Protein AF-0000000070990943 (afdb_homodimer)

Nearest PDB structures (foldseek):
  4bz6-assembly1_A  TM=2.877E-01  e=8.142E+00  Schistosoma mansoni
  4bz8-assembly2_B  TM=2.882E-01  e=8.363E+00  Schistosoma mansoni

InterPro domains:
  IPR007750 Protein of unknown function DUF674 [PF05056] (3-96)
  IPR007750 Protein of unknown function DUF674 [PF05056] (104-196)
  IPR007750 Protein of unknown function DUF674 [PTHR33103] (4-189)

Secondary structure (DSSP, 8-state):
-PEEEEEEEETTTTEEEEEEE-HHHHHHHHHGGGSBHHHHHHHHHHHGGG--S----HHHHHHHHHHH--GGGBSSTTHHHHHHS----THHHHS-SS----------TT---SSB-TT--EEEETT--EEE--HHHHHHHHHHTT---GGGEEEEEEEE-HHHHHHHHHHHTT-S-HHHHHHTTT--GGGGGGSGGGG--/-PEEEEEEEETTTTEEEEEEE-HHHHHHHHHGGGSBHHHHHHHHHHHGGG--SS---HHHHHHHHHHH--GGGBSSTTHHHHHHS----TTTTSS-SS-S--------SS---SSB-TT--EEEETT--EEE--HHHHHHHHHHTT---GGGEEEEEEEE-HHHHHHHHHHHTT-S-HHHHHHTTT--GGGGGGSGGGGG-

Solvent-accessible surface area (backbone atoms only — not comparable to full-atom values): 22086 Å² total; per-residue (Å²): 96,51,48,67,34,40,31,35,28,32,66,84,78,56,36,43,63,32,26,44,30,42,34,70,58,51,30,38,59,50,37,49,19,44,38,24,43,15,40,53,47,44,55,44,60,73,60,42,86,70,65,76,90,71,81,70,39,10,54,52,43,26,52,50,26,57,70,66,48,63,56,88,49,33,66,46,72,68,47,56,53,47,31,50,50,36,84,58,72,57,77,47,55,67,55,43,62,43,30,91,96,82,75,76,65,77,65,72,87,91,65,80,75,69,50,41,46,68,92,42,55,28,28,30,36,24,30,56,25,50,41,77,54,42,75,64,53,49,53,53,49,31,56,76,69,63,55,79,60,70,85,44,52,42,79,44,77,44,70,32,27,35,67,51,38,50,48,47,56,57,39,24,45,63,29,56,45,28,53,23,57,71,64,38,67,79,52,76,64,79,71,65,69,74,63,68,75,68,65,86,113,107,51,48,66,34,41,31,36,28,32,67,84,77,57,36,44,63,34,27,46,28,42,35,69,56,51,29,42,59,52,36,50,19,44,39,24,43,15,39,55,48,44,53,45,59,73,61,40,84,68,66,82,76,78,82,69,39,11,54,51,44,27,52,49,25,56,70,66,48,63,55,88,49,32,67,46,73,67,49,54,53,46,32,51,51,37,86,55,70,54,78,46,61,64,48,43,69,46,26,85,82,64,74,70,70,74,67,80,80,94,64,80,74,68,50,42,46,68,93,40,55,28,29,30,36,23,32,56,26,50,39,79,55,41,75,63,52,50,52,52,49,31,56,75,70,62,55,78,60,69,85,44,52,41,80,45,77,46,71,33,28,46,67,50,39,51,48,48,55,57,38,24,46,66,29,56,44,27,52,22,58,70,65,39,66,80,53,74,64,77,71,64,70,73,64,68,73,67,62,82,112

Organism: Chenopodium quinoa (NCBI:txid63459)

Radius of gyration: 24.09 Å; Cα contacts (8 Å, |Δi|>4): 646; chains: 2; bounding box: 56×71×65 Å

Structure (mmCIF, N/CA/C/O backbone):
data_AF-0000000070990943-model_v1
#
loop_
_entity.id
_entity.type
_entity.pdbx_description
1 polymer 'DUF674 family protein'
#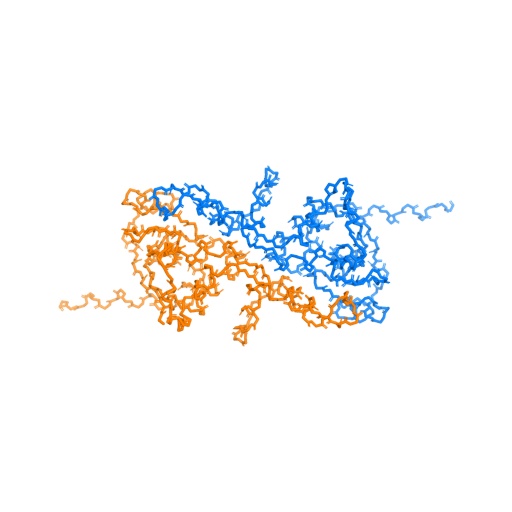
loop_
_atom_site.group_PDB
_atom_site.id
_atom_site.type_symbol
_atom_site.label_atom_id
_atom_site.label_alt_id
_atom_site.label_comp_id
_atom_site.label_asym_id
_atom_site.label_entity_id
_atom_site.label_seq_id
_atom_site.pdbx_PDB_ins_code
_atom_site.Cartn_x
_atom_site.Cartn_y
_atom_site.Cartn_z
_atom_site.occupancy
_atom_site.B_iso_or_equiv
_atom_site.auth_seq_id
_atom_site.auth_comp_id
_atom_site.auth_asym_id
_atom_site.auth_atom_id
_atom_site.pdbx_PDB_model_num
ATOM 1 N N . MET A 1 1 ? 8.898 10.781 21.578 1 57.19 1 MET A N 1
ATOM 2 C CA . MET A 1 1 ? 8 11.93 21.562 1 57.19 1 MET A CA 1
ATOM 3 C C . MET A 1 1 ? 7.262 12.039 20.234 1 57.19 1 MET A C 1
ATOM 5 O O . MET A 1 1 ? 7.758 11.578 19.203 1 57.19 1 MET A O 1
ATOM 9 N N . GLY A 1 2 ? 5.855 12.227 20.109 1 76.5 2 GLY A N 1
ATOM 10 C CA . GLY A 1 2 ? 5.02 12.234 18.922 1 76.5 2 GLY A CA 1
ATOM 11 C C . GLY A 1 2 ? 4.902 13.609 18.281 1 76.5 2 GLY A C 1
ATOM 12 O O . GLY A 1 2 ? 5.422 14.594 18.812 1 76.5 2 GLY A O 1
ATOM 13 N N . VAL A 1 3 ? 4.609 13.68 17.078 1 86 3 VAL A N 1
ATOM 14 C CA . VAL A 1 3 ? 4.355 14.906 16.328 1 86 3 VAL A CA 1
ATOM 15 C C . VAL A 1 3 ? 2.922 15.367 16.562 1 86 3 VAL A C 1
ATOM 17 O O . VAL A 1 3 ? 1.993 14.562 16.578 1 86 3 VAL A O 1
ATOM 20 N N . LYS A 1 4 ? 2.836 16.641 16.828 1 86.31 4 LYS A N 1
ATOM 21 C CA . LYS A 1 4 ? 1.509 17.188 17.078 1 86.31 4 LYS A CA 1
ATOM 22 C C . LYS A 1 4 ? 0.818 17.609 15.789 1 86.31 4 LYS A C 1
ATOM 24 O O . LYS A 1 4 ? 1.454 18.172 14.891 1 86.31 4 LYS A O 1
ATOM 29 N N . LEU A 1 5 ? -0.435 17.312 15.789 1 91.56 5 LEU A N 1
ATOM 30 C CA . LEU A 1 5 ? -1.31 17.688 14.688 1 91.56 5 LEU A CA 1
ATOM 31 C C . LEU A 1 5 ? -2.551 18.406 15.203 1 91.56 5 LEU A C 1
ATOM 33 O O . LEU A 1 5 ? -3.156 17.984 16.188 1 91.56 5 LEU A O 1
ATOM 37 N N . LYS A 1 6 ? -2.895 19.531 14.578 1 89.88 6 LYS A N 1
ATOM 38 C CA . LYS A 1 6 ? -4.121 20.25 14.914 1 89.88 6 LYS A CA 1
ATOM 39 C C . LYS A 1 6 ? -5.227 19.938 13.906 1 89.88 6 LYS A C 1
ATOM 41 O O . LYS A 1 6 ? -5.152 20.359 12.75 1 89.88 6 LYS A O 1
ATOM 46 N N . LEU A 1 7 ? -6.223 19.312 14.391 1 93.38 7 LEU A N 1
ATOM 47 C CA . LEU A 1 7 ? -7.348 18.938 13.539 1 93.38 7 LEU A CA 1
ATOM 48 C C . LEU A 1 7 ? -8.461 19.984 13.625 1 93.38 7 LEU A C 1
ATOM 50 O O . LEU A 1 7 ? -8.742 20.5 14.703 1 93.38 7 LEU A O 1
ATOM 54 N N . LEU A 1 8 ? -9.008 20.297 12.523 1 90.31 8 LEU A N 1
ATOM 55 C CA . LEU A 1 8 ? -10.305 20.969 12.469 1 90.31 8 LEU A CA 1
ATOM 56 C C . LEU A 1 8 ? -11.43 19.953 12.242 1 90.31 8 LEU A C 1
ATOM 58 O O . LEU A 1 8 ? -11.484 19.312 11.195 1 90.31 8 LEU A O 1
ATOM 62 N N . VAL A 1 9 ? -12.328 19.844 13.219 1 91.81 9 VAL A N 1
ATOM 63 C CA . VAL A 1 9 ? -13.336 18.797 13.211 1 91.81 9 VAL A CA 1
ATOM 64 C C . VAL A 1 9 ? -14.734 19.406 13.141 1 91.81 9 VAL A C 1
ATOM 66 O O . VAL A 1 9 ? -15.016 20.391 13.828 1 91.81 9 VAL A O 1
ATOM 69 N N . ASN A 1 10 ? -15.555 18.844 12.273 1 87.88 10 ASN A N 1
ATOM 70 C CA . ASN A 1 10 ? -16.984 19.156 12.305 1 87.88 10 ASN A CA 1
ATOM 71 C C . ASN A 1 10 ? -17.703 18.391 13.414 1 87.88 10 ASN A C 1
ATOM 73 O O . ASN A 1 10 ? -17.828 17.172 13.336 1 87.88 10 ASN A O 1
ATOM 77 N N . SER A 1 11 ? -18.125 19.078 14.367 1 87.19 11 SER A N 1
ATOM 78 C CA . SER A 1 11 ? -18.703 18.453 15.555 1 87.19 11 SER A CA 1
ATOM 79 C C . SER A 1 11 ? -20.047 17.797 15.242 1 87.19 11 SER A C 1
ATOM 81 O O . SER A 1 11 ? -20.5 16.922 15.977 1 87.19 11 SER A O 1
ATOM 83 N N . GLU A 1 12 ? -20.672 18.188 14.219 1 84.06 12 GLU A N 1
ATOM 84 C CA . GLU A 1 12 ? -21.953 17.594 13.828 1 84.06 12 GLU A CA 1
ATOM 85 C C . GLU A 1 12 ? -21.766 16.234 13.172 1 84.06 12 GLU A C 1
ATOM 87 O O . GLU A 1 12 ? -22.453 15.273 13.508 1 84.06 12 GLU A O 1
ATOM 92 N N . THR A 1 13 ? -20.828 16.203 12.344 1 84.88 13 THR A N 1
ATOM 93 C CA . THR A 1 13 ? -20.641 14.984 11.562 1 84.88 13 THR A CA 1
ATOM 94 C C . THR A 1 13 ? -19.531 14.125 12.188 1 84.88 13 THR A C 1
ATOM 96 O O . THR A 1 13 ? -19.391 12.953 11.844 1 84.88 13 THR A O 1
ATOM 99 N N . LYS A 1 14 ? -18.719 14.727 13.023 1 89.81 14 LYS A N 1
ATOM 100 C CA . LYS A 1 14 ? -17.594 14.062 13.656 1 89.81 14 LYS A CA 1
ATOM 101 C C . LYS A 1 14 ? -16.531 13.688 12.633 1 89.81 14 LYS A C 1
ATOM 103 O O . LYS A 1 14 ? -15.875 12.648 12.75 1 89.81 14 LYS A O 1
ATOM 108 N N . LYS A 1 15 ? -16.422 14.547 11.68 1 90.38 15 LYS A N 1
ATOM 109 C CA . LYS A 1 15 ? -15.438 14.328 10.625 1 90.38 15 LYS A CA 1
ATOM 110 C C . LYS A 1 15 ? -14.359 15.406 10.648 1 90.38 15 LYS A C 1
ATOM 112 O O . LYS A 1 15 ? -14.641 16.562 10.945 1 90.38 15 LYS A O 1
ATOM 117 N N . VAL A 1 16 ? -13.195 14.992 10.344 1 92.38 16 VAL A N 1
ATOM 118 C CA . VAL A 1 16 ? -12.094 15.945 10.188 1 92.38 16 VAL A CA 1
ATOM 119 C C . VAL A 1 16 ? -12.234 16.688 8.859 1 92.38 16 VAL A C 1
ATOM 121 O O . VAL A 1 16 ? -12.406 16.062 7.812 1 92.38 16 VAL A O 1
ATOM 124 N N . VAL A 1 17 ? -12.273 17.969 8.945 1 89.25 17 VAL A N 1
ATOM 125 C CA . VAL A 1 17 ? -12.273 18.766 7.727 1 89.25 17 VAL A CA 1
ATOM 126 C C . VAL A 1 17 ? -10.867 18.844 7.148 1 89.25 17 VAL A C 1
ATOM 128 O O . VAL A 1 17 ? -10.656 18.516 5.973 1 89.25 17 VAL A O 1
ATOM 131 N N . PHE A 1 18 ? -9.938 19.219 7.957 1 89.81 18 PHE A N 1
ATOM 132 C CA . PHE A 1 18 ? -8.516 19.141 7.637 1 89.81 18 PHE A CA 1
ATOM 133 C C . PHE A 1 18 ? -7.672 19.281 8.898 1 89.81 18 PHE A C 1
ATOM 135 O O . PHE A 1 18 ? -8.203 19.516 9.984 1 89.81 18 PHE A O 1
ATOM 142 N N . ALA A 1 19 ? -6.344 19.125 8.711 1 91.56 19 ALA A N 1
ATOM 143 C CA . ALA A 1 19 ? -5.379 19.281 9.797 1 91.56 19 ALA A CA 1
ATOM 144 C C . ALA A 1 19 ? -4.281 20.281 9.398 1 91.56 19 ALA A C 1
ATOM 146 O O . ALA A 1 19 ? -3.916 20.375 8.227 1 91.56 19 ALA A O 1
ATOM 147 N N . GLU A 1 20 ? -3.871 20.984 10.344 1 88.06 20 GLU A N 1
ATOM 148 C CA . GLU A 1 20 ? -2.635 21.75 10.219 1 88.06 20 GLU A CA 1
ATOM 149 C C . GLU A 1 20 ? -1.439 20.969 10.75 1 88.06 20 GLU A C 1
ATOM 151 O O . GLU A 1 20 ? -1.451 20.5 11.891 1 88.06 20 GLU A O 1
ATOM 156 N N . ALA A 1 21 ? -0.482 20.859 9.898 1 88.19 21 ALA A N 1
ATOM 157 C CA . ALA A 1 21 ? 0.67 20.031 10.227 1 88.19 21 ALA A CA 1
ATOM 158 C C . ALA A 1 21 ? 1.978 20.781 9.977 1 88.19 21 ALA A C 1
ATOM 160 O O . ALA A 1 21 ? 2.076 21.578 9.047 1 88.19 21 ALA A O 1
ATOM 161 N N . GLY A 1 22 ? 2.859 20.453 10.828 1 84.75 22 GLY A N 1
ATOM 162 C CA . GLY A 1 22 ? 4.199 20.969 10.617 1 84.75 22 GLY A CA 1
ATOM 163 C C . GLY A 1 22 ? 5.031 20.109 9.68 1 84.75 22 GLY A C 1
ATOM 164 O O . GLY A 1 22 ? 4.531 19.125 9.117 1 84.75 22 GLY A O 1
ATOM 165 N N . LYS A 1 23 ? 6.219 20.5 9.547 1 83.5 23 LYS A N 1
ATOM 166 C CA . LYS A 1 23 ? 7.184 19.891 8.648 1 83.5 23 LYS A CA 1
ATOM 167 C C . LYS A 1 23 ? 7.359 18.406 8.969 1 83.5 23 LYS A C 1
ATOM 169 O O . LYS A 1 23 ? 7.434 17.562 8.062 1 83.5 23 LYS A O 1
ATOM 174 N N . GLU A 1 24 ? 7.477 18.078 10.164 1 83.5 24 GLU A N 1
ATOM 175 C CA . GLU A 1 24 ? 7.773 16.719 10.578 1 83.5 24 GLU A CA 1
ATOM 176 C C . GLU A 1 24 ? 6.723 15.742 10.055 1 83.5 24 GLU A C 1
ATOM 178 O O . GLU A 1 24 ? 7.059 14.664 9.555 1 83.5 24 GLU A O 1
ATOM 183 N N . PHE A 1 25 ? 5.531 16.141 10.18 1 88.56 25 PHE A N 1
ATOM 184 C CA . PHE A 1 25 ? 4.449 15.273 9.742 1 88.56 25 PHE A CA 1
ATOM 185 C C . PHE A 1 25 ? 4.406 15.188 8.219 1 88.56 25 PHE A C 1
ATOM 187 O O . PHE A 1 25 ? 4.176 14.117 7.656 1 88.56 25 PHE A O 1
ATOM 194 N N . VAL A 1 26 ? 4.562 16.266 7.582 1 88.44 26 VAL A N 1
ATOM 195 C CA . VAL A 1 26 ? 4.539 16.297 6.121 1 88.44 26 VAL A CA 1
ATOM 196 C C . VAL A 1 26 ? 5.73 15.516 5.57 1 88.44 26 VAL A C 1
ATOM 198 O O . VAL A 1 26 ? 5.602 14.789 4.578 1 88.44 26 VAL A O 1
ATOM 201 N N . ASP A 1 27 ? 6.855 15.656 6.199 1 86.5 27 ASP A N 1
ATOM 202 C CA . ASP A 1 27 ? 8.016 14.844 5.832 1 86.5 27 ASP A CA 1
ATOM 203 C C . ASP A 1 27 ? 7.711 13.359 5.969 1 86.5 27 ASP A C 1
ATOM 205 O O . ASP A 1 27 ? 8.141 12.547 5.145 1 86.5 27 ASP A O 1
ATOM 209 N N . PHE A 1 28 ? 7.082 13.016 7.004 1 86.88 28 PHE A N 1
ATOM 210 C CA . PHE A 1 28 ? 6.664 11.625 7.203 1 86.88 28 PHE A CA 1
ATOM 211 C C . PHE A 1 28 ? 5.785 11.156 6.051 1 86.88 28 PHE A C 1
ATOM 213 O O . PHE A 1 28 ? 6.016 10.086 5.484 1 86.88 28 PHE A O 1
ATOM 220 N N . LEU A 1 29 ? 4.746 11.953 5.707 1 90.44 29 LEU A N 1
ATOM 221 C CA . LEU A 1 29 ? 3.83 11.578 4.637 1 90.44 29 LEU A CA 1
ATOM 222 C C . LEU A 1 29 ? 4.574 11.422 3.312 1 90.44 29 LEU A C 1
ATOM 224 O O . LEU A 1 29 ? 4.359 10.453 2.588 1 90.44 29 LEU A O 1
ATOM 228 N N . MET A 1 30 ? 5.383 12.336 3.025 1 88 30 MET A N 1
ATOM 229 C CA . MET A 1 30 ? 6.137 12.266 1.779 1 88 30 MET A CA 1
ATOM 230 C C . MET A 1 30 ? 7.102 11.086 1.791 1 88 30 MET A C 1
ATOM 232 O O . MET A 1 30 ? 7.297 10.422 0.768 1 88 30 MET A O 1
ATOM 236 N N . GLY A 1 31 ? 7.707 10.852 2.922 1 86.75 31 GLY A N 1
ATOM 237 C CA . GLY A 1 31 ? 8.633 9.742 3.064 1 86.75 31 GLY A CA 1
ATOM 238 C C . GLY A 1 31 ? 7.988 8.391 2.828 1 86.75 31 GLY A C 1
ATOM 239 O O . GLY A 1 31 ? 8.664 7.434 2.445 1 86.75 31 GLY A O 1
ATOM 240 N N . LEU A 1 32 ? 6.75 8.266 3.072 1 88.12 32 LEU A N 1
ATOM 241 C CA . LEU A 1 32 ? 6.02 7.02 2.859 1 88.12 32 LEU A CA 1
ATOM 242 C C . LEU A 1 32 ? 6.188 6.535 1.423 1 88.12 32 LEU A C 1
ATOM 244 O O . LEU A 1 32 ? 6.219 5.328 1.172 1 88.12 32 LEU A O 1
ATOM 248 N N . MET A 1 33 ? 6.344 7.453 0.542 1 87.44 33 MET A N 1
ATOM 249 C CA . MET A 1 33 ? 6.43 7.113 -0.875 1 87.44 33 MET A CA 1
ATOM 250 C C . MET A 1 33 ? 7.703 6.324 -1.167 1 87.44 33 MET A C 1
ATOM 252 O O . MET A 1 33 ? 7.754 5.551 -2.125 1 87.44 33 MET A O 1
ATOM 256 N N . GLU A 1 34 ? 8.625 6.484 -0.374 1 85.19 34 GLU A N 1
ATOM 257 C CA . GLU A 1 34 ? 9.922 5.859 -0.646 1 85.19 34 GLU A CA 1
ATOM 258 C C . GLU A 1 34 ? 10.031 4.504 0.047 1 85.19 34 GLU A C 1
ATOM 260 O O . GLU A 1 34 ? 10.969 3.742 -0.214 1 85.19 34 GLU A O 1
ATOM 265 N N . ILE A 1 35 ? 9.172 4.242 0.894 1 85.5 35 ILE A N 1
ATOM 266 C CA . ILE A 1 35 ? 9.25 3.008 1.666 1 85.5 35 ILE A CA 1
ATOM 267 C C . ILE A 1 35 ? 8.727 1.842 0.828 1 85.5 35 ILE A C 1
ATOM 269 O O . ILE A 1 35 ? 7.625 1.904 0.284 1 85.5 35 ILE A O 1
ATOM 273 N N . PRO A 1 36 ? 9.477 0.799 0.763 1 87.31 36 PRO A N 1
ATOM 274 C CA . PRO A 1 36 ? 8.977 -0.39 0.072 1 87.31 36 PRO A CA 1
ATOM 275 C C . PRO A 1 36 ? 7.789 -1.033 0.79 1 87.31 36 PRO A C 1
ATOM 277 O O . PRO A 1 36 ? 7.684 -0.947 2.016 1 87.31 36 PRO A O 1
ATOM 280 N N . LEU A 1 37 ? 6.965 -1.697 0.045 1 88.38 37 LEU A N 1
ATOM 281 C CA . LEU A 1 37 ? 5.77 -2.338 0.583 1 88.38 37 LEU A CA 1
ATOM 282 C C . LEU A 1 37 ? 6.137 -3.359 1.655 1 88.38 37 LEU A C 1
ATOM 284 O O . LEU A 1 37 ? 5.5 -3.416 2.709 1 88.38 37 LEU A O 1
ATOM 288 N N . GLY A 1 38 ? 7.188 -4.129 1.397 1 87.75 38 GLY A N 1
ATOM 289 C CA . GLY A 1 38 ? 7.613 -5.133 2.357 1 87.75 38 GLY A CA 1
ATOM 290 C C . GLY A 1 38 ? 7.973 -4.551 3.713 1 87.75 38 GLY A C 1
ATOM 291 O O . GLY A 1 38 ? 7.68 -5.152 4.75 1 87.75 38 GLY A O 1
ATOM 292 N N . SER A 1 39 ? 8.555 -3.422 3.713 1 86 39 SER A N 1
ATOM 293 C CA . SER A 1 39 ? 8.93 -2.766 4.961 1 86 39 SER A CA 1
ATOM 294 C C . SER A 1 39 ? 7.695 -2.295 5.727 1 86 39 SER A C 1
ATOM 296 O O . SER A 1 39 ? 7.641 -2.408 6.953 1 86 39 SER A O 1
ATOM 298 N N . ILE A 1 40 ? 6.812 -1.775 5.039 1 86.75 40 ILE A N 1
ATOM 299 C CA . ILE A 1 40 ? 5.57 -1.328 5.664 1 86.75 40 ILE A CA 1
ATOM 300 C C . ILE A 1 40 ? 4.855 -2.518 6.301 1 86.75 40 ILE A C 1
ATOM 302 O O . ILE A 1 40 ? 4.43 -2.447 7.457 1 86.75 40 ILE A O 1
ATOM 306 N N . LEU A 1 41 ? 4.754 -3.578 5.605 1 88.19 41 LEU A N 1
ATOM 307 C CA . LEU A 1 41 ? 4.051 -4.762 6.086 1 88.19 41 LEU A CA 1
ATOM 308 C C . LEU A 1 41 ? 4.781 -5.391 7.266 1 88.19 41 LEU A C 1
ATOM 310 O O . LEU A 1 41 ? 4.145 -5.898 8.195 1 88.19 41 LEU A O 1
ATOM 314 N N . ARG A 1 42 ? 6.027 -5.367 7.219 1 87.19 42 ARG A N 1
ATOM 315 C CA . ARG A 1 42 ? 6.82 -5.852 8.344 1 87.19 42 ARG A CA 1
ATOM 316 C C . ARG A 1 42 ? 6.484 -5.086 9.617 1 87.19 42 ARG A C 1
ATOM 318 O O . ARG A 1 42 ? 6.281 -5.691 10.68 1 87.19 42 ARG A O 1
ATOM 325 N N . LEU A 1 43 ? 6.488 -3.787 9.484 1 82.19 43 LEU A N 1
ATOM 326 C CA . LEU A 1 43 ? 6.188 -2.938 10.633 1 82.19 43 LEU A CA 1
ATOM 327 C C . LEU A 1 43 ? 4.793 -3.225 11.172 1 82.19 43 LEU A C 1
ATOM 329 O O . LEU A 1 43 ? 4.582 -3.236 12.383 1 82.19 43 LEU A O 1
ATOM 333 N N . TRP A 1 44 ? 3.91 -3.426 10.289 1 82.75 44 TRP A N 1
ATOM 334 C CA . TRP A 1 44 ? 2.551 -3.76 10.695 1 82.75 44 TRP A CA 1
ATOM 335 C C . TRP A 1 44 ? 2.525 -5.07 11.477 1 82.75 44 TRP A C 1
ATOM 337 O O . TRP A 1 44 ? 1.838 -5.18 12.5 1 82.75 44 TRP A O 1
ATOM 347 N N . LYS A 1 45 ? 3.166 -6.004 10.945 1 81.88 45 LYS A N 1
ATOM 348 C CA . LYS A 1 45 ? 3.209 -7.316 11.586 1 81.88 45 LYS A CA 1
ATOM 349 C C . LYS A 1 45 ? 3.809 -7.227 12.984 1 81.88 45 LYS A C 1
ATOM 351 O O . LYS A 1 45 ? 3.32 -7.867 13.914 1 81.88 45 LYS A O 1
ATOM 356 N N . GLN A 1 46 ? 4.789 -6.504 13.102 1 78.38 46 GLN A N 1
ATOM 357 C CA . GLN A 1 46 ? 5.477 -6.359 14.375 1 78.38 46 GLN A CA 1
ATOM 358 C C . GLN A 1 46 ? 4.602 -5.633 15.398 1 78.38 46 GLN A C 1
ATOM 360 O O . GLN A 1 46 ? 4.73 -5.859 16.609 1 78.38 46 GLN A O 1
ATOM 365 N N . ASN A 1 47 ? 3.746 -4.816 14.867 1 70.81 47 ASN A N 1
ATOM 366 C CA . ASN A 1 47 ? 2.93 -4.012 15.766 1 70.81 47 ASN A CA 1
ATOM 367 C C . ASN A 1 47 ? 1.514 -4.566 15.891 1 70.81 47 ASN A C 1
ATOM 369 O O . ASN A 1 47 ? 0.667 -3.98 16.562 1 70.81 47 ASN A O 1
ATOM 373 N N . SER A 1 48 ? 1.067 -5.512 15.055 1 62.84 48 SER A N 1
ATOM 374 C CA . SER A 1 48 ? -0.278 -6.074 14.992 1 62.84 48 SER A CA 1
ATOM 375 C C . SER A 1 48 ? -0.626 -6.82 16.281 1 62.84 48 SER A C 1
ATOM 377 O O . SER A 1 48 ? -1.772 -7.23 16.469 1 62.84 48 SER A O 1
ATOM 379 N N . GLU A 1 49 ? 0.313 -7.207 17.219 1 52.5 49 GLU A N 1
ATOM 380 C CA . GLU A 1 49 ? -0.17 -7.906 18.406 1 52.5 49 GLU A CA 1
ATOM 381 C C . GLU A 1 49 ? -1.477 -7.301 18.906 1 52.5 49 GLU A C 1
ATOM 383 O O . GLU A 1 49 ? -2.238 -7.961 19.625 1 52.5 49 GLU A O 1
ATOM 388 N N . ASN A 1 50 ? -1.754 -6.141 18.734 1 43.72 50 ASN A N 1
ATOM 389 C CA . ASN A 1 50 ? -2.896 -5.543 19.406 1 43.72 50 ASN A CA 1
ATOM 390 C C . ASN A 1 50 ? -4.082 -5.363 18.469 1 43.72 50 ASN A C 1
ATOM 392 O O . ASN A 1 50 ? -5.02 -4.629 18.766 1 43.72 50 ASN A O 1
ATOM 396 N N . ARG A 1 51 ? -4 -5.773 17.359 1 47.75 51 ARG A N 1
ATOM 397 C CA . ARG A 1 51 ? -5.094 -5.355 16.484 1 47.75 51 ARG A CA 1
ATOM 398 C C . ARG A 1 51 ? -6.289 -6.293 16.625 1 47.75 51 ARG A C 1
ATOM 400 O O . ARG A 1 51 ? -6.148 -7.512 16.484 1 47.75 51 ARG A O 1
ATOM 407 N N . ASP A 1 52 ? -7.012 -6.098 17.484 1 39.28 52 ASP A N 1
ATOM 408 C CA . ASP A 1 52 ? -8.422 -6.465 17.609 1 39.28 52 ASP A CA 1
ATOM 409 C C . ASP A 1 52 ? -9.164 -6.203 16.297 1 39.28 52 ASP A C 1
ATOM 411 O O . ASP A 1 52 ? -9.109 -5.098 15.75 1 39.28 52 ASP A O 1
ATOM 415 N N . GLY A 1 53 ? -9.844 -7.238 15.406 1 44.94 53 GLY A N 1
ATOM 416 C CA . GLY A 1 53 ? -11.031 -7.324 14.562 1 44.94 53 GLY A CA 1
ATOM 417 C C . GLY A 1 53 ? -10.727 -7.121 13.094 1 44.94 53 GLY A C 1
ATOM 418 O O . GLY A 1 53 ? -11.625 -7.191 12.25 1 44.94 53 GLY A O 1
ATOM 419 N N . ASN A 1 54 ? -9.898 -6.066 12.727 1 50.09 54 ASN A N 1
ATOM 420 C CA . ASN A 1 54 ? -10.047 -5.648 11.336 1 50.09 54 ASN A CA 1
ATOM 421 C C . ASN A 1 54 ? -9.359 -6.621 10.383 1 50.09 54 ASN A C 1
ATOM 423 O O . ASN A 1 54 ? -8.344 -7.223 10.727 1 50.09 54 ASN A O 1
ATOM 427 N N . SER A 1 55 ? -10.078 -6.973 9.32 1 58.22 55 SER A N 1
ATOM 428 C CA . SER A 1 55 ? -9.805 -7.871 8.195 1 58.22 55 SER A CA 1
ATOM 429 C C . SER A 1 55 ? -8.391 -7.684 7.668 1 58.22 55 SER A C 1
ATOM 431 O O . SER A 1 55 ? -7.949 -6.555 7.445 1 58.22 55 SER A O 1
ATOM 433 N N . THR A 1 56 ? -7.504 -8.617 7.914 1 72.31 56 THR A N 1
ATOM 434 C CA . THR A 1 56 ? -6.145 -8.672 7.387 1 72.31 56 THR A CA 1
ATOM 435 C C . THR A 1 56 ? -6.133 -8.43 5.883 1 72.31 56 THR A C 1
ATOM 437 O O . THR A 1 56 ? -6.895 -9.055 5.141 1 72.31 56 THR A O 1
ATOM 440 N N . LEU A 1 57 ? -5.473 -7.441 5.516 1 80.25 57 LEU A N 1
ATOM 441 C CA . LEU A 1 57 ? -5.328 -7.117 4.098 1 80.25 57 LEU A CA 1
ATOM 442 C C . LEU A 1 57 ? -4.613 -8.234 3.352 1 80.25 57 LEU A C 1
ATOM 444 O O . LEU A 1 57 ? -3.809 -8.961 3.938 1 80.25 57 LEU A O 1
ATOM 448 N N . SER A 1 58 ? -4.996 -8.422 2.162 1 89.94 58 SER A N 1
ATOM 449 C CA . SER A 1 58 ? -4.375 -9.445 1.321 1 89.94 58 SER A CA 1
ATOM 450 C C . SER A 1 58 ? -2.859 -9.281 1.28 1 89.94 58 SER A C 1
ATOM 452 O O . SER A 1 58 ? -2.123 -10.266 1.274 1 89.94 58 SER A O 1
ATOM 454 N N . LEU A 1 59 ? -2.438 -8.078 1.341 1 90.94 59 LEU A N 1
ATOM 455 C CA . LEU A 1 59 ? -1.001 -7.828 1.296 1 90.94 59 LEU A CA 1
ATOM 456 C C . LEU A 1 59 ? -0.313 -8.375 2.543 1 90.94 59 LEU A C 1
ATOM 458 O O . LEU A 1 59 ? 0.817 -8.859 2.471 1 90.94 59 LEU A O 1
ATOM 462 N N . GLU A 1 60 ? -0.979 -8.297 3.594 1 89.25 60 GLU A N 1
ATOM 463 C CA . GLU A 1 60 ? -0.433 -8.859 4.824 1 89.25 60 GLU A CA 1
ATOM 464 C C . GLU A 1 60 ? -0.343 -10.375 4.746 1 89.25 60 GLU A C 1
ATOM 466 O O . GLU A 1 60 ? 0.627 -10.977 5.219 1 89.25 60 GLU A O 1
ATOM 471 N N . LYS A 1 61 ? -1.352 -10.961 4.195 1 89.62 61 LYS A N 1
ATOM 472 C CA . LYS A 1 61 ? -1.361 -12.414 4.027 1 89.62 61 LYS A CA 1
ATOM 473 C C . LYS A 1 61 ? -0.262 -12.867 3.068 1 89.62 61 LYS A C 1
ATOM 475 O O . LYS A 1 61 ? 0.387 -13.891 3.295 1 89.62 61 LYS A O 1
ATOM 480 N N . LEU A 1 62 ? -0.15 -12.125 2.039 1 92.44 62 LEU A N 1
ATOM 481 C CA . LEU A 1 62 ? 0.938 -12.406 1.107 1 92.44 62 LEU A CA 1
ATOM 482 C C . LEU A 1 62 ? 2.289 -12.32 1.81 1 92.44 62 LEU A C 1
ATOM 484 O O . LEU A 1 62 ? 3.115 -13.227 1.688 1 92.44 62 LEU A O 1
ATOM 488 N N . TYR A 1 63 ? 2.498 -11.281 2.535 1 90.81 63 TYR A N 1
ATOM 489 C CA . TYR A 1 63 ? 3.732 -11.109 3.291 1 90.81 63 TYR A CA 1
ATOM 490 C C . TYR A 1 63 ? 3.969 -12.289 4.227 1 90.81 63 TYR A C 1
ATOM 492 O O . TYR A 1 63 ? 5.07 -12.844 4.273 1 90.81 63 TYR A O 1
ATOM 500 N N . GLU A 1 64 ? 2.951 -12.664 4.945 1 89.62 64 GLU A N 1
ATOM 501 C CA . GLU A 1 64 ? 3.051 -13.781 5.883 1 89.62 64 GLU A CA 1
ATOM 502 C C . GLU A 1 64 ? 3.383 -15.078 5.16 1 89.62 64 GLU A C 1
ATOM 504 O O . GLU A 1 64 ? 4.148 -15.906 5.672 1 89.62 64 GLU A O 1
ATOM 509 N N . SER A 1 65 ? 2.773 -15.281 4.086 1 90.25 65 SER A N 1
ATOM 510 C CA . SER A 1 65 ? 3.031 -16.5 3.33 1 90.25 65 SER A CA 1
ATOM 511 C C . SER A 1 65 ? 4.484 -16.562 2.869 1 90.25 65 SER A C 1
ATOM 513 O O . SER A 1 65 ? 5.09 -17.641 2.869 1 90.25 65 SER A O 1
ATOM 515 N N . ILE A 1 66 ? 5.043 -15.469 2.422 1 89.19 66 ILE A N 1
ATOM 516 C CA . ILE A 1 66 ? 6.449 -15.414 2.025 1 89.19 66 ILE A CA 1
ATOM 517 C C . ILE A 1 66 ? 7.336 -15.688 3.238 1 89.19 66 ILE A C 1
ATOM 519 O O . ILE A 1 66 ? 8.336 -16.406 3.135 1 89.19 66 ILE A O 1
ATOM 523 N N . TYR A 1 67 ? 6.93 -15.117 4.309 1 86.44 67 TYR A N 1
ATOM 524 C CA . TYR A 1 67 ? 7.664 -15.32 5.555 1 86.44 67 TYR A CA 1
ATOM 525 C C . TYR A 1 67 ? 7.73 -16.797 5.914 1 86.44 67 TYR A C 1
ATOM 527 O O . TYR A 1 67 ? 8.758 -17.281 6.398 1 86.44 67 TYR A O 1
ATOM 535 N N . LEU A 1 68 ? 6.684 -17.5 5.613 1 85.81 68 LEU A N 1
ATOM 536 C CA . LEU A 1 68 ? 6.555 -18.906 6.016 1 85.81 68 LEU A CA 1
ATOM 537 C C . LEU A 1 68 ? 7.086 -19.828 4.93 1 85.81 68 LEU A C 1
ATOM 539 O O . LEU A 1 68 ? 7.176 -21.047 5.133 1 85.81 68 LEU A O 1
ATOM 543 N N . PHE A 1 69 ? 7.434 -19.219 3.875 1 83.88 69 PHE A N 1
ATOM 544 C CA . PHE A 1 69 ? 7.891 -20 2.73 1 83.88 69 PHE A CA 1
ATOM 545 C C . PHE A 1 69 ? 9.156 -20.766 3.074 1 83.88 69 PHE A C 1
ATOM 547 O O . PHE A 1 69 ? 10.102 -20.219 3.631 1 83.88 69 PHE A O 1
ATOM 554 N N . ASP A 1 70 ? 9.125 -22.078 2.807 1 82.5 70 ASP A N 1
ATOM 555 C CA . ASP A 1 70 ? 10.328 -22.875 3.006 1 82.5 70 ASP A CA 1
ATOM 556 C C . ASP A 1 70 ? 11.461 -22.406 2.096 1 82.5 70 ASP A C 1
ATOM 558 O O . ASP A 1 70 ? 11.25 -22.156 0.908 1 82.5 70 ASP A O 1
ATOM 562 N N . GLU A 1 71 ? 12.633 -22.375 2.594 1 83.31 71 GLU A N 1
ATOM 563 C CA . GLU A 1 71 ? 13.797 -21.875 1.874 1 83.31 71 GLU A CA 1
ATOM 564 C C . GLU A 1 71 ? 14.125 -22.766 0.667 1 83.31 71 GLU A C 1
ATOM 566 O O . GLU A 1 71 ? 14.758 -22.297 -0.286 1 83.31 71 GLU A O 1
ATOM 571 N N . SER A 1 72 ? 13.734 -24 0.767 1 83.19 72 SER A N 1
ATOM 572 C CA . SER A 1 72 ? 14.031 -24.938 -0.315 1 83.19 72 SER A CA 1
ATOM 573 C C . SER A 1 72 ? 13.352 -24.516 -1.614 1 83.19 72 SER A C 1
ATOM 575 O O . SER A 1 72 ? 13.742 -24.953 -2.697 1 83.19 72 SER A O 1
ATOM 577 N N . TYR A 1 73 ? 12.398 -23.641 -1.54 1 83.19 73 TYR A N 1
ATOM 578 C CA . TYR A 1 73 ? 11.68 -23.203 -2.729 1 83.19 73 TYR A CA 1
ATOM 579 C C . TYR A 1 73 ? 12.305 -21.938 -3.303 1 83.19 73 TYR A C 1
ATOM 581 O O . TYR A 1 73 ? 11.969 -21.516 -4.41 1 83.19 73 TYR A O 1
ATOM 589 N N . LEU A 1 74 ? 13.219 -21.344 -2.631 1 85.31 74 LEU A N 1
ATOM 590 C CA . LEU A 1 74 ? 13.82 -20.078 -3.043 1 85.31 74 LEU A CA 1
ATOM 591 C C . LEU A 1 74 ? 15.117 -20.328 -3.812 1 85.31 74 LEU A C 1
ATOM 593 O O . LEU A 1 74 ? 15.812 -21.312 -3.568 1 85.31 74 LEU A O 1
ATOM 597 N N . GLN A 1 75 ? 15.414 -19.391 -4.711 1 82.62 75 GLN A N 1
ATOM 598 C CA . GLN A 1 75 ? 16.656 -19.484 -5.473 1 82.62 75 GLN A CA 1
ATOM 599 C C . GLN A 1 75 ? 17.875 -19.375 -4.559 1 82.62 75 GLN A C 1
ATOM 601 O O . GLN A 1 75 ? 18.875 -20.047 -4.773 1 82.62 75 GLN A O 1
ATOM 606 N N . LYS A 1 76 ? 17.75 -18.453 -3.619 1 82.94 76 LYS A N 1
ATOM 607 C CA . LYS A 1 76 ? 18.766 -18.234 -2.596 1 82.94 76 LYS A CA 1
ATOM 608 C C . LYS A 1 76 ? 18.125 -18.016 -1.226 1 82.94 76 LYS A C 1
ATOM 610 O O . LYS A 1 76 ? 17.047 -17.422 -1.123 1 82.94 76 LYS A O 1
ATOM 615 N N . SER A 1 77 ? 18.812 -18.453 -0.292 1 77 77 SER A N 1
ATOM 616 C CA . SER A 1 77 ? 18.25 -18.406 1.055 1 77 77 SER A CA 1
ATOM 617 C C . SER A 1 77 ? 18.125 -16.984 1.555 1 77 77 SER A C 1
ATOM 619 O O . SER A 1 77 ? 17.25 -16.688 2.381 1 77 77 SER A O 1
ATOM 621 N N . ASP A 1 78 ? 18.938 -16.125 1.064 1 78.81 78 ASP A N 1
ATOM 622 C CA . ASP A 1 78 ? 18.938 -14.766 1.601 1 78.81 78 ASP A CA 1
ATOM 623 C C . ASP A 1 78 ? 17.891 -13.906 0.904 1 78.81 78 ASP A C 1
ATOM 625 O O . ASP A 1 78 ? 17.703 -12.742 1.26 1 78.81 78 ASP A O 1
ATOM 629 N N . LEU A 1 79 ? 17.172 -14.531 0.028 1 80.19 79 LEU A N 1
ATOM 630 C CA . LEU A 1 79 ? 16.203 -13.766 -0.739 1 80.19 79 LEU A CA 1
ATOM 631 C C . LEU A 1 79 ? 14.969 -13.461 0.101 1 80.19 79 LEU A C 1
ATOM 633 O O . LEU A 1 79 ? 14.32 -12.43 -0.088 1 80.19 79 LEU A O 1
ATOM 637 N N . ARG A 1 80 ? 14.688 -14.32 0.96 1 84.75 80 ARG A N 1
ATOM 638 C CA . ARG A 1 80 ? 13.508 -14.094 1.79 1 84.75 80 ARG A CA 1
ATOM 639 C C . ARG A 1 80 ? 13.633 -12.797 2.578 1 84.75 80 ARG A C 1
ATOM 641 O O . ARG A 1 80 ? 12.711 -11.977 2.582 1 84.75 80 ARG A O 1
ATOM 648 N N . ASN A 1 81 ? 14.805 -12.586 3.156 1 82.31 81 ASN A N 1
ATOM 649 C CA . ASN A 1 81 ? 15.016 -11.383 3.957 1 82.31 81 ASN A CA 1
ATOM 650 C C . ASN A 1 81 ? 15.047 -10.133 3.09 1 82.31 81 ASN A C 1
ATOM 652 O O . ASN A 1 81 ? 14.547 -9.078 3.498 1 82.31 81 ASN A O 1
ATOM 656 N N . SER A 1 82 ? 15.594 -10.312 2.031 1 80.69 82 SER A N 1
ATOM 657 C CA . SER A 1 82 ? 15.656 -9.164 1.128 1 80.69 82 SER A CA 1
ATOM 658 C C . SER A 1 82 ? 14.258 -8.734 0.685 1 80.69 82 SER A C 1
ATOM 660 O O . SER A 1 82 ? 13.992 -7.543 0.524 1 80.69 82 SER A O 1
ATOM 662 N N . VAL A 1 83 ? 13.406 -9.719 0.521 1 83.94 83 VAL A N 1
ATOM 663 C CA . VAL A 1 83 ? 12.039 -9.453 0.075 1 83.94 83 VAL A CA 1
ATOM 664 C C . VAL A 1 83 ? 11.211 -8.93 1.243 1 83.94 83 VAL A C 1
ATOM 666 O O . VAL A 1 83 ? 10.445 -7.973 1.091 1 83.94 83 VAL A O 1
ATOM 669 N N . LEU A 1 84 ? 11.406 -9.508 2.396 1 87.75 84 LEU A N 1
ATOM 670 C CA . LEU A 1 84 ? 10.562 -9.219 3.549 1 87.75 84 LEU A CA 1
ATOM 671 C C . LEU A 1 84 ? 11.047 -7.957 4.266 1 87.75 84 LEU A C 1
ATOM 673 O O . LEU A 1 84 ? 10.289 -7.34 5.02 1 87.75 84 LEU A O 1
ATOM 677 N N . ASP A 1 85 ? 12.273 -7.57 4.07 1 84.62 85 ASP A N 1
ATOM 678 C CA . ASP A 1 85 ? 12.852 -6.379 4.68 1 84.62 85 ASP A CA 1
ATOM 679 C C . ASP A 1 85 ? 13.758 -5.641 3.693 1 84.62 85 ASP A C 1
ATOM 681 O O . ASP A 1 85 ? 14.953 -5.492 3.932 1 84.62 85 ASP A O 1
ATOM 685 N N . PRO A 1 86 ? 13.047 -5.219 2.652 1 81.75 86 PRO A N 1
ATOM 686 C CA . PRO A 1 86 ? 13.867 -4.516 1.664 1 81.75 86 PRO A CA 1
ATOM 687 C C . PRO A 1 86 ? 14.523 -3.258 2.229 1 81.75 86 PRO A C 1
ATOM 689 O O . PRO A 1 86 ? 13.922 -2.555 3.043 1 81.75 86 PRO A O 1
ATOM 692 N N . LYS A 1 87 ? 15.758 -3.059 1.825 1 70.62 87 LYS A N 1
ATOM 693 C CA . LYS A 1 87 ? 16.484 -1.87 2.268 1 70.62 87 LYS A CA 1
ATOM 694 C C . LYS A 1 87 ? 16.062 -0.64 1.468 1 70.62 87 LYS A C 1
ATOM 696 O O . LYS A 1 87 ? 15.742 -0.745 0.283 1 70.62 87 LYS A O 1
ATOM 701 N N . PHE A 1 88 ? 15.758 0.364 2.059 1 66.19 88 PHE A N 1
ATOM 702 C CA . PHE A 1 88 ? 15.484 1.602 1.339 1 66.19 88 PHE A CA 1
ATOM 703 C C . PHE A 1 88 ? 16.234 2.77 1.963 1 66.19 88 PHE A C 1
ATOM 705 O O . PHE A 1 88 ? 16.797 2.645 3.059 1 66.19 88 PHE A O 1
ATOM 712 N N . SER A 1 89 ? 16.547 3.795 1.067 1 55.94 89 SER A N 1
ATOM 713 C CA . SER A 1 89 ? 17.438 4.914 1.373 1 55.94 89 SER A CA 1
ATOM 714 C C . SER A 1 89 ? 17.094 5.535 2.723 1 55.94 89 SER A C 1
ATOM 716 O O . SER A 1 89 ? 15.938 5.496 3.154 1 55.94 89 SER A O 1
ATOM 718 N N . SER A 1 90 ? 18.109 5.793 3.451 1 48.56 90 SER A N 1
ATOM 719 C CA . SER A 1 90 ? 18.312 6.312 4.797 1 48.56 90 SER A CA 1
ATOM 720 C C . SER A 1 90 ? 17.438 7.535 5.062 1 48.56 90 SER A C 1
ATOM 722 O O . SER A 1 90 ? 17 7.754 6.191 1 48.56 90 SER A O 1
ATOM 724 N N . VAL A 1 91 ? 17.469 8.367 4.047 1 46.81 91 VAL A N 1
ATOM 725 C CA . VAL A 1 91 ? 16.797 9.586 4.492 1 46.81 91 VAL A CA 1
ATOM 726 C C . VAL A 1 91 ? 15.477 9.242 5.168 1 46.81 91 VAL A C 1
ATOM 728 O O . VAL A 1 91 ? 15.102 9.867 6.164 1 46.81 91 VAL A O 1
ATOM 731 N N . THR A 1 92 ? 14.805 8.352 4.617 1 48.75 92 THR A N 1
ATOM 732 C CA . THR A 1 92 ? 13.484 8.047 5.141 1 48.75 92 THR A CA 1
ATOM 733 C C . THR A 1 92 ? 13.578 7.215 6.418 1 48.75 92 THR A C 1
ATOM 735 O O . THR A 1 92 ? 12.57 6.957 7.078 1 48.75 92 THR A O 1
ATOM 738 N N . LYS A 1 93 ? 14.828 6.535 6.566 1 44.97 93 LYS A N 1
ATOM 739 C CA . LYS A 1 93 ? 14.969 5.934 7.891 1 44.97 93 LYS A CA 1
ATOM 740 C C . LYS A 1 93 ? 14.602 6.93 8.984 1 44.97 93 LYS A C 1
ATOM 742 O O . LYS A 1 93 ? 14.227 6.535 10.094 1 44.97 93 LYS A O 1
ATOM 747 N N . THR A 1 94 ? 15.094 8.141 8.82 1 39.81 94 THR A N 1
ATOM 748 C CA . THR A 1 94 ? 14.914 9.188 9.82 1 39.81 94 THR A CA 1
ATOM 749 C C . THR A 1 94 ? 13.445 9.336 10.195 1 39.81 94 THR A C 1
ATOM 751 O O . THR A 1 94 ? 13.117 9.539 11.367 1 39.81 94 THR A O 1
ATOM 754 N N . SER A 1 95 ? 12.555 9.719 9.164 1 42.53 95 SER A N 1
ATOM 755 C CA . SER A 1 95 ? 11.172 9.852 9.633 1 42.53 95 SER A CA 1
ATOM 756 C C . SER A 1 95 ? 10.703 8.586 10.336 1 42.53 95 SER A C 1
ATOM 758 O O . SER A 1 95 ? 10.062 7.727 9.727 1 42.53 95 SER A O 1
ATOM 760 N N . ARG A 1 96 ? 11.25 7.801 10.875 1 45.97 96 ARG A N 1
ATOM 761 C CA . ARG A 1 96 ? 11.156 6.457 11.438 1 45.97 96 ARG A CA 1
ATOM 762 C C . ARG A 1 96 ? 9.844 6.273 12.195 1 45.97 96 ARG A C 1
ATOM 764 O O . ARG A 1 96 ? 9.508 7.07 13.07 1 45.97 96 ARG A O 1
ATOM 771 N N . LEU A 1 97 ? 8.656 5.801 11.586 1 44.88 97 LEU A N 1
ATOM 772 C CA . LEU A 1 97 ? 7.23 6.102 11.688 1 44.88 97 LEU A CA 1
ATOM 773 C C . LEU A 1 97 ? 6.91 6.785 13.008 1 44.88 97 LEU A C 1
ATOM 775 O O . LEU A 1 97 ? 7.113 6.207 14.078 1 44.88 97 LEU A O 1
ATOM 779 N N . LEU A 1 98 ? 6.566 7.711 13.836 1 47.69 98 LEU A N 1
ATOM 780 C CA . LEU A 1 98 ? 6.629 8.945 14.617 1 47.69 98 LEU A CA 1
ATOM 781 C C . LEU A 1 98 ? 7.668 8.836 15.727 1 47.69 98 LEU A C 1
ATOM 783 O O . LEU A 1 98 ? 8.094 9.844 16.281 1 47.69 98 LEU A O 1
ATOM 787 N N . LYS A 1 99 ? 8.234 7.801 16.922 1 38.84 99 LYS A N 1
ATOM 788 C CA . LYS A 1 99 ? 9 7.941 18.156 1 38.84 99 LYS A CA 1
ATOM 789 C C . LYS A 1 99 ? 10.492 8.016 17.875 1 38.84 99 LYS A C 1
ATOM 791 O O . LYS A 1 99 ? 11.242 8.672 18.609 1 38.84 99 LYS A O 1
ATOM 796 N N . SER A 1 100 ? 11.516 6.816 18.203 1 37.03 100 SER A N 1
ATOM 797 C CA . SER A 1 100 ? 12.219 6.93 19.469 1 37.03 100 SER A CA 1
ATOM 798 C C . SER A 1 100 ? 12.805 8.328 19.656 1 37.03 100 SER A C 1
ATOM 800 O O . SER A 1 100 ? 12.938 9.078 18.703 1 37.03 100 SER A O 1
ATOM 802 N N . SER A 1 101 ? 14.031 8.609 21.047 1 31.5 101 SER A N 1
ATOM 803 C CA . SER A 1 101 ? 14.812 9.664 21.688 1 31.5 101 SER A CA 1
ATOM 804 C C . SER A 1 101 ? 15.625 10.445 20.656 1 31.5 101 SER A C 1
ATOM 806 O O . SER A 1 101 ? 15.852 11.648 20.812 1 31.5 101 SER A O 1
ATOM 808 N N . TYR A 1 102 ? 16.922 9.828 20.125 1 30.8 102 TYR A N 1
ATOM 809 C CA . TYR A 1 102 ? 18.328 10.164 20 1 30.8 102 TYR A CA 1
ATOM 810 C C . TYR A 1 102 ? 18.594 10.938 18.703 1 30.8 102 TYR A C 1
ATOM 812 O O . TYR A 1 102 ? 17.812 10.859 17.766 1 30.8 102 TYR A O 1
ATOM 820 N N . SER A 1 103 ? 20.062 11.094 18.469 1 28.81 103 SER A N 1
ATOM 821 C CA . SER A 1 103 ? 21.141 11.961 17.969 1 28.81 103 SER A CA 1
ATOM 822 C C . SER A 1 103 ? 21.125 12.039 16.453 1 28.81 103 SER A C 1
ATOM 824 O O . SER A 1 103 ? 21.562 11.109 15.766 1 28.81 103 SER A O 1
ATOM 826 N N . TYR A 1 104 ? 19.984 12.211 15.859 1 31.11 104 TYR A N 1
ATOM 827 C CA . TYR A 1 104 ? 20.391 12.703 14.539 1 31.11 104 TYR A CA 1
ATOM 828 C C . TYR A 1 104 ? 21.766 13.336 14.594 1 31.11 104 TYR A C 1
ATOM 830 O O . TYR A 1 104 ? 21.953 14.391 15.203 1 31.11 104 TYR A O 1
ATOM 838 N N . SER A 1 105 ? 22.672 12.594 14.844 1 30.73 105 SER A N 1
ATOM 839 C CA . SER A 1 105 ? 24.016 13.109 14.633 1 30.73 105 SER A CA 1
ATOM 840 C C . SER A 1 105 ? 24.047 14.141 13.508 1 30.73 105 SER A C 1
ATOM 842 O O . SER A 1 105 ? 23.297 14.031 12.539 1 30.73 105 SER A O 1
ATOM 844 N N . GLN A 1 106 ? 24.484 15.383 13.82 1 31.41 106 GLN A N 1
ATOM 845 C CA . GLN A 1 106 ? 25.234 16.484 13.211 1 31.41 106 GLN A CA 1
ATOM 846 C C . GLN A 1 106 ? 25.906 16.047 11.922 1 31.41 106 GLN A C 1
ATOM 848 O O . GLN A 1 106 ? 27.141 15.938 11.867 1 31.41 106 GLN A O 1
ATOM 853 N N . SER A 1 107 ? 25.531 14.914 11.266 1 31.44 107 SER A N 1
ATOM 854 C CA . SER A 1 107 ? 26.625 15 10.289 1 31.44 107 SER A CA 1
ATOM 855 C C . SER A 1 107 ? 26.719 16.406 9.703 1 31.44 107 SER A C 1
ATOM 857 O O . SER A 1 107 ? 25.781 17.203 9.812 1 31.44 107 SER A O 1
ATOM 859 N N . SER A 1 108 ? 27.641 16.672 8.836 1 32.53 108 SER A N 1
ATOM 860 C CA . SER A 1 108 ? 28.219 17.891 8.281 1 32.53 108 SER A CA 1
ATOM 861 C C . SER A 1 108 ? 27.141 18.828 7.75 1 32.53 108 SER A C 1
ATOM 863 O O . SER A 1 108 ? 26.016 18.391 7.492 1 32.53 108 SER A O 1
ATOM 865 N N . ARG A 1 109 ? 27.328 20.156 7.438 1 33.47 109 ARG A N 1
ATOM 866 C CA . ARG A 1 109 ? 26.859 21.406 6.836 1 33.47 109 ARG A CA 1
ATOM 867 C C . ARG A 1 109 ? 25.828 21.141 5.754 1 33.47 109 ARG A C 1
ATOM 869 O O . ARG A 1 109 ? 24.844 21.891 5.617 1 33.47 109 ARG A O 1
ATOM 876 N N . ASP A 1 110 ? 26.047 20.453 4.637 1 41.19 110 ASP A N 1
ATOM 877 C CA . ASP A 1 110 ? 25.25 20.797 3.459 1 41.19 110 ASP A CA 1
ATOM 878 C C . ASP A 1 110 ? 23.844 20.234 3.582 1 41.19 110 ASP A C 1
ATOM 880 O O . ASP A 1 110 ? 23.172 19.969 2.574 1 41.19 110 ASP A O 1
ATOM 884 N N . GLU A 1 111 ? 23.188 19.375 4.586 1 47.09 111 GLU A N 1
ATOM 885 C CA . GLU A 1 111 ? 22.531 18.125 4.941 1 47.09 111 GLU A CA 1
ATOM 886 C C . GLU A 1 111 ? 21.016 18.266 4.879 1 47.09 111 GLU A C 1
ATOM 888 O O . GLU A 1 111 ? 20.422 19.078 5.598 1 47.09 111 GLU A O 1
ATOM 893 N N . ILE A 1 112 ? 20.297 18.141 3.713 1 53.22 112 ILE A N 1
ATOM 894 C CA . ILE A 1 112 ? 18.875 18.281 3.449 1 53.22 112 ILE A CA 1
ATOM 895 C C . ILE A 1 112 ? 18.078 17.609 4.566 1 53.22 112 ILE A C 1
ATOM 897 O O . ILE A 1 112 ? 18.281 16.438 4.871 1 53.22 112 ILE A O 1
ATOM 901 N N . ASP A 1 113 ? 17.453 18.438 5.461 1 67.06 113 ASP A N 1
ATOM 902 C CA . ASP A 1 113 ? 16.594 18.031 6.57 1 67.06 113 ASP A CA 1
ATOM 903 C C . ASP A 1 113 ? 15.164 17.766 6.098 1 67.06 113 ASP A C 1
ATOM 905 O O . ASP A 1 113 ? 14.336 18.672 6.062 1 67.06 113 ASP A O 1
ATOM 909 N N . GLY A 1 114 ? 14.836 16.625 5.594 1 76.81 114 GLY A N 1
ATOM 910 C CA . GLY A 1 114 ? 13.492 16.25 5.191 1 76.81 114 GLY A CA 1
ATOM 911 C C . GLY A 1 114 ? 13.148 16.688 3.775 1 76.81 114 GLY A C 1
ATOM 912 O O . GLY A 1 114 ? 14.047 16.859 2.945 1 76.81 114 GLY A O 1
ATOM 913 N N . TYR A 1 115 ? 11.953 16.828 3.479 1 82.88 115 TYR A N 1
ATOM 914 C CA . TYR A 1 115 ? 11.516 17.078 2.111 1 82.88 115 TYR A CA 1
ATOM 915 C C . TYR A 1 115 ? 11.023 18.516 1.954 1 82.88 115 TYR A C 1
ATOM 917 O O . TYR A 1 115 ? 11.258 19.156 0.924 1 82.88 115 TYR A O 1
ATOM 925 N N . VAL A 1 116 ? 10.375 18.969 2.988 1 84.38 116 VAL A N 1
ATOM 926 C CA . VAL A 1 116 ? 9.742 20.266 2.854 1 84.38 116 VAL A CA 1
ATOM 927 C C . VAL A 1 116 ? 10.445 21.281 3.758 1 84.38 116 VAL A C 1
ATOM 929 O O . VAL A 1 116 ? 11.164 20.906 4.684 1 84.38 116 VAL A O 1
ATOM 932 N N . LYS A 1 117 ? 10.164 22.531 3.461 1 79.62 117 LYS A N 1
ATOM 933 C CA . LYS A 1 117 ? 10.758 23.609 4.238 1 79.62 117 LYS A CA 1
ATOM 934 C C . LYS A 1 117 ? 10.016 23.797 5.559 1 79.62 117 LYS A C 1
ATOM 936 O O . LYS A 1 117 ? 8.805 23.578 5.637 1 79.62 117 LYS A O 1
ATOM 941 N N . GLY A 1 118 ? 10.633 23.984 6.672 1 70.44 118 GLY A N 1
ATOM 942 C CA . GLY A 1 118 ? 10.141 24.078 8.031 1 70.44 118 GLY A CA 1
ATOM 943 C C . GLY A 1 118 ? 9.25 25.297 8.266 1 70.44 118 GLY A C 1
ATOM 944 O O . GLY A 1 118 ? 8.367 25.266 9.125 1 70.44 118 GLY A O 1
ATOM 945 N N . ALA A 1 119 ? 9.25 26.375 7.602 1 60.69 119 ALA A N 1
ATOM 946 C CA . ALA A 1 119 ? 8.586 27.625 7.992 1 60.69 119 ALA A CA 1
ATOM 947 C C . ALA A 1 119 ? 7.121 27.609 7.57 1 60.69 119 ALA A C 1
ATOM 949 O O . ALA A 1 119 ? 6.363 28.516 7.922 1 60.69 119 ALA A O 1
ATOM 950 N N . ALA A 1 120 ? 6.695 26.484 7.18 1 64.31 120 ALA A N 1
ATOM 951 C CA . ALA A 1 120 ? 5.34 26.5 6.637 1 64.31 120 ALA A CA 1
ATOM 952 C C . ALA A 1 120 ? 4.473 25.422 7.293 1 64.31 120 ALA A C 1
ATOM 954 O O . ALA A 1 120 ? 4.984 24.406 7.758 1 64.31 120 ALA A O 1
ATOM 955 N N . TYR A 1 121 ? 3.348 25.953 7.844 1 78.56 121 TYR A N 1
ATOM 956 C CA . TYR A 1 121 ? 2.332 24.953 8.148 1 78.56 121 TYR A CA 1
ATOM 957 C C . TYR A 1 121 ? 1.653 24.453 6.875 1 78.56 121 TYR A C 1
ATOM 959 O O . TYR A 1 121 ? 1.517 25.203 5.906 1 78.56 121 TYR A O 1
ATOM 967 N N . TYR A 1 122 ? 1.428 23.266 6.879 1 87.5 122 TYR A N 1
ATOM 968 C CA . TYR A 1 122 ? 0.737 22.625 5.758 1 87.5 122 TYR A CA 1
ATOM 969 C C . TYR A 1 122 ? -0.659 22.172 6.164 1 87.5 122 TYR A C 1
ATOM 971 O O . TYR A 1 122 ? -0.936 21.984 7.352 1 87.5 122 TYR A O 1
ATOM 979 N N . MET A 1 123 ? -1.42 22.203 5.234 1 88.06 123 MET A N 1
ATOM 980 C CA . MET A 1 123 ? -2.754 21.641 5.43 1 88.06 123 MET A CA 1
ATOM 981 C C . MET A 1 123 ? -2.816 20.203 4.93 1 88.06 123 MET A C 1
ATOM 983 O O . MET A 1 123 ? -2.393 19.906 3.811 1 88.06 123 MET A O 1
ATOM 987 N N . VAL A 1 124 ? -3.24 19.344 5.777 1 92 124 VAL A N 1
ATOM 988 C CA . VAL A 1 124 ? -3.453 17.938 5.422 1 92 124 VAL A CA 1
ATOM 989 C C . VAL A 1 124 ? -4.945 17.609 5.484 1 92 124 VAL A C 1
ATOM 991 O O . VAL A 1 124 ? -5.578 17.766 6.531 1 92 124 VAL A O 1
ATOM 994 N N . LYS A 1 125 ? -5.504 17.203 4.449 1 91.5 125 LYS A N 1
ATOM 995 C CA . LYS A 1 125 ? -6.93 16.891 4.395 1 91.5 125 LYS A CA 1
ATOM 996 C C . LYS A 1 125 ? -7.227 15.523 5.016 1 91.5 125 LYS A C 1
ATOM 998 O O . LYS A 1 125 ? -6.305 14.805 5.398 1 91.5 125 LYS A O 1
ATOM 1003 N N . ASP A 1 126 ? -8.531 15.211 5.066 1 92.06 126 ASP A N 1
ATOM 1004 C CA . ASP A 1 126 ? -8.969 13.969 5.699 1 92.06 126 ASP A CA 1
ATOM 1005 C C . ASP A 1 126 ? -8.398 12.75 4.973 1 92.06 126 ASP A C 1
ATOM 1007 O O . ASP A 1 126 ? -8.211 11.695 5.574 1 92.06 126 ASP A O 1
ATOM 1011 N N . ASP A 1 127 ? -8.133 12.82 3.721 1 91.56 127 ASP A N 1
ATOM 1012 C CA . ASP A 1 127 ? -7.602 11.734 2.9 1 91.56 127 ASP A CA 1
ATOM 1013 C C . ASP A 1 127 ? -6.078 11.773 2.855 1 91.56 127 ASP A C 1
ATOM 1015 O O . ASP A 1 127 ? -5.457 11.086 2.047 1 91.56 127 ASP A O 1
ATOM 1019 N N . LEU A 1 128 ? -5.402 12.648 3.576 1 93.75 128 LEU A N 1
ATOM 1020 C CA . LEU A 1 128 ? -3.967 12.797 3.783 1 93.75 128 LEU A CA 1
ATOM 1021 C C . LEU A 1 128 ? -3.334 13.609 2.664 1 93.75 128 LEU A C 1
ATOM 1023 O O . LEU A 1 128 ? -2.127 13.859 2.676 1 93.75 128 LEU A O 1
ATOM 1027 N N . SER A 1 129 ? -4.156 14.109 1.71 1 91.75 129 SER A N 1
ATOM 1028 C CA . SER A 1 129 ? -3.566 15.016 0.729 1 91.75 129 SER A CA 1
ATOM 1029 C C . SER A 1 129 ? -3.043 16.281 1.392 1 91.75 129 SER A C 1
ATOM 1031 O O . SER A 1 129 ? -3.643 16.781 2.344 1 91.75 129 SER A O 1
ATOM 1033 N N . ILE A 1 130 ? -1.958 16.797 0.837 1 90.38 130 ILE A N 1
ATOM 1034 C CA . ILE A 1 130 ? -1.251 17.922 1.445 1 90.38 130 ILE A CA 1
ATOM 1035 C C . ILE A 1 130 ? -1.38 19.156 0.555 1 90.38 130 ILE A C 1
ATOM 1037 O O . ILE A 1 130 ? -1.261 19.062 -0.668 1 90.38 130 ILE A O 1
ATOM 1041 N N . THR A 1 131 ? -1.628 20.219 1.127 1 84.31 131 THR A N 1
ATOM 1042 C CA . THR A 1 131 ? -1.6 21.5 0.447 1 84.31 131 THR A CA 1
ATOM 1043 C C . THR A 1 131 ? -0.995 22.578 1.348 1 84.31 131 THR A C 1
ATOM 1045 O O . THR A 1 131 ? -1.118 22.516 2.572 1 84.31 131 THR A O 1
ATOM 1048 N N . PRO A 1 132 ? -0.225 23.406 0.685 1 78.56 132 PRO A N 1
ATOM 1049 C CA . PRO A 1 132 ? 0.226 24.531 1.513 1 78.56 132 PRO A CA 1
ATOM 1050 C C . PRO A 1 132 ? -0.922 25.219 2.244 1 78.56 132 PRO A C 1
ATOM 1052 O O . PRO A 1 132 ? -2.031 25.312 1.711 1 78.56 132 PRO A O 1
ATOM 1055 N N . SER A 1 133 ? -0.571 25.594 3.469 1 75.81 133 SER A N 1
ATOM 1056 C CA . SER A 1 133 ? -1.614 26.203 4.289 1 75.81 133 SER A CA 1
ATOM 1057 C C . SER A 1 133 ? -1.736 27.703 4.008 1 75.81 133 SER A C 1
ATOM 1059 O O . SER A 1 133 ? -0.729 28.406 3.914 1 75.81 133 SER A O 1
ATOM 1061 N N . SER A 1 134 ? -2.941 28.078 3.58 1 71.69 134 SER A N 1
ATOM 1062 C CA . SER A 1 134 ? -3.301 29.484 3.566 1 71.69 134 SER A CA 1
ATOM 1063 C C . SER A 1 134 ? -4.723 29.703 4.078 1 71.69 134 SER A C 1
ATOM 1065 O O . SER A 1 134 ? -5.52 28.766 4.125 1 71.69 134 SER A O 1
ATOM 1067 N N . THR A 1 135 ? -4.863 30.922 4.656 1 70.81 135 THR A N 1
ATOM 1068 C CA . THR A 1 135 ? -6.215 31.25 5.102 1 70.81 135 THR A CA 1
ATOM 1069 C C . THR A 1 135 ? -7.215 31.062 3.963 1 70.81 135 THR A C 1
ATOM 1071 O O . THR A 1 135 ? -8.312 30.547 4.176 1 70.81 135 THR A O 1
ATOM 1074 N N . ILE A 1 136 ? -6.809 31.391 2.828 1 66 136 ILE A N 1
ATOM 1075 C CA . ILE A 1 136 ? -7.688 31.281 1.669 1 66 136 ILE A CA 1
ATOM 1076 C C . ILE A 1 136 ? -7.965 29.812 1.37 1 66 136 ILE A C 1
ATOM 1078 O O . ILE A 1 136 ? -9.117 29.422 1.157 1 66 136 ILE A O 1
ATOM 1082 N N . SER A 1 137 ? -6.898 29.062 1.407 1 69.19 137 SER A N 1
ATOM 1083 C CA . SER A 1 137 ? -7.055 27.625 1.168 1 69.19 137 SER A CA 1
ATOM 1084 C C . SER A 1 137 ? -8.008 27 2.18 1 69.19 137 SER A C 1
ATOM 1086 O O . SER A 1 137 ? -8.797 26.109 1.831 1 69.19 137 SER A O 1
ATOM 1088 N N . SER A 1 138 ? -7.926 27.453 3.305 1 75.19 138 SER A N 1
ATOM 1089 C CA . SER A 1 138 ? -8.812 26.938 4.344 1 75.19 138 SER A CA 1
ATOM 1090 C C . SER A 1 138 ? -10.273 27.25 4.02 1 75.19 138 SER A C 1
ATOM 1092 O O . SER A 1 138 ? -11.141 26.375 4.137 1 75.19 138 SER A O 1
ATOM 1094 N N . ILE A 1 139 ? -10.555 28.438 3.672 1 76.56 139 ILE A N 1
ATOM 1095 C CA . ILE A 1 139 ? -11.906 28.875 3.346 1 76.56 139 ILE A CA 1
ATOM 1096 C C . ILE A 1 139 ? -12.438 28.078 2.156 1 76.56 139 ILE A C 1
ATOM 1098 O O . ILE A 1 139 ? -13.594 27.656 2.148 1 76.56 139 ILE A O 1
ATOM 1102 N N . ASN A 1 140 ? -11.555 27.953 1.173 1 72.69 140 ASN A N 1
ATOM 1103 C CA . ASN A 1 140 ? -11.945 27.141 0.019 1 72.69 140 ASN A CA 1
ATOM 1104 C C . ASN A 1 140 ? -12.336 25.734 0.428 1 72.69 140 ASN A C 1
ATOM 1106 O O . ASN A 1 140 ? -13.297 25.172 -0.095 1 72.69 140 ASN A O 1
ATOM 1110 N N . LEU A 1 141 ? -11.57 25.203 1.297 1 72.19 141 LEU A N 1
ATOM 1111 C CA . LEU A 1 141 ? -11.859 23.844 1.765 1 72.19 141 LEU A CA 1
ATOM 1112 C C . LEU A 1 141 ? -13.195 23.797 2.502 1 72.19 141 LEU A C 1
ATOM 1114 O O . LEU A 1 141 ? -13.953 22.844 2.359 1 72.19 141 LEU A O 1
ATOM 1118 N N . PHE A 1 142 ? -13.484 24.875 3.207 1 76.12 142 PHE A N 1
ATOM 1119 C CA . PHE A 1 142 ? -14.781 24.969 3.871 1 76.12 142 PHE A CA 1
ATOM 1120 C C . PHE A 1 142 ? -15.914 24.906 2.854 1 76.12 142 PHE A C 1
ATOM 1122 O O . PHE A 1 142 ? -16.906 24.188 3.055 1 76.12 142 PHE A O 1
ATOM 1129 N N . ASN A 1 143 ? -15.773 25.562 1.861 1 75.88 143 ASN A N 1
ATOM 1130 C CA . ASN A 1 143 ? -16.797 25.609 0.829 1 75.88 143 ASN A CA 1
ATOM 1131 C C . ASN A 1 143 ? -17 24.266 0.16 1 75.88 143 ASN A C 1
ATOM 1133 O O . ASN A 1 143 ? -18.141 23.828 -0.049 1 75.88 143 ASN A O 1
ATOM 1137 N N . ILE A 1 144 ? -15.891 23.656 -0.155 1 68.81 144 ILE A N 1
ATOM 1138 C CA . ILE A 1 144 ? -15.93 22.359 -0.825 1 68.81 144 ILE A CA 1
ATOM 1139 C C . ILE A 1 144 ? -16.625 21.344 0.071 1 68.81 144 ILE A C 1
ATOM 1141 O O . ILE A 1 144 ? -17.375 20.484 -0.414 1 68.81 144 ILE A O 1
ATOM 1145 N N . HIS A 1 145 ? -16.391 21.469 1.296 1 73.94 145 HIS A N 1
ATOM 1146 C CA . HIS A 1 145 ? -16.953 20.484 2.217 1 73.94 145 HIS A CA 1
ATOM 1147 C C . HIS A 1 145 ? -18.297 20.922 2.768 1 73.94 145 HIS A C 1
ATOM 1149 O O . HIS A 1 145 ? -18.844 20.297 3.668 1 73.94 145 HIS A O 1
ATOM 1155 N N . GLY A 1 146 ? -18.766 22 2.244 1 71.19 146 GLY A N 1
ATOM 1156 C CA . GLY A 1 146 ? -20.109 22.438 2.576 1 71.19 146 GLY A CA 1
ATOM 1157 C C . GLY A 1 146 ? -20.234 22.984 3.99 1 71.19 146 GLY A C 1
ATOM 1158 O O . GLY A 1 146 ? -21.281 22.875 4.617 1 71.19 146 GLY A O 1
ATOM 1159 N N . VAL A 1 147 ? -19.078 23.438 4.461 1 74.56 147 VAL A N 1
ATOM 1160 C CA . VAL A 1 147 ? -19.125 24.047 5.789 1 74.56 147 VAL A CA 1
ATOM 1161 C C . VAL A 1 147 ? -19.75 25.438 5.703 1 74.56 147 VAL A C 1
ATOM 1163 O O . VAL A 1 147 ? -19.188 26.328 5.078 1 74.56 147 VAL A O 1
ATOM 1166 N N . LYS A 1 148 ? -20.922 25.484 6.113 1 76.62 148 LYS A N 1
ATOM 1167 C CA . LYS A 1 148 ? -21.641 26.75 6.051 1 76.62 148 LYS A CA 1
ATOM 1168 C C . LYS A 1 148 ? -21.547 27.5 7.379 1 76.62 148 LYS A C 1
ATOM 1170 O O . LYS A 1 148 ? -21.516 28.734 7.406 1 76.62 148 LYS A O 1
ATOM 1175 N N . ASP A 1 149 ? -21.609 26.719 8.375 1 80.75 149 ASP A N 1
ATOM 1176 C CA . ASP A 1 149 ? -21.578 27.297 9.719 1 80.75 149 ASP A CA 1
ATOM 1177 C C . ASP A 1 149 ? -20.312 26.875 10.453 1 80.75 149 ASP A C 1
ATOM 1179 O O . ASP A 1 149 ? -20.156 25.719 10.844 1 80.75 149 ASP A O 1
ATOM 1183 N N . ILE A 1 150 ? -19.438 27.797 10.617 1 81.12 150 ILE A N 1
ATOM 1184 C CA . ILE A 1 150 ? -18.125 27.562 11.188 1 81.12 150 ILE A CA 1
ATOM 1185 C C . ILE A 1 150 ? -18.25 27.312 12.688 1 81.12 150 ILE A C 1
ATOM 1187 O O . ILE A 1 150 ? -17.297 26.844 13.328 1 81.12 150 ILE A O 1
ATOM 1191 N N . SER A 1 151 ? -19.438 27.594 13.234 1 83.69 151 SER A N 1
ATOM 1192 C CA . SER A 1 151 ? -19.609 27.438 14.68 1 83.69 151 SER A CA 1
ATOM 1193 C C . SER A 1 151 ? -19.531 25.984 15.094 1 83.69 151 SER A C 1
ATOM 1195 O O . SER A 1 151 ? -19.312 25.672 16.281 1 83.69 151 SER A O 1
ATOM 1197 N N . PHE A 1 152 ? -19.688 25.125 14.156 1 86.06 152 PHE A N 1
ATOM 1198 C CA . PHE A 1 152 ? -19.625 23.703 14.461 1 86.06 152 PHE A CA 1
ATOM 1199 C C . PHE A 1 152 ? -18.219 23.172 14.312 1 86.06 152 PHE A C 1
ATOM 1201 O O . PHE A 1 152 ? -17.953 22 14.57 1 86.06 152 PHE A O 1
ATOM 1208 N N . LEU A 1 153 ? -17.328 23.984 13.953 1 87.06 153 LEU A N 1
ATOM 1209 C CA . LEU A 1 153 ? -15.945 23.562 13.758 1 87.06 153 LEU A CA 1
ATOM 1210 C C . LEU A 1 153 ? -15.148 23.703 15.055 1 87.06 153 LEU A C 1
ATOM 1212 O O . LEU A 1 153 ? -15.195 24.75 15.695 1 87.06 153 LEU A O 1
ATOM 1216 N N . LEU A 1 154 ? -14.484 22.641 15.414 1 88.94 154 LEU A N 1
ATOM 1217 C CA . LEU A 1 154 ? -13.664 22.641 16.625 1 88.94 154 LEU A CA 1
ATOM 1218 C C . LEU A 1 154 ? -12.242 22.188 16.328 1 88.94 154 LEU A C 1
ATOM 1220 O O . LEU A 1 154 ? -12.016 21.359 15.445 1 88.94 154 LEU A O 1
ATOM 1224 N N . GLU A 1 155 ? -11.32 22.734 17.047 1 89.19 155 GLU A N 1
ATOM 1225 C CA . GLU A 1 155 ? -9.922 22.344 16.953 1 89.19 155 GLU A CA 1
ATOM 1226 C C . GLU A 1 155 ? -9.602 21.219 17.938 1 89.19 155 GLU A C 1
ATOM 1228 O O . GLU A 1 155 ? -10.008 21.281 19.109 1 89.19 155 GLU A O 1
ATOM 1233 N N . LYS A 1 156 ? -9.023 20.219 17.531 1 91.06 156 LYS A N 1
ATOM 1234 C CA . LYS A 1 156 ? -8.539 19.125 18.359 1 91.06 156 LYS A CA 1
ATOM 1235 C C . LYS A 1 156 ? -7.066 18.844 18.078 1 91.06 156 LYS A C 1
ATOM 1237 O O . LYS A 1 156 ? -6.672 18.609 16.938 1 91.06 156 LYS A O 1
ATOM 1242 N N . THR A 1 157 ? -6.312 18.938 19.109 1 92.31 157 THR A N 1
ATOM 1243 C CA . THR A 1 157 ? -4.898 18.609 18.953 1 92.31 157 THR A CA 1
ATOM 1244 C C . THR A 1 157 ? -4.641 17.141 19.281 1 92.31 157 THR A C 1
ATOM 1246 O O . THR A 1 157 ? -5.086 16.641 20.312 1 92.31 157 THR A O 1
ATOM 1249 N N . VAL A 1 158 ? -3.982 16.516 18.406 1 92.31 158 VAL A N 1
ATOM 1250 C CA . VAL A 1 158 ? -3.668 15.102 18.609 1 92.31 158 VAL A CA 1
ATOM 1251 C C . VAL A 1 158 ? -2.162 14.883 18.484 1 92.31 158 VAL A C 1
ATOM 1253 O O . VAL A 1 158 ? -1.453 15.727 17.922 1 92.31 158 VAL A O 1
ATOM 1256 N N . GLU A 1 159 ? -1.742 13.867 19.062 1 91 159 GLU A N 1
ATOM 1257 C CA . GLU A 1 159 ? -0.339 13.477 18.969 1 91 159 GLU A CA 1
ATOM 1258 C C . GLU A 1 159 ? -0.17 12.227 18.109 1 91 159 GLU A C 1
ATOM 1260 O O . GLU A 1 159 ? -0.908 11.25 18.281 1 91 159 GLU A O 1
ATOM 1265 N N . VAL A 1 160 ? 0.77 12.305 17.25 1 90.81 160 VAL A N 1
ATOM 1266 C CA . VAL A 1 160 ? 1.078 11.172 16.375 1 90.81 160 VAL A CA 1
ATOM 1267 C C . VAL A 1 160 ? 2.408 10.547 16.797 1 90.81 160 VAL A C 1
ATOM 1269 O O . VAL A 1 160 ? 3.475 11.086 16.5 1 90.81 160 VAL A O 1
ATOM 1272 N N . ASP A 1 161 ? 2.314 9.484 17.422 1 87.19 161 ASP A N 1
ATOM 1273 C CA . ASP A 1 161 ? 3.506 8.695 17.719 1 87.19 161 ASP A CA 1
ATOM 1274 C C . ASP A 1 161 ? 3.662 7.535 16.734 1 87.19 161 ASP A C 1
ATOM 1276 O O . ASP A 1 161 ? 2.951 7.469 15.734 1 87.19 161 ASP A O 1
ATOM 1280 N N . GLY A 1 162 ? 4.637 6.68 17.062 1 82.5 162 GLY A N 1
ATOM 1281 C CA . GLY A 1 162 ? 4.91 5.57 16.156 1 82.5 162 GLY A CA 1
ATOM 1282 C C . GLY A 1 162 ? 3.695 4.703 15.898 1 82.5 162 GLY A C 1
ATOM 1283 O O . GLY A 1 162 ? 3.455 4.281 14.766 1 82.5 162 GLY A O 1
ATOM 1284 N N . THR A 1 163 ? 2.951 4.453 16.906 1 83.88 163 THR A N 1
ATOM 1285 C CA . THR A 1 163 ? 1.767 3.609 16.797 1 83.88 163 THR A CA 1
ATOM 1286 C C . THR A 1 163 ? 0.702 4.27 15.93 1 83.88 163 THR A C 1
ATOM 1288 O O . THR A 1 163 ? 0.146 3.635 15.031 1 83.88 163 THR A O 1
ATOM 1291 N N . LYS A 1 164 ? 0.418 5.52 16.156 1 88 164 LYS A N 1
ATOM 1292 C CA . LYS A 1 164 ? -0.582 6.246 15.383 1 88 164 LYS A CA 1
ATOM 1293 C C . LYS A 1 164 ? -0.126 6.434 13.945 1 88 164 LYS A C 1
ATOM 1295 O O . LYS A 1 164 ? -0.945 6.43 13.023 1 88 164 LYS A O 1
ATOM 1300 N N . ALA A 1 165 ? 1.184 6.648 13.828 1 88.88 165 ALA A N 1
ATOM 1301 C CA . ALA A 1 165 ? 1.723 6.766 12.477 1 88.88 165 ALA A CA 1
ATOM 1302 C C . ALA A 1 165 ? 1.46 5.496 11.672 1 88.88 165 ALA A C 1
ATOM 1304 O O . ALA A 1 165 ? 1.024 5.562 10.516 1 88.88 165 ALA A O 1
ATOM 1305 N N . LEU A 1 166 ? 1.689 4.367 12.266 1 85.88 166 LEU A N 1
ATOM 1306 C CA . LEU A 1 166 ? 1.458 3.094 11.594 1 85.88 166 LEU A CA 1
ATOM 1307 C C . LEU A 1 166 ? -0.025 2.896 11.297 1 85.88 166 LEU A C 1
ATOM 1309 O O . LEU A 1 166 ? -0.389 2.389 10.234 1 85.88 166 LEU A O 1
ATOM 1313 N N . GLU A 1 167 ? -0.816 3.275 12.203 1 89.31 167 GLU A N 1
ATOM 1314 C CA . GLU A 1 167 ? -2.26 3.193 12 1 89.31 167 GLU A CA 1
ATOM 1315 C C . GLU A 1 167 ? -2.701 4.059 10.82 1 89.31 167 GLU A C 1
ATOM 1317 O O . GLU A 1 167 ? -3.561 3.654 10.039 1 89.31 167 GLU A O 1
ATOM 1322 N N . LEU A 1 168 ? -2.186 5.246 10.766 1 91.56 168 LEU A N 1
ATOM 1323 C CA . LEU A 1 168 ? -2.48 6.133 9.648 1 91.56 168 LEU A CA 1
ATOM 1324 C C . LEU A 1 168 ? -2.125 5.473 8.32 1 91.56 168 LEU A C 1
ATOM 1326 O O . LEU A 1 168 ? -2.916 5.5 7.371 1 91.56 168 LEU A O 1
ATOM 1330 N N . VAL A 1 169 ? -0.949 4.883 8.289 1 89.56 169 VAL A N 1
ATOM 1331 C CA . VAL A 1 169 ? -0.481 4.227 7.074 1 89.56 169 VAL A CA 1
ATOM 1332 C C . VAL A 1 169 ? -1.425 3.082 6.707 1 89.56 169 VAL A C 1
ATOM 1334 O O . VAL A 1 169 ? -1.854 2.969 5.559 1 89.56 169 VAL A O 1
ATOM 1337 N N . ARG A 1 170 ? -1.759 2.307 7.641 1 87.69 170 ARG A N 1
ATOM 1338 C CA . ARG A 1 170 ? -2.652 1.18 7.391 1 87.69 170 ARG A CA 1
ATOM 1339 C C . ARG A 1 170 ? -4.008 1.658 6.879 1 87.69 170 ARG A C 1
ATOM 1341 O O . ARG A 1 170 ? -4.527 1.127 5.895 1 87.69 170 ARG A O 1
ATOM 1348 N N . THR A 1 171 ? -4.555 2.574 7.539 1 89.31 171 THR A N 1
ATOM 1349 C CA . THR A 1 171 ? -5.871 3.092 7.188 1 89.31 171 THR A CA 1
ATOM 1350 C C . THR A 1 171 ? -5.855 3.709 5.793 1 89.31 171 THR A C 1
ATOM 1352 O O . THR A 1 171 ? -6.832 3.607 5.051 1 89.31 171 THR A O 1
ATOM 1355 N N . ALA A 1 172 ? -4.754 4.312 5.41 1 90.75 172 ALA A N 1
ATOM 1356 C CA . ALA A 1 172 ? -4.625 4.977 4.117 1 90.75 172 ALA A CA 1
ATOM 1357 C C . ALA A 1 172 ? -4.738 3.979 2.973 1 90.75 172 ALA A C 1
ATOM 1359 O O . ALA A 1 172 ? -5 4.359 1.829 1 90.75 172 ALA A O 1
ATOM 1360 N N . PHE A 1 173 ? -4.555 2.727 3.262 1 85.44 173 PHE A N 1
ATOM 1361 C CA . PHE A 1 173 ? -4.609 1.691 2.238 1 85.44 173 PHE A CA 1
ATOM 1362 C C . PHE A 1 173 ? -6.051 1.429 1.812 1 85.44 173 PHE A C 1
ATOM 1364 O O . PHE A 1 173 ? -6.297 0.938 0.709 1 85.44 173 PHE A O 1
ATOM 1371 N N . TYR A 1 174 ? -6.992 1.809 2.666 1 84.94 174 TYR A N 1
ATOM 1372 C CA . TYR A 1 174 ? -8.336 1.361 2.299 1 84.94 174 TYR 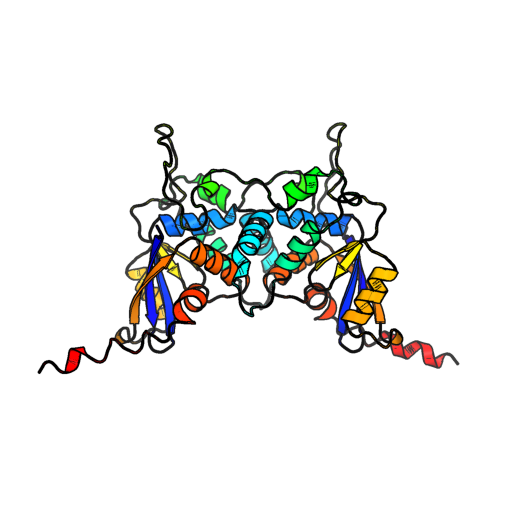A CA 1
ATOM 1373 C C . TYR A 1 174 ? -9.359 2.463 2.533 1 84.94 174 TYR A C 1
ATOM 1375 O O . TYR A 1 174 ? -10.5 2.371 2.064 1 84.94 174 TYR A O 1
ATOM 1383 N N . SER A 1 175 ? -9.023 3.471 3.236 1 87.75 175 SER A N 1
ATOM 1384 C CA . SER A 1 175 ? -9.992 4.504 3.596 1 87.75 175 SER A CA 1
ATOM 1385 C C . SER A 1 175 ? -9.664 5.828 2.91 1 87.75 175 SER A C 1
ATOM 1387 O O . SER A 1 175 ? -8.492 6.176 2.752 1 87.75 175 SER A O 1
ATOM 1389 N N . ASN A 1 176 ? -10.711 6.602 2.639 1 89.5 176 ASN A N 1
ATOM 1390 C CA . ASN A 1 176 ? -10.547 7.953 2.121 1 89.5 176 ASN A CA 1
ATOM 1391 C C . ASN A 1 176 ? -10.766 9 3.207 1 89.5 176 ASN A C 1
ATOM 1393 O O . ASN A 1 176 ? -10.773 10.203 2.926 1 89.5 176 ASN A O 1
ATOM 1397 N N . THR A 1 177 ? -11.062 8.562 4.34 1 92.44 177 THR A N 1
ATOM 1398 C CA . THR A 1 177 ? -11.219 9.438 5.496 1 92.44 177 THR A CA 1
ATOM 1399 C C . THR A 1 177 ? -10.297 9.008 6.633 1 92.44 177 THR A C 1
ATOM 1401 O O . THR A 1 177 ? -10.758 8.703 7.734 1 92.44 177 THR A O 1
ATOM 1404 N N . VAL A 1 178 ? -9.055 9.125 6.363 1 94.44 178 VAL A N 1
ATOM 1405 C CA . VAL A 1 178 ? -8.016 8.5 7.18 1 94.44 178 VAL A CA 1
ATOM 1406 C C . VAL A 1 178 ? -7.938 9.203 8.531 1 94.44 178 VAL A C 1
ATOM 1408 O O . VAL A 1 178 ? -7.965 8.555 9.578 1 94.44 178 VAL A O 1
ATOM 1411 N N . LEU A 1 179 ? -7.84 10.555 8.531 1 95.56 179 LEU A N 1
ATOM 1412 C CA . LEU A 1 179 ? -7.727 11.281 9.797 1 95.56 179 LEU A CA 1
ATOM 1413 C C . LEU A 1 179 ? -8.953 11.055 10.672 1 95.56 179 LEU A C 1
ATOM 1415 O O . LEU A 1 179 ? -8.828 10.828 11.875 1 95.56 179 LEU A O 1
ATOM 1419 N N . THR A 1 180 ? -10.125 11.055 10.102 1 94.38 180 THR A N 1
ATOM 1420 C CA . THR A 1 180 ? -11.367 10.797 10.828 1 94.38 180 THR A CA 1
ATOM 1421 C C . THR A 1 180 ? -11.352 9.398 11.438 1 94.38 180 THR A C 1
ATOM 1423 O O . THR A 1 180 ? -11.633 9.234 12.633 1 94.38 180 THR A O 1
ATOM 1426 N N . ASP A 1 181 ? -11.023 8.438 10.688 1 93.75 181 ASP A N 1
ATOM 1427 C CA . ASP A 1 181 ? -11.055 7.043 11.117 1 93.75 181 ASP A CA 1
ATOM 1428 C C . ASP A 1 181 ? -10.062 6.793 12.25 1 93.75 181 ASP A C 1
ATOM 1430 O O . ASP A 1 181 ? -10.344 6.016 13.164 1 93.75 181 ASP A O 1
ATOM 1434 N N . VAL A 1 182 ? -8.984 7.43 12.211 1 93.69 182 VAL A N 1
ATOM 1435 C CA . VAL A 1 182 ? -7.918 7.148 13.156 1 93.69 182 VAL A CA 1
ATOM 1436 C C . VAL A 1 182 ? -8.133 7.961 14.43 1 93.69 182 VAL A C 1
ATOM 1438 O O . VAL A 1 182 ? -7.918 7.461 15.539 1 93.69 182 VAL A O 1
ATOM 1441 N N . PHE A 1 183 ? -8.625 9.117 14.281 1 94 183 PHE A N 1
ATOM 1442 C CA . PHE A 1 183 ? -8.578 9.992 15.438 1 94 183 PHE A CA 1
ATOM 1443 C C . PHE A 1 183 ? -9.977 10.227 16 1 94 183 PHE A C 1
ATOM 1445 O O . PHE A 1 183 ? -10.133 10.664 17.141 1 94 183 PHE A O 1
ATOM 1452 N N . MET A 1 184 ? -11.07 10.039 15.195 1 91.44 184 MET A N 1
ATOM 1453 C CA . MET A 1 184 ? -12.422 10.359 15.648 1 91.44 184 MET A CA 1
ATOM 1454 C C . MET A 1 184 ? -13.195 9.094 15.984 1 91.44 184 MET A C 1
ATOM 1456 O O . MET A 1 184 ? -14.266 9.156 16.594 1 91.44 184 MET A O 1
ATOM 1460 N N . SER A 1 185 ? -12.898 7.945 15.359 1 75.25 185 SER A N 1
ATOM 1461 C CA . SER A 1 185 ? -13.695 6.738 15.531 1 75.25 185 SER A CA 1
ATOM 1462 C C . SER A 1 185 ? -13.883 6.398 17 1 75.25 185 SER A C 1
ATOM 1464 O O . SER A 1 185 ? -14.938 5.914 17.406 1 75.25 185 SER A O 1
ATOM 1466 N N . ASN A 1 186 ? -12.797 6.422 17.844 1 60.16 186 ASN A N 1
ATOM 1467 C CA . ASN A 1 186 ? -13.023 6.031 19.234 1 60.16 186 ASN A CA 1
ATOM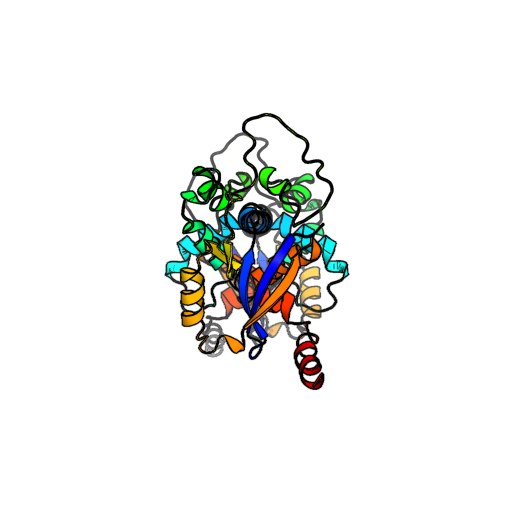 1468 C C . ASN A 1 186 ? -13.422 7.223 20.094 1 60.16 186 ASN A C 1
ATOM 1470 O O . ASN A 1 186 ? -13.531 7.102 21.328 1 60.16 186 ASN A O 1
ATOM 1474 N N . ASP A 1 187 ? -13.445 8.375 19.578 1 55.22 187 ASP A N 1
ATOM 1475 C CA . ASP A 1 187 ? -13.594 9.516 20.469 1 55.22 187 ASP A CA 1
ATOM 1476 C C . ASP A 1 187 ? -15.055 9.703 20.875 1 55.22 187 ASP A C 1
ATOM 1478 O O . ASP A 1 187 ? -15.883 10.148 20.078 1 55.22 187 ASP A O 1
ATOM 1482 N N . GLN A 1 188 ? -15.547 8.992 21.672 1 48.66 188 GLN A N 1
ATOM 1483 C CA . GLN A 1 188 ? -16.703 9.281 22.516 1 48.66 188 GLN A CA 1
ATOM 1484 C C . GLN A 1 188 ? -16.562 10.625 23.203 1 48.66 188 GLN A C 1
ATOM 1486 O O . GLN A 1 188 ? -17.531 11.164 23.75 1 48.66 188 GLN A O 1
ATOM 1491 N N . SER A 1 189 ? -15.414 11.188 23.406 1 43.22 189 SER A N 1
ATOM 1492 C CA . SER A 1 189 ? -15.227 12.234 24.406 1 43.22 189 SER A CA 1
ATOM 1493 C C . SER A 1 189 ? -15.578 13.602 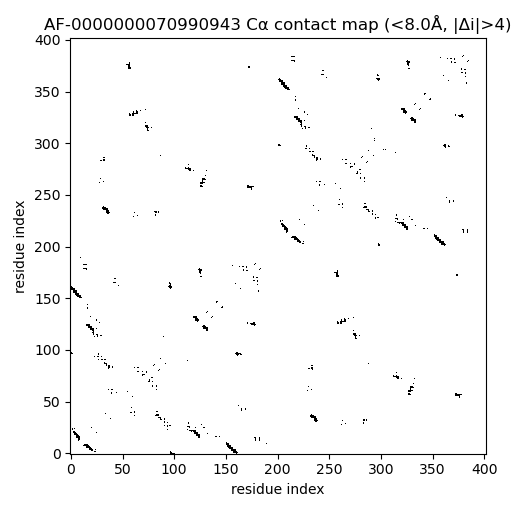23.844 1 43.22 189 SER A C 1
ATOM 1495 O O . SER A 1 189 ? -15.539 14.609 24.547 1 43.22 189 SER A O 1
ATOM 1497 N N . MET A 1 190 ? -15.656 13.922 22.578 1 41.19 190 MET A N 1
ATOM 1498 C CA . MET A 1 190 ? -15.859 15.312 22.172 1 41.19 190 MET A CA 1
ATOM 1499 C C . MET A 1 190 ? -17.156 15.859 22.766 1 41.19 190 MET A C 1
ATOM 1501 O O . MET A 1 190 ? -17.484 17.031 22.562 1 41.19 190 MET A O 1
ATOM 1505 N N . ALA A 1 191 ? -18.156 15.211 23.109 1 36.97 191 ALA A N 1
ATOM 1506 C CA . ALA A 1 191 ? -19.391 15.758 23.656 1 36.97 191 ALA A CA 1
ATOM 1507 C C . ALA A 1 191 ? -19.125 16.641 24.875 1 36.97 191 ALA A C 1
ATOM 1509 O O . ALA A 1 191 ? -19.891 17.562 25.156 1 36.97 191 ALA A O 1
ATOM 1510 N N . SER A 1 192 ? -18.203 16.281 25.719 1 37.47 192 SER A N 1
ATOM 1511 C CA . SER A 1 192 ? -18.391 16.781 27.062 1 37.47 192 SER A CA 1
ATOM 1512 C C . SER A 1 192 ? -18.016 18.25 27.172 1 37.47 192 SER A C 1
ATOM 1514 O O . SER A 1 192 ? -18.234 18.891 28.203 1 37.47 192 SER A O 1
ATOM 1516 N N . THR A 1 193 ? -17.094 18.844 26.375 1 37.19 193 THR A N 1
ATOM 1517 C CA . THR A 1 193 ? -16.594 20.094 26.922 1 37.19 193 THR A CA 1
ATOM 1518 C C . THR A 1 193 ? -17.594 21.234 26.688 1 37.19 193 THR A C 1
ATOM 1520 O O . THR A 1 193 ? -17.344 22.375 27.047 1 37.19 193 THR A O 1
ATOM 1523 N N . SER A 1 194 ? -18.516 21.172 25.766 1 36.5 194 SER A N 1
ATOM 1524 C CA . SER A 1 194 ? -19.25 22.422 25.578 1 36.5 194 SER A CA 1
ATOM 1525 C C . SER A 1 194 ? -20.016 22.797 26.828 1 36.5 194 SER A C 1
ATOM 1527 O O . SER A 1 194 ? -20.594 23.891 26.906 1 36.5 194 SER A O 1
ATOM 1529 N N . LYS A 1 195 ? -20.469 21.891 27.734 1 36.34 195 LYS A N 1
ATOM 1530 C CA . LYS A 1 195 ? -21.531 22.328 28.625 1 36.34 195 LYS A CA 1
ATOM 1531 C C . LYS A 1 195 ? -21.016 23.328 29.641 1 36.34 195 LYS A C 1
ATOM 1533 O O . LYS A 1 195 ? -21.797 24.125 30.203 1 36.34 195 LYS A O 1
ATOM 1538 N N . ASN A 1 196 ? -19.766 23.109 30.188 1 36.06 196 ASN A N 1
ATOM 1539 C CA . ASN A 1 196 ? -19.734 23.703 31.516 1 36.06 196 ASN A CA 1
ATOM 1540 C C . ASN A 1 196 ? -19.578 25.219 31.469 1 36.06 196 ASN A C 1
ATOM 1542 O O . ASN A 1 196 ? -19.5 25.875 32.5 1 36.06 196 ASN A O 1
ATOM 1546 N N . GLU A 1 197 ? -19.141 25.828 30.312 1 36.41 197 GLU A N 1
ATOM 1547 C CA . GLU A 1 197 ? -18.812 27.203 30.672 1 36.41 197 GLU A CA 1
ATOM 1548 C C . GLU A 1 197 ? -20.078 28.047 30.828 1 36.41 197 GLU A C 1
ATOM 1550 O O . GLU A 1 197 ? -19.984 29.25 31.094 1 36.41 197 GLU A O 1
ATOM 1555 N N . GLY A 1 198 ? -21.281 27.516 30.516 1 33.5 198 GLY A N 1
ATOM 1556 C CA . GLY A 1 198 ? -22.344 28.5 30.625 1 33.5 198 GLY A CA 1
ATOM 1557 C C . GLY A 1 198 ? -22.578 28.953 32.062 1 33.5 198 GLY A C 1
ATOM 1558 O O . GLY A 1 198 ? -23.219 29.984 32.281 1 33.5 198 GLY A O 1
ATOM 1559 N N . GLU A 1 199 ? -22.5 28.047 33.094 1 33.75 199 GLU A N 1
ATOM 1560 C CA . GLU A 1 199 ? -23.281 28.422 34.281 1 33.75 199 GLU A CA 1
ATOM 1561 C C . GLU A 1 199 ? -22.547 29.469 35.125 1 33.75 199 GLU A C 1
ATOM 1563 O O . GLU A 1 199 ? -23 29.828 36.188 1 33.75 199 GLU A O 1
ATOM 1568 N N . THR A 1 200 ? -21.266 29.828 34.875 1 30.52 200 THR A N 1
ATOM 1569 C CA . THR A 1 200 ? -20.812 30.688 35.969 1 30.52 200 THR A CA 1
ATOM 1570 C C . THR A 1 200 ? -21.469 32.062 35.875 1 30.52 200 THR A C 1
ATOM 1572 O O . THR A 1 200 ? -21.109 32.875 35 1 30.52 200 THR A O 1
ATOM 1575 N N . ASN A 1 201 ? -22.875 32.125 35.625 1 25.39 201 ASN A N 1
ATOM 1576 C CA . ASN A 1 201 ? -23.484 33.312 36.219 1 25.39 201 ASN A CA 1
ATOM 1577 C C . ASN A 1 201 ? -23.438 33.25 37.719 1 25.39 201 ASN A C 1
ATOM 1579 O O . ASN A 1 201 ? -23.719 32.219 38.312 1 25.39 201 ASN A O 1
ATOM 1583 N N . MET B 1 1 ? 3.711 -10.094 -23.672 1 57.66 1 MET B N 1
ATOM 1584 C CA . MET B 1 1 ? 3.033 -11.367 -23.438 1 57.66 1 MET B CA 1
ATOM 1585 C C . MET B 1 1 ? 2.738 -11.57 -21.953 1 57.66 1 MET B C 1
ATOM 1587 O O . MET B 1 1 ? 3.438 -11.031 -21.094 1 57.66 1 MET B O 1
ATOM 1591 N N . GLY B 1 2 ? 1.464 -11.969 -21.453 1 76.31 2 GLY B N 1
ATOM 1592 C CA . GLY B 1 2 ? 1.018 -12.094 -20.078 1 76.31 2 GLY B CA 1
ATOM 1593 C C . GLY B 1 2 ? 1.328 -13.445 -19.469 1 76.31 2 GLY B C 1
ATOM 1594 O O . GLY B 1 2 ? 1.826 -14.344 -20.156 1 76.31 2 GLY B O 1
ATOM 1595 N N . VAL B 1 3 ? 1.405 -13.547 -18.234 1 86.19 3 VAL B N 1
ATOM 1596 C CA . VAL B 1 3 ? 1.597 -14.781 -17.469 1 86.19 3 VAL B CA 1
ATOM 1597 C C . VAL B 1 3 ? 0.253 -15.477 -17.281 1 86.19 3 VAL B C 1
ATOM 1599 O O . VAL B 1 3 ? -0.755 -14.828 -16.984 1 86.19 3 VAL B O 1
ATOM 1602 N N . LYS B 1 4 ? 0.292 -16.75 -17.531 1 86.69 4 LYS B N 1
ATOM 1603 C CA . LYS B 1 4 ? -0.946 -17.516 -17.391 1 86.69 4 LYS B CA 1
ATOM 1604 C C . LYS B 1 4 ? -1.134 -18 -15.961 1 86.69 4 LYS B C 1
ATOM 1606 O O . LYS B 1 4 ? -0.174 -18.438 -15.312 1 86.69 4 LYS B O 1
ATOM 1611 N N . LEU B 1 5 ? -2.367 -17.922 -15.586 1 91.5 5 LEU B N 1
ATOM 1612 C CA . LEU B 1 5 ? -2.791 -18.406 -14.281 1 91.5 5 LEU B CA 1
ATOM 1613 C C . LEU B 1 5 ? -3.992 -19.344 -14.414 1 91.5 5 LEU B C 1
ATOM 1615 O O . LEU B 1 5 ? -4.934 -19.047 -15.156 1 91.5 5 LEU B O 1
ATOM 1619 N N . LYS B 1 6 ? -3.926 -20.484 -13.75 1 90 6 LYS B N 1
ATOM 1620 C CA . LYS B 1 6 ? -5.059 -21.406 -13.711 1 90 6 LYS B CA 1
ATOM 1621 C C . LYS B 1 6 ? -5.84 -21.266 -12.406 1 90 6 LYS B C 1
ATOM 1623 O O . LYS B 1 6 ? -5.352 -21.641 -11.336 1 90 6 LYS B O 1
ATOM 1628 N N . LEU B 1 7 ? -7.027 -20.828 -12.555 1 93.38 7 LEU B N 1
ATOM 1629 C CA . LEU B 1 7 ? -7.887 -20.625 -11.391 1 93.38 7 LEU B CA 1
ATOM 1630 C C . LEU B 1 7 ? -8.789 -21.828 -11.164 1 93.38 7 LEU B C 1
ATOM 1632 O O . LEU B 1 7 ? -9.297 -22.422 -12.125 1 93.38 7 LEU B O 1
ATOM 1636 N N . LEU B 1 8 ? -8.914 -22.219 -9.961 1 90.06 8 LEU B N 1
ATOM 1637 C CA . LEU B 1 8 ? -10 -23.078 -9.531 1 90.06 8 LEU B CA 1
ATOM 1638 C C . LEU B 1 8 ? -11.148 -22.266 -8.945 1 90.06 8 LEU B C 1
ATOM 1640 O O . LEU B 1 8 ? -10.992 -21.609 -7.918 1 90.06 8 LEU B O 1
ATOM 1644 N N . VAL B 1 9 ? -12.32 -22.344 -9.602 1 91.62 9 VAL B N 1
ATOM 1645 C CA . VAL B 1 9 ? -13.43 -21.469 -9.258 1 91.62 9 VAL B CA 1
ATOM 1646 C C . VAL B 1 9 ? -14.625 -22.297 -8.789 1 91.62 9 VAL B C 1
ATOM 1648 O O . VAL B 1 9 ? -14.938 -23.328 -9.383 1 91.62 9 VAL B O 1
ATOM 1651 N N . ASN B 1 10 ? -15.219 -21.859 -7.703 1 87.75 10 ASN B N 1
ATOM 1652 C CA . ASN B 1 10 ? -16.516 -22.406 -7.309 1 87.75 10 ASN B CA 1
ATOM 1653 C C . ASN B 1 10 ? -17.656 -21.797 -8.133 1 87.75 10 ASN B C 1
ATOM 1655 O O . ASN B 1 10 ? -17.953 -20.609 -8 1 87.75 10 ASN B O 1
ATOM 1659 N N . SER B 1 11 ? -18.234 -22.562 -8.922 1 87 11 SER B N 1
ATOM 1660 C CA . SER B 1 11 ? -19.234 -22.062 -9.859 1 87 11 SER B CA 1
ATOM 1661 C C . SER B 1 11 ? -20.516 -21.625 -9.141 1 87 11 SER B C 1
ATOM 1663 O O . SER B 1 11 ? -21.297 -20.844 -9.68 1 87 11 SER B O 1
ATOM 1665 N N . GLU B 1 12 ? -20.734 -22.094 -7.977 1 84.12 12 GLU B N 1
ATOM 1666 C CA . GLU B 1 12 ? -21.906 -21.703 -7.207 1 84.12 12 GLU B CA 1
ATOM 1667 C C . GLU B 1 12 ? -21.75 -20.312 -6.602 1 84.12 12 GLU B C 1
ATOM 1669 O O . GLU B 1 12 ? -22.656 -19.484 -6.688 1 84.12 12 GLU B O 1
ATOM 1674 N N . THR B 1 13 ? -20.625 -20.125 -6.082 1 84.75 13 THR B N 1
ATOM 1675 C CA . THR B 1 13 ? -20.406 -18.875 -5.371 1 84.75 13 THR B CA 1
ATOM 1676 C C . THR B 1 13 ? -19.688 -17.859 -6.266 1 84.75 13 THR B C 1
ATOM 1678 O O . THR B 1 13 ? -19.641 -16.672 -5.949 1 84.75 13 THR B O 1
ATOM 1681 N N . LYS B 1 14 ? -19.094 -18.328 -7.328 1 89.75 14 LYS B N 1
ATOM 1682 C CA . LYS B 1 14 ? -18.328 -17.516 -8.258 1 89.75 14 LYS B CA 1
ATOM 1683 C C . LYS B 1 14 ? -17.078 -16.938 -7.59 1 89.75 14 LYS B C 1
ATOM 1685 O O . LYS B 1 14 ? -16.672 -15.812 -7.871 1 89.75 14 LYS B O 1
ATOM 1690 N N . LYS B 1 15 ? -16.547 -17.75 -6.734 1 90.38 15 LYS B N 1
ATOM 1691 C CA . LYS B 1 15 ? -15.344 -17.344 -6.027 1 90.38 15 LYS B CA 1
ATOM 1692 C C . LYS B 1 15 ? -14.164 -18.234 -6.406 1 90.38 15 LYS B C 1
ATOM 1694 O O . LYS B 1 15 ? -14.328 -19.438 -6.629 1 90.38 15 LYS B O 1
ATOM 1699 N N . VAL B 1 16 ? -13.047 -17.625 -6.465 1 92.25 16 VAL B N 1
ATOM 1700 C CA . VAL B 1 16 ? -11.812 -18.375 -6.68 1 92.25 16 VAL B CA 1
ATOM 1701 C C . VAL B 1 16 ? -11.422 -19.094 -5.395 1 92.25 16 VAL B C 1
ATOM 1703 O O . VAL B 1 16 ? -11.359 -18.484 -4.324 1 92.25 16 VAL B O 1
ATOM 1706 N N . VAL B 1 17 ? -11.273 -20.375 -5.492 1 89 17 VAL B N 1
ATOM 1707 C CA . VAL B 1 17 ? -10.773 -21.141 -4.355 1 89 17 VAL B CA 1
ATOM 1708 C C . VAL B 1 17 ? -9.266 -20.969 -4.234 1 89 17 VAL B C 1
ATOM 1710 O O . VAL B 1 17 ? -8.766 -20.578 -3.174 1 89 17 VAL B O 1
ATOM 1713 N N . PHE B 1 18 ? -8.57 -21.203 -5.301 1 89.69 18 PHE B N 1
ATOM 1714 C CA . PHE B 1 18 ? -7.156 -20.891 -5.426 1 89.69 18 PHE B CA 1
ATOM 1715 C C . PHE B 1 18 ? -6.723 -20.906 -6.887 1 89.69 18 PHE B C 1
ATOM 1717 O O . PHE B 1 18 ? -7.508 -21.266 -7.766 1 89.69 18 PHE B O 1
ATOM 1724 N N . ALA B 1 19 ? -5.449 -20.531 -7.109 1 91.5 19 ALA B N 1
ATOM 1725 C CA . ALA B 1 19 ? -4.844 -20.562 -8.438 1 91.5 19 ALA B CA 1
ATOM 1726 C C . ALA B 1 19 ? -3.535 -21.344 -8.422 1 91.5 19 ALA B C 1
ATOM 1728 O O . ALA B 1 19 ? -2.816 -21.344 -7.422 1 91.5 19 ALA B O 1
ATOM 1729 N N . GLU B 1 20 ? -3.309 -21.984 -9.453 1 88.12 20 GLU B N 1
ATOM 1730 C CA . GLU B 1 20 ? -1.983 -22.531 -9.734 1 88.12 20 GLU B CA 1
ATOM 1731 C C . GLU B 1 20 ? -1.155 -21.578 -10.578 1 88.12 20 GLU B C 1
ATOM 1733 O O . GLU B 1 20 ? -1.591 -21.156 -11.648 1 88.12 20 GLU B O 1
ATOM 1738 N N . ALA B 1 21 ? -0.017 -21.312 -10.062 1 88.19 21 ALA B N 1
ATOM 1739 C CA . ALA B 1 21 ? 0.824 -20.297 -10.703 1 88.19 21 ALA B CA 1
ATOM 1740 C C . ALA B 1 21 ? 2.248 -20.812 -10.891 1 88.19 21 ALA B C 1
ATOM 1742 O O . ALA B 1 21 ? 2.762 -21.562 -10.055 1 88.19 21 ALA B O 1
ATOM 1743 N N . GLY B 1 22 ? 2.768 -20.375 -11.969 1 84.88 22 GLY B N 1
ATOM 1744 C CA . GLY B 1 22 ? 4.176 -20.656 -12.195 1 84.88 22 GLY B CA 1
ATOM 1745 C C . GLY B 1 22 ? 5.098 -19.641 -11.531 1 84.88 22 GLY B C 1
ATOM 1746 O O . GLY B 1 22 ? 4.637 -18.75 -10.82 1 84.88 22 GLY B O 1
ATOM 1747 N N . LYS B 1 23 ? 6.312 -19.844 -11.773 1 83.44 23 LYS B N 1
ATOM 1748 C CA . LYS B 1 23 ? 7.387 -19.047 -11.188 1 83.44 23 LYS B CA 1
ATOM 1749 C C . LYS B 1 23 ? 7.207 -17.562 -11.508 1 83.44 23 LYS B C 1
ATOM 1751 O O . LYS B 1 23 ? 7.414 -16.703 -10.641 1 83.44 23 LYS B O 1
ATOM 1756 N N . GLU B 1 24 ? 6.902 -17.266 -12.672 1 83.62 24 GLU B N 1
ATOM 1757 C CA . GLU B 1 24 ? 6.828 -15.867 -13.109 1 83.62 24 GLU B CA 1
ATOM 1758 C C . GLU B 1 24 ? 5.84 -15.07 -12.266 1 83.62 24 GLU B C 1
ATOM 1760 O O . GLU B 1 24 ? 6.125 -13.945 -11.867 1 83.62 24 GLU B O 1
ATOM 1765 N N . PHE B 1 25 ? 4.754 -15.664 -12.047 1 88.56 25 PHE B N 1
ATOM 1766 C CA . PHE B 1 25 ? 3.729 -14.977 -11.273 1 88.56 25 PHE B CA 1
ATOM 1767 C C . PHE B 1 25 ? 4.141 -14.859 -9.812 1 88.56 25 PHE B C 1
ATOM 1769 O O . PHE B 1 25 ? 3.916 -13.828 -9.18 1 88.56 25 PHE B O 1
ATOM 1776 N N . VAL B 1 26 ? 4.66 -15.883 -9.273 1 88.38 26 VAL B N 1
ATOM 1777 C CA . VAL B 1 26 ? 5.09 -15.875 -7.875 1 88.38 26 VAL B CA 1
ATOM 1778 C C . VAL B 1 26 ? 6.242 -14.891 -7.695 1 88.38 26 VAL B C 1
ATOM 1780 O O . VAL B 1 26 ? 6.305 -14.18 -6.691 1 88.38 26 VAL B O 1
ATOM 1783 N N . ASP B 1 27 ? 7.129 -14.867 -8.633 1 86.5 27 ASP B N 1
ATOM 1784 C CA . ASP B 1 27 ? 8.188 -13.859 -8.617 1 86.5 27 ASP B CA 1
ATOM 1785 C C . ASP B 1 27 ? 7.613 -12.445 -8.617 1 86.5 27 ASP B C 1
ATOM 1787 O O . ASP B 1 27 ? 8.133 -11.562 -7.938 1 86.5 27 ASP B O 1
ATOM 1791 N N . PHE B 1 28 ? 6.656 -12.234 -9.414 1 86.94 28 PHE B N 1
ATOM 1792 C CA . PHE B 1 28 ? 5.977 -10.945 -9.438 1 86.94 28 PHE B CA 1
ATOM 1793 C C . PHE B 1 28 ? 5.418 -10.602 -8.062 1 86.94 28 PHE B C 1
ATOM 1795 O O . PHE B 1 28 ? 5.633 -9.492 -7.562 1 86.94 28 PHE B O 1
ATOM 1802 N N . LEU B 1 29 ? 4.684 -11.555 -7.434 1 90.38 29 LEU B N 1
ATOM 1803 C CA . LEU B 1 29 ? 4.086 -11.312 -6.125 1 90.38 29 LEU B CA 1
ATOM 1804 C C . LEU B 1 29 ? 5.156 -11 -5.086 1 90.38 29 LEU B C 1
ATOM 1806 O O . LEU B 1 29 ? 5.016 -10.055 -4.305 1 90.38 29 LEU B O 1
ATOM 1810 N N . MET B 1 30 ? 6.148 -11.75 -5.082 1 88 30 MET B N 1
ATOM 1811 C CA . MET B 1 30 ? 7.227 -11.523 -4.121 1 88 30 MET B CA 1
ATOM 1812 C C . MET B 1 30 ? 7.93 -10.203 -4.391 1 88 30 MET B C 1
ATOM 1814 O O . MET B 1 30 ? 8.32 -9.492 -3.459 1 88 30 MET B O 1
ATOM 1818 N N . GLY B 1 31 ? 8.125 -9.898 -5.641 1 86.75 31 GLY B N 1
ATOM 1819 C CA . GLY B 1 31 ? 8.773 -8.656 -6.027 1 86.75 31 GLY B CA 1
ATOM 1820 C C . GLY B 1 31 ? 8.016 -7.422 -5.57 1 86.75 31 GLY B C 1
ATOM 1821 O O . GLY B 1 31 ? 8.602 -6.359 -5.383 1 86.75 31 GLY B O 1
ATOM 1822 N N . LEU B 1 32 ? 6.746 -7.508 -5.438 1 88.06 32 LEU B N 1
ATOM 1823 C CA . LEU B 1 32 ? 5.918 -6.398 -4.977 1 88.06 32 LEU B CA 1
ATOM 1824 C C . LEU B 1 32 ? 6.43 -5.855 -3.646 1 88.06 32 LEU B C 1
ATOM 1826 O O . LEU B 1 32 ? 6.348 -4.652 -3.389 1 88.06 32 LEU B O 1
ATOM 1830 N N . MET B 1 33 ? 7.004 -6.715 -2.873 1 87.19 33 MET B N 1
ATOM 1831 C CA . MET B 1 33 ? 7.465 -6.332 -1.541 1 87.19 33 MET B CA 1
ATOM 1832 C C . MET B 1 33 ? 8.617 -5.34 -1.627 1 87.19 33 MET B C 1
ATOM 1834 O O . MET B 1 33 ? 8.836 -4.551 -0.706 1 87.19 33 MET B O 1
ATOM 1838 N N . GLU B 1 34 ? 9.266 -5.363 -2.67 1 85.12 34 GLU B N 1
ATOM 1839 C CA . GLU B 1 34 ? 10.461 -4.527 -2.785 1 85.12 34 GLU B CA 1
ATOM 1840 C C . GLU B 1 34 ? 10.133 -3.191 -3.445 1 85.12 34 GLU B C 1
ATOM 1842 O O . GLU B 1 34 ? 10.969 -2.287 -3.467 1 85.12 34 GLU B O 1
ATOM 1847 N N . ILE B 1 35 ? 9.031 -3.088 -3.996 1 85.5 35 ILE B N 1
ATOM 1848 C CA . ILE B 1 35 ? 8.672 -1.876 -4.723 1 85.5 35 ILE B CA 1
ATOM 1849 C C . ILE B 1 35 ? 8.25 -0.789 -3.734 1 85.5 35 ILE B C 1
ATOM 1851 O O . ILE B 1 35 ? 7.395 -1.017 -2.879 1 85.5 35 ILE B O 1
ATOM 1855 N N . PRO B 1 36 ? 8.805 0.361 -3.865 1 87.25 36 PRO B N 1
ATOM 1856 C CA . PRO B 1 36 ? 8.352 1.471 -3.025 1 87.25 36 PRO B CA 1
ATOM 1857 C C . PRO B 1 36 ? 6.91 1.888 -3.332 1 87.25 36 PRO B C 1
ATOM 1859 O O . PRO B 1 36 ? 6.457 1.758 -4.473 1 87.25 36 PRO B O 1
ATOM 1862 N N . LEU B 1 37 ? 6.258 2.416 -2.355 1 88.44 37 LEU B N 1
ATOM 1863 C CA . LEU B 1 37 ? 4.867 2.836 -2.49 1 88.44 37 LEU B CA 1
ATOM 1864 C C . LEU B 1 37 ? 4.719 3.873 -3.598 1 88.44 37 LEU B C 1
ATOM 1866 O O . LEU B 1 37 ? 3.789 3.799 -4.402 1 88.44 37 LEU B O 1
ATOM 1870 N N . GLY B 1 38 ? 5.648 4.82 -3.646 1 87.81 38 GLY B N 1
ATOM 1871 C CA . GLY B 1 38 ? 5.586 5.859 -4.664 1 87.81 38 GLY B CA 1
ATOM 1872 C C . GLY B 1 38 ? 5.609 5.309 -6.078 1 87.81 38 GLY B C 1
ATOM 1873 O O . GLY B 1 38 ? 4.918 5.82 -6.961 1 87.81 38 GLY B O 1
ATOM 1874 N N . SER B 1 39 ? 6.352 4.293 -6.289 1 85.88 39 SER B N 1
ATOM 1875 C CA . SER B 1 39 ? 6.434 3.676 -7.609 1 85.88 39 SER B CA 1
ATOM 1876 C C . SER B 1 39 ? 5.121 2.986 -7.977 1 85.88 39 SER B C 1
ATOM 1878 O O . SER B 1 39 ? 4.68 3.057 -9.125 1 85.88 39 SER B O 1
ATOM 1880 N N . ILE B 1 40 ? 4.59 2.336 -7.066 1 86.75 40 ILE B N 1
ATOM 1881 C CA . ILE B 1 40 ? 3.309 1.677 -7.297 1 86.75 40 ILE B CA 1
ATOM 1882 C C . ILE B 1 40 ? 2.252 2.717 -7.664 1 86.75 40 ILE B C 1
ATOM 1884 O O . ILE B 1 40 ? 1.512 2.545 -8.633 1 86.75 40 ILE B O 1
ATOM 1888 N N . LEU B 1 41 ? 2.195 3.768 -6.934 1 88.12 41 LEU B N 1
ATOM 1889 C CA . LEU B 1 41 ? 1.192 4.809 -7.145 1 88.12 41 LEU B CA 1
ATOM 1890 C C . LEU B 1 41 ? 1.42 5.52 -8.477 1 88.12 41 LEU B C 1
ATOM 1892 O O . LEU B 1 41 ? 0.462 5.898 -9.148 1 88.12 41 LEU B O 1
ATOM 1896 N N . ARG B 1 42 ? 2.604 5.688 -8.812 1 87.12 42 ARG B N 1
ATOM 1897 C CA . ARG B 1 42 ? 2.928 6.27 -10.109 1 87.12 42 ARG B CA 1
ATOM 1898 C C . ARG B 1 42 ? 2.35 5.434 -11.25 1 87.12 42 ARG B C 1
ATOM 1900 O O . ARG B 1 42 ? 1.74 5.969 -12.172 1 87.12 42 ARG B O 1
ATOM 1907 N N . LEU B 1 43 ? 2.619 4.152 -11.148 1 82 43 LEU B N 1
ATOM 1908 C CA . LEU B 1 43 ? 2.131 3.238 -12.18 1 82 43 LEU B CA 1
ATOM 1909 C C . LEU B 1 43 ? 0.609 3.279 -12.266 1 82 43 LEU B C 1
ATOM 1911 O O . LEU B 1 43 ? 0.044 3.225 -13.359 1 82 43 LEU B O 1
ATOM 1915 N N . TRP B 1 44 ? 0.006 3.367 -11.164 1 82.69 44 TRP B N 1
ATOM 1916 C CA . TRP B 1 44 ? -1.45 3.463 -11.141 1 82.69 44 TRP B CA 1
ATOM 1917 C C . TRP B 1 44 ? -1.925 4.73 -11.836 1 82.69 44 TRP B C 1
ATOM 1919 O O . TRP B 1 44 ? -2.898 4.703 -12.594 1 82.69 44 TRP B O 1
ATOM 1929 N N . LYS B 1 45 ? -1.323 5.77 -11.484 1 81.38 45 LYS B N 1
ATOM 1930 C CA . LYS B 1 45 ? -1.693 7.055 -12.07 1 81.38 45 LYS B CA 1
ATOM 1931 C C . LYS B 1 45 ? -1.536 7.031 -13.586 1 81.38 45 LYS B C 1
ATOM 1933 O O . LYS B 1 45 ? -2.379 7.566 -14.312 1 81.38 45 LYS B O 1
ATOM 1938 N N . GLN B 1 46 ? -0.523 6.469 -14 1 78.06 46 GLN B N 1
ATOM 1939 C CA . GLN B 1 46 ? -0.239 6.406 -15.43 1 78.06 46 GLN B CA 1
ATOM 1940 C C . GLN B 1 46 ? -1.253 5.523 -16.156 1 78.06 46 GLN B C 1
ATOM 1942 O O . GLN B 1 46 ? -1.541 5.742 -17.344 1 78.06 46 GLN B O 1
ATOM 1947 N N . ASN B 1 47 ? -1.744 4.594 -15.414 1 70.5 47 ASN B N 1
ATOM 1948 C CA . ASN B 1 47 ? -2.656 3.645 -16.047 1 70.5 47 ASN B CA 1
ATOM 1949 C C . ASN B 1 47 ? -4.113 3.967 -15.727 1 70.5 47 ASN B C 1
ATOM 1951 O O . ASN B 1 47 ? -5.02 3.25 -16.141 1 70.5 47 ASN B O 1
ATOM 1955 N N . SER B 1 48 ? -4.402 4.832 -14.75 1 62.44 48 SER B N 1
ATOM 1956 C CA . SER B 1 48 ? -5.738 5.168 -14.273 1 62.44 48 SER B CA 1
ATOM 1957 C C . SER B 1 48 ? -6.559 5.855 -15.359 1 62.44 48 SER B C 1
ATOM 1959 O O . SER B 1 48 ? -7.762 6.066 -15.203 1 62.44 48 SER B O 1
ATOM 1961 N N . GLU B 1 49 ? -5.992 6.41 -16.5 1 52.41 49 GLU B N 1
ATOM 1962 C CA . GLU B 1 49 ? -6.906 7.02 -17.469 1 52.41 49 GLU B CA 1
ATOM 1963 C C . GLU B 1 49 ? -8.188 6.203 -17.594 1 52.41 49 GLU B C 1
ATOM 1965 O O . GLU B 1 49 ? -9.219 6.727 -18.016 1 52.41 49 GLU B O 1
ATOM 1970 N N . ASN B 1 50 ? -8.195 5.027 -17.406 1 43.5 50 ASN B N 1
ATOM 1971 C CA . ASN B 1 50 ? -9.375 4.242 -17.734 1 43.5 50 ASN B CA 1
ATOM 1972 C C . ASN B 1 50 ? -10.188 3.902 -16.484 1 43.5 50 ASN B C 1
ATOM 1974 O O . ASN B 1 50 ? -11.062 3.035 -16.531 1 43.5 50 ASN B O 1
ATOM 1978 N N . ARG B 1 51 ? -9.812 4.418 -15.453 1 47.25 51 ARG B N 1
ATOM 1979 C CA . ARG B 1 51 ? -10.539 3.875 -14.312 1 47.25 51 ARG B CA 1
ATOM 1980 C C . ARG B 1 51 ? -11.812 4.668 -14.047 1 47.25 51 ARG B C 1
ATOM 1982 O O . ARG B 1 51 ? -11.766 5.879 -13.812 1 47.25 51 ARG B O 1
ATOM 1989 N N . ASP B 1 52 ? -12.734 4.516 -14.914 1 39.34 52 ASP B N 1
ATOM 1990 C CA . ASP B 1 52 ? -14.141 4.91 -14.914 1 39.34 52 ASP B CA 1
ATOM 1991 C C . ASP B 1 52 ? -14.711 4.895 -13.5 1 39.34 52 ASP B C 1
ATOM 1993 O O . ASP B 1 52 ? -15.906 5.117 -13.305 1 39.34 52 ASP B O 1
ATOM 1997 N N . GLY B 1 53 ? -14.664 4.699 -12.016 1 44.03 53 GLY B N 1
ATOM 1998 C CA . GLY B 1 53 ? -15.594 4.641 -10.898 1 44.03 53 GLY B CA 1
ATOM 1999 C C . GLY B 1 53 ? -14.898 4.629 -9.547 1 44.03 53 GLY B C 1
ATOM 2000 O O . GLY B 1 53 ? -15.555 4.68 -8.508 1 44.03 53 GLY B O 1
ATOM 2001 N N . ASN B 1 54 ? -13.969 3.715 -9.25 1 49.47 54 ASN B N 1
ATOM 2002 C CA . ASN B 1 54 ? -13.68 3.336 -7.871 1 49.47 54 ASN B CA 1
ATOM 2003 C C . ASN B 1 54 ? -12.883 4.414 -7.148 1 49.47 54 ASN B C 1
ATOM 2005 O O . ASN B 1 54 ? -12.109 5.145 -7.773 1 49.47 54 ASN B O 1
ATOM 2009 N N . SER B 1 55 ? -13.352 4.691 -5.867 1 57.66 55 SER B N 1
ATOM 2010 C CA . SER B 1 55 ? -12.906 5.621 -4.84 1 57.66 55 SER B CA 1
ATOM 2011 C C . SER B 1 55 ? -11.383 5.66 -4.75 1 57.66 55 SER B C 1
ATOM 2013 O O . SER B 1 55 ? -10.734 4.613 -4.668 1 57.66 55 SER B O 1
ATOM 2015 N N . THR B 1 56 ? -10.781 6.699 -5.285 1 71.12 56 THR B N 1
ATOM 2016 C CA . THR B 1 56 ? -9.352 6.961 -5.188 1 71.12 56 THR B CA 1
ATOM 2017 C C . THR B 1 56 ? -8.859 6.754 -3.76 1 71.12 56 THR B C 1
ATOM 2019 O O . THR B 1 56 ? -9.445 7.277 -2.812 1 71.12 56 THR B O 1
ATOM 2022 N N . LEU B 1 57 ? -8.008 5.887 -3.639 1 80.25 57 LEU B N 1
ATOM 2023 C CA . LEU B 1 57 ? -7.395 5.617 -2.342 1 80.25 57 LEU B CA 1
ATOM 2024 C C . LEU B 1 57 ? -6.68 6.855 -1.812 1 80.25 57 LEU B C 1
ATOM 2026 O O . LEU B 1 57 ? -6.223 7.695 -2.592 1 80.25 57 LEU B O 1
ATOM 2030 N N . SER B 1 58 ? -6.723 7.016 -0.555 1 90.06 58 SER B N 1
ATOM 2031 C CA . SER B 1 58 ? -6.055 8.141 0.089 1 90.06 58 SER B CA 1
ATOM 2032 C C . SER B 1 58 ? -4.594 8.234 -0.341 1 90.06 58 SER B C 1
ATOM 2034 O O . SER B 1 58 ? -4.066 9.328 -0.533 1 90.06 58 SER B O 1
ATOM 2036 N N . LEU B 1 59 ? -4.027 7.113 -0.577 1 91 59 LEU B N 1
ATOM 2037 C CA . LEU B 1 59 ? -2.623 7.102 -0.977 1 91 59 LEU B CA 1
ATOM 2038 C C . LEU B 1 59 ? -2.447 7.727 -2.357 1 91 59 LEU B C 1
ATOM 2040 O O . LEU B 1 59 ? -1.444 8.391 -2.619 1 91 59 LEU B O 1
ATOM 2044 N N . GLU B 1 60 ? -3.381 7.508 -3.158 1 89.31 60 GLU B N 1
ATOM 2045 C CA . GLU B 1 60 ? -3.334 8.117 -4.484 1 89.31 60 GLU B CA 1
ATOM 2046 C C . GLU B 1 60 ? -3.475 9.641 -4.395 1 89.31 60 GLU B C 1
ATOM 2048 O O . GLU B 1 60 ? -2.807 10.367 -5.129 1 89.31 60 GLU B O 1
ATOM 2053 N N . LYS B 1 61 ? -4.344 10.07 -3.549 1 89.81 61 LYS B N 1
ATOM 2054 C CA . LYS B 1 61 ? -4.539 11.5 -3.348 1 89.81 61 LYS B CA 1
ATOM 2055 C C . LYS B 1 61 ? -3.293 12.148 -2.756 1 89.81 61 LYS B C 1
ATOM 2057 O O . LYS B 1 61 ? -2.92 13.258 -3.143 1 89.81 61 LYS B O 1
ATOM 2062 N N . LEU B 1 62 ? -2.756 11.461 -1.82 1 92.44 62 LEU B N 1
ATOM 2063 C CA . LEU B 1 62 ? -1.5 11.938 -1.255 1 92.44 62 LEU B CA 1
ATOM 2064 C C . LEU B 1 62 ? -0.429 12.062 -2.334 1 92.44 62 LEU B C 1
ATOM 2066 O O . LEU B 1 62 ? 0.233 13.094 -2.443 1 92.44 62 LEU B O 1
ATOM 2070 N N . TYR B 1 63 ? -0.284 11.055 -3.117 1 91.25 63 TYR B N 1
ATOM 2071 C CA . TYR B 1 63 ? 0.676 11.07 -4.215 1 91.25 63 TYR B CA 1
ATOM 2072 C C . TYR B 1 63 ? 0.422 12.258 -5.145 1 91.25 63 TYR B C 1
ATOM 2074 O O . TYR B 1 63 ? 1.354 12.977 -5.512 1 91.25 63 TYR B O 1
ATOM 2082 N N . GLU B 1 64 ? -0.802 12.43 -5.516 1 89.81 64 GLU B N 1
ATOM 2083 C CA . GLU B 1 64 ? -1.178 13.523 -6.41 1 89.81 64 GLU B CA 1
ATOM 2084 C C . GLU B 1 64 ? -0.865 14.883 -5.789 1 89.81 64 GLU B C 1
ATOM 2086 O O . GLU B 1 64 ? -0.437 15.805 -6.484 1 89.81 64 GLU B O 1
ATOM 2091 N N . SER B 1 65 ? -1.142 15 -4.574 1 90.5 65 SER B N 1
ATOM 2092 C CA . SER B 1 65 ? -0.875 16.266 -3.9 1 90.5 65 SER B CA 1
ATOM 2093 C C . SER B 1 65 ? 0.617 16.594 -3.898 1 90.5 65 SER B C 1
ATOM 2095 O O . SER B 1 65 ? 1.008 17.75 -4.051 1 90.5 65 SER B O 1
ATOM 2097 N N . ILE B 1 66 ? 1.45 15.594 -3.668 1 89.44 66 ILE B N 1
ATOM 2098 C CA . ILE B 1 66 ? 2.895 15.789 -3.719 1 89.44 66 ILE B CA 1
ATOM 2099 C C . ILE B 1 66 ? 3.314 16.172 -5.133 1 89.44 66 ILE B C 1
ATOM 2101 O O . ILE B 1 66 ? 4.16 17.047 -5.32 1 89.44 66 ILE B O 1
ATOM 2105 N N . TYR B 1 67 ? 2.713 15.523 -6.051 1 86.56 67 TYR B N 1
ATOM 2106 C CA . TYR B 1 67 ? 2.986 15.812 -7.457 1 86.56 67 TYR B CA 1
ATOM 2107 C C . TYR B 1 67 ? 2.695 17.281 -7.777 1 86.56 67 TYR B C 1
ATOM 2109 O O . TYR B 1 67 ? 3.434 17.906 -8.539 1 86.56 67 TYR B O 1
ATOM 2117 N N . LEU B 1 68 ? 1.688 17.812 -7.156 1 86.12 68 LEU B N 1
ATOM 2118 C CA . LEU B 1 68 ? 1.212 19.156 -7.465 1 86.12 68 LEU B CA 1
ATOM 2119 C C . LEU B 1 68 ? 1.885 20.188 -6.566 1 86.12 68 LEU B C 1
ATOM 2121 O O . LEU B 1 68 ? 1.711 21.391 -6.762 1 86.12 68 LEU B O 1
ATOM 2125 N N . PHE B 1 69 ? 2.627 19.656 -5.68 1 84.12 69 PHE B N 1
ATOM 2126 C CA . PHE B 1 69 ? 3.273 20.531 -4.711 1 84.12 69 PHE B CA 1
ATOM 2127 C C . PHE B 1 69 ? 4.227 21.484 -5.406 1 84.12 69 PHE B C 1
ATOM 2129 O O . PHE B 1 69 ? 5.039 21.078 -6.234 1 84.12 69 PHE B O 1
ATOM 2136 N N . ASP B 1 70 ? 4.047 22.797 -5.113 1 82.88 70 ASP B N 1
ATOM 2137 C CA . ASP B 1 70 ? 4.98 23.781 -5.652 1 82.88 70 ASP B CA 1
ATOM 2138 C C . ASP B 1 70 ? 6.398 23.531 -5.145 1 82.88 70 ASP B C 1
ATOM 2140 O O . ASP B 1 70 ? 6.602 23.266 -3.955 1 82.88 70 ASP B O 1
ATOM 2144 N N . GLU B 1 71 ? 7.348 23.688 -5.977 1 83.44 71 GLU B N 1
ATOM 2145 C CA . GLU B 1 71 ? 8.75 23.406 -5.66 1 83.44 71 GLU B CA 1
ATOM 2146 C C . GLU B 1 71 ? 9.266 24.359 -4.582 1 83.44 71 GLU B C 1
ATOM 2148 O O . GLU B 1 71 ? 10.227 24.047 -3.879 1 83.44 71 GLU B O 1
ATOM 2153 N N . SER B 1 72 ? 8.664 25.516 -4.516 1 83.25 72 SER B N 1
ATOM 2154 C CA . SER B 1 72 ? 9.117 26.516 -3.545 1 83.25 72 SER B CA 1
ATOM 2155 C C . SER B 1 72 ? 8.945 26 -2.115 1 83.25 72 SER B C 1
ATOM 2157 O O . SER B 1 72 ? 9.57 26.531 -1.189 1 83.25 72 SER B O 1
ATOM 2159 N N . TYR B 1 73 ? 8.164 25 -1.93 1 83.19 73 TYR B N 1
ATOM 2160 C CA . TYR B 1 73 ? 7.93 24.469 -0.593 1 83.19 73 TYR B CA 1
ATOM 2161 C C . TYR B 1 73 ? 8.906 23.344 -0.274 1 83.19 73 TYR B C 1
ATOM 2163 O O . TYR B 1 73 ? 9 22.906 0.874 1 83.19 73 TYR B O 1
ATOM 2171 N N . LEU B 1 74 ? 9.648 22.891 -1.211 1 85.62 74 LEU B N 1
ATOM 2172 C CA . LEU B 1 74 ? 10.555 21.766 -1.042 1 85.62 74 LEU B CA 1
ATOM 2173 C C . LEU B 1 74 ? 11.961 22.25 -0.696 1 85.62 74 LEU B C 1
ATOM 2175 O O . LEU B 1 74 ? 12.367 23.328 -1.117 1 85.62 74 LEU B O 1
ATOM 2179 N N . GLN B 1 75 ? 12.68 21.406 0.041 1 82.75 75 GLN B N 1
ATOM 2180 C CA . GLN B 1 75 ? 14.055 21.734 0.393 1 82.75 75 GLN B CA 1
ATOM 2181 C C . GLN B 1 75 ? 14.938 21.797 -0.849 1 82.75 75 GLN B C 1
ATOM 2183 O O . GLN B 1 75 ? 15.836 22.641 -0.93 1 82.75 75 GLN B O 1
ATOM 2188 N N . LYS B 1 76 ? 14.688 20.844 -1.733 1 82.94 76 LYS B N 1
ATOM 2189 C CA . LYS B 1 76 ? 15.367 20.781 -3.023 1 82.94 76 LYS B CA 1
ATOM 2190 C C . LYS B 1 76 ? 14.391 20.406 -4.141 1 82.94 76 LYS B C 1
ATOM 2192 O O . LYS B 1 76 ? 13.453 19.641 -3.922 1 82.94 76 LYS B O 1
ATOM 2197 N N . SER B 1 77 ? 14.68 20.922 -5.23 1 77.06 77 SER B N 1
ATOM 2198 C CA . SER B 1 77 ? 13.75 20.75 -6.344 1 77.06 77 SER B CA 1
ATOM 2199 C C . SER B 1 77 ? 13.711 19.297 -6.809 1 77.06 77 SER B C 1
ATOM 2201 O O . SER B 1 77 ? 12.695 18.828 -7.328 1 77.06 77 SER B O 1
ATOM 2203 N N . ASP B 1 78 ? 14.789 18.625 -6.617 1 78.75 78 ASP B N 1
ATOM 2204 C CA . ASP B 1 78 ? 14.852 17.266 -7.156 1 78.75 78 ASP B CA 1
ATOM 2205 C C . ASP B 1 78 ? 14.227 16.266 -6.191 1 78.75 78 ASP B C 1
ATOM 2207 O O . ASP B 1 78 ? 14.141 15.07 -6.496 1 78.75 78 ASP B O 1
ATOM 2211 N N . LEU B 1 79 ? 13.703 16.797 -5.133 1 80.5 79 LEU B N 1
ATOM 2212 C CA . LEU B 1 79 ? 13.156 15.898 -4.121 1 80.5 79 LEU B CA 1
ATOM 2213 C C . LEU B 1 79 ? 11.789 15.367 -4.551 1 80.5 79 LEU B C 1
ATOM 2215 O O . LEU B 1 79 ? 11.422 14.242 -4.195 1 80.5 79 LEU B O 1
ATOM 2219 N N . ARG B 1 80 ? 11.109 16.141 -5.262 1 84.88 80 ARG B N 1
ATOM 2220 C CA . ARG B 1 80 ? 9.789 15.695 -5.695 1 84.88 80 ARG B CA 1
ATOM 2221 C C . ARG B 1 80 ? 9.883 14.414 -6.516 1 84.88 80 ARG B C 1
ATOM 2223 O O . ARG B 1 80 ? 9.156 13.453 -6.262 1 84.88 80 ARG B O 1
ATOM 2230 N N . ASN B 1 81 ? 10.844 14.398 -7.43 1 82.19 81 ASN B N 1
ATOM 2231 C CA . ASN B 1 81 ? 11 13.234 -8.289 1 82.19 81 ASN B CA 1
ATOM 2232 C C . ASN B 1 81 ? 11.5 12.023 -7.508 1 82.19 81 ASN B C 1
ATOM 2234 O O . ASN B 1 81 ? 11.094 10.891 -7.773 1 82.19 81 ASN B O 1
ATOM 2238 N N . SER B 1 82 ? 12.312 12.312 -6.66 1 80.94 82 SER B N 1
ATOM 2239 C CA . SER B 1 82 ? 12.836 11.219 -5.855 1 80.94 82 SER B CA 1
ATOM 2240 C C . SER B 1 82 ? 11.734 10.57 -5.012 1 80.94 82 SER B C 1
ATOM 2242 O O . SER B 1 82 ? 11.734 9.359 -4.809 1 80.94 82 SER B O 1
ATOM 2244 N N . VAL B 1 83 ? 10.828 11.406 -4.566 1 84.25 83 VAL B N 1
ATOM 2245 C CA . VAL B 1 83 ? 9.727 10.93 -3.729 1 84.25 83 VAL B CA 1
ATOM 2246 C C . VAL B 1 83 ? 8.68 10.234 -4.598 1 84.25 83 VAL B C 1
ATOM 2248 O O . VAL B 1 83 ? 8.164 9.18 -4.234 1 84.25 83 VAL B O 1
ATOM 2251 N N . LEU B 1 84 ? 8.414 10.805 -5.746 1 87.38 84 LEU B N 1
ATOM 2252 C CA . LEU B 1 84 ? 7.32 10.336 -6.59 1 87.38 84 LEU B CA 1
ATOM 2253 C C . LEU B 1 84 ? 7.766 9.156 -7.449 1 87.38 84 LEU B C 1
ATOM 2255 O O . LEU B 1 84 ? 6.934 8.406 -7.957 1 87.38 84 LEU B O 1
ATOM 2259 N N . ASP B 1 85 ? 9.047 8.992 -7.645 1 84.75 85 ASP B N 1
ATOM 2260 C CA . ASP B 1 85 ? 9.602 7.895 -8.43 1 84.75 85 ASP B CA 1
ATOM 2261 C C . ASP B 1 85 ? 10.867 7.34 -7.777 1 84.75 85 ASP B C 1
ATOM 2263 O O . ASP B 1 85 ? 11.945 7.383 -8.367 1 84.75 85 ASP B O 1
ATOM 2267 N N . PRO B 1 86 ? 10.578 6.836 -6.59 1 81.69 86 PRO B N 1
ATOM 2268 C CA . PRO B 1 86 ? 11.766 6.309 -5.91 1 81.69 86 PRO B CA 1
ATOM 2269 C C . PRO B 1 86 ? 12.414 5.16 -6.676 1 81.69 86 PRO B C 1
ATOM 2271 O O . PRO B 1 86 ? 11.719 4.344 -7.285 1 81.69 86 PRO B O 1
ATOM 2274 N N . LYS B 1 87 ? 13.75 5.172 -6.66 1 70.94 87 LYS B N 1
ATOM 2275 C CA . LYS B 1 87 ? 14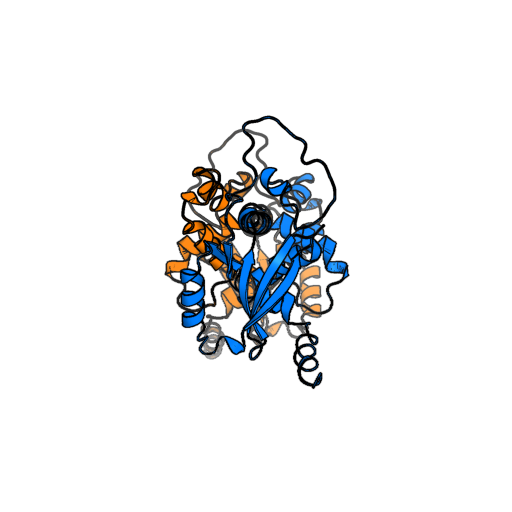.492 4.102 -7.32 1 70.94 87 LYS B CA 1
ATOM 2276 C C . LYS B 1 87 ? 14.539 2.848 -6.449 1 70.94 87 LYS B C 1
ATOM 2278 O O . LYS B 1 87 ? 14.555 2.938 -5.223 1 70.94 87 LYS B O 1
ATOM 2283 N N . PHE B 1 88 ? 14.25 1.802 -6.949 1 66.38 88 PHE B N 1
ATOM 2284 C CA . PHE B 1 88 ? 14.398 0.561 -6.195 1 66.38 88 PHE B CA 1
ATOM 2285 C C . PHE B 1 88 ? 15.125 -0.492 -7.027 1 66.38 88 PHE B C 1
ATOM 2287 O O . PHE B 1 88 ? 15.312 -0.313 -8.234 1 66.38 88 PHE B O 1
ATOM 2294 N N . SER B 1 89 ? 15.812 -1.404 -6.238 1 56.16 89 SER B N 1
ATOM 2295 C CA . SER B 1 89 ? 16.734 -2.381 -6.793 1 56.16 89 SER B CA 1
ATOM 2296 C C . SER B 1 89 ? 16.141 -3.1 -7.996 1 56.16 89 SER B C 1
ATOM 2298 O O . SER B 1 89 ? 14.922 -3.26 -8.086 1 56.16 89 SER B O 1
ATOM 2300 N N . SER B 1 90 ? 16.922 -3.162 -8.984 1 49.94 90 SER B N 1
ATOM 2301 C CA . SER B 1 90 ? 16.812 -3.691 -10.344 1 49.94 90 SER B CA 1
ATOM 2302 C C . SER B 1 90 ? 16.141 -5.059 -10.344 1 49.94 90 SER B C 1
ATOM 2304 O O . SER B 1 90 ? 15.477 -5.43 -11.32 1 49.94 90 SER B O 1
ATOM 2306 N N . VAL B 1 91 ? 16.625 -5.824 -9.359 1 47.78 91 VAL B N 1
ATOM 2307 C CA . VAL B 1 91 ? 16.078 -7.156 -9.609 1 47.78 91 VAL B CA 1
ATOM 2308 C C . VAL B 1 91 ? 14.578 -7.059 -9.883 1 47.78 91 VAL B C 1
ATOM 2310 O O . VAL B 1 91 ? 14.055 -7.766 -10.742 1 47.78 91 VAL B O 1
ATOM 2313 N N . THR B 1 92 ? 13.953 -6.172 -9.141 1 48.69 92 THR B N 1
ATOM 2314 C CA . THR B 1 92 ? 12.508 -6.09 -9.289 1 48.69 92 THR B CA 1
ATOM 2315 C C . THR B 1 92 ? 12.133 -5.277 -10.523 1 48.69 92 THR B C 1
ATOM 2317 O O . THR B 1 92 ? 10.961 -5.223 -10.906 1 48.69 92 THR B O 1
ATOM 2320 N N . LYS B 1 93 ? 13.125 -4.309 -10.93 1 45.5 93 LYS B N 1
ATOM 2321 C CA . LYS B 1 93 ? 12.812 -3.67 -12.203 1 45.5 93 LYS B CA 1
ATOM 2322 C C . LYS B 1 93 ? 12.406 -4.703 -13.25 1 45.5 93 LYS B C 1
ATOM 2324 O O . LYS B 1 93 ? 11.711 -4.379 -14.211 1 45.5 93 LYS B O 1
ATOM 2329 N N . THR B 1 94 ? 13.344 -5.703 -13.211 1 40.25 94 THR B N 1
ATOM 2330 C CA . THR B 1 94 ? 13.07 -6.754 -14.188 1 40.25 94 THR B CA 1
ATOM 2331 C C . THR B 1 94 ? 11.617 -7.211 -14.102 1 40.25 94 THR B C 1
ATOM 2333 O O . THR B 1 94 ? 11.078 -7.75 -15.062 1 40.25 94 THR B O 1
ATOM 2336 N N . SER B 1 95 ? 11.172 -7.461 -12.805 1 41.19 95 SER B N 1
ATOM 2337 C CA . SER B 1 95 ? 9.789 -7.922 -12.844 1 41.19 95 SER B CA 1
ATOM 2338 C C . SER B 1 95 ? 8.875 -6.875 -13.469 1 41.19 95 SER B C 1
ATOM 2340 O O . SER B 1 95 ? 8.883 -5.711 -13.062 1 41.19 95 SER B O 1
ATOM 2342 N N . ARG B 1 96 ? 8.438 -6.91 -14.758 1 41.41 96 ARG B N 1
ATOM 2343 C CA . ARG B 1 96 ? 7.688 -6.273 -15.836 1 41.41 96 ARG B CA 1
ATOM 2344 C C . ARG B 1 96 ? 6.594 -5.363 -15.281 1 41.41 96 ARG B C 1
ATOM 2346 O O . ARG B 1 96 ? 5.941 -4.637 -16.031 1 41.41 96 ARG B O 1
ATOM 2353 N N . LEU B 1 97 ? 6.055 -5.062 -14.008 1 41.53 97 LEU B N 1
ATOM 2354 C CA . LEU B 1 97 ? 4.855 -5.758 -13.555 1 41.53 97 LEU B CA 1
ATOM 2355 C C . LEU B 1 97 ? 4.309 -6.668 -14.648 1 41.53 97 LEU B C 1
ATOM 2357 O O . LEU B 1 97 ? 3.393 -7.457 -14.406 1 41.53 97 LEU B O 1
ATOM 2361 N N . LEU B 1 98 ? 3.887 -7.598 -15.672 1 44.19 98 LEU B N 1
ATOM 2362 C CA . LEU B 1 98 ? 4.172 -8.82 -16.406 1 44.19 98 LEU B CA 1
ATOM 2363 C C . LEU B 1 98 ? 4.918 -8.516 -17.703 1 44.19 98 LEU B C 1
ATOM 2365 O O . LEU B 1 98 ? 5.734 -9.32 -18.172 1 44.19 98 LEU B O 1
ATOM 2369 N N . LYS B 1 99 ? 5.066 -7.656 -18.906 1 37.88 99 LYS B N 1
ATOM 2370 C CA . LYS B 1 99 ? 5.668 -7.648 -20.234 1 37.88 99 LYS B CA 1
ATOM 2371 C C . LYS B 1 99 ? 6.703 -6.535 -20.359 1 37.88 99 LYS B C 1
ATOM 2373 O O . LYS B 1 99 ? 7.227 -6.289 -21.453 1 37.88 99 LYS B O 1
ATOM 2378 N N . SER B 1 100 ? 6.961 -5.102 -20.375 1 37.19 100 SER B N 1
ATOM 2379 C CA . SER B 1 100 ? 7.504 -4.781 -21.703 1 37.19 100 SER B CA 1
ATOM 2380 C C . SER B 1 100 ? 8.516 -5.828 -22.141 1 37.19 100 SER B C 1
ATOM 2382 O O . SER B 1 100 ? 8.93 -6.68 -21.359 1 37.19 100 SER B O 1
ATOM 2384 N N . SER B 1 101 ? 9.844 -5.312 -23.281 1 31.62 101 SER B N 1
ATOM 2385 C CA . SER B 1 101 ? 11.055 -5.715 -23.984 1 31.62 101 SER B CA 1
ATOM 2386 C C . SER B 1 101 ? 12.18 -6.043 -23 1 31.62 101 SER B C 1
ATOM 2388 O O . SER B 1 101 ? 12.992 -5.18 -22.672 1 31.62 101 SER B O 1
ATOM 2390 N N . TYR B 1 102 ? 12.227 -6.246 -22 1 30.31 102 TYR B N 1
ATOM 2391 C CA . TYR B 1 102 ? 13.57 -6.809 -21.844 1 30.31 102 TYR B CA 1
ATOM 2392 C C . TYR B 1 102 ? 13.789 -7.957 -22.828 1 30.31 102 TYR B C 1
ATOM 2394 O O . TYR B 1 102 ? 12.953 -8.859 -22.922 1 30.31 102 TYR B O 1
ATOM 2402 N N . SER B 1 103 ? 14.492 -7.672 -23.859 1 29.25 103 SER B N 1
ATOM 2403 C CA . SER B 1 103 ? 15.875 -8.125 -23.938 1 29.25 103 SER B CA 1
ATOM 2404 C C . SER B 1 103 ? 16.516 -8.156 -22.547 1 29.25 103 SER B C 1
ATOM 2406 O O . SER B 1 103 ? 16.859 -7.113 -21.984 1 29.25 103 SER B O 1
ATOM 2408 N N . TYR B 1 104 ? 15.977 -8.812 -21.5 1 31.03 104 TYR B N 1
ATOM 2409 C CA . TYR B 1 104 ? 16.938 -9.242 -20.5 1 31.03 104 TYR B CA 1
ATOM 2410 C C . TYR B 1 104 ? 18.359 -9.219 -21.047 1 31.03 104 TYR B C 1
ATOM 2412 O O . TYR B 1 104 ? 18.703 -10.039 -21.906 1 31.03 104 TYR B O 1
ATOM 2420 N N . SER B 1 105 ? 18.828 -8.125 -21.328 1 30.31 105 SER B N 1
ATOM 2421 C CA . SER B 1 105 ? 20.281 -8.219 -21.516 1 30.31 105 SER B CA 1
ATOM 2422 C C . SER B 1 105 ? 20.906 -9.117 -20.453 1 30.31 105 SER B C 1
ATOM 2424 O O . SER B 1 105 ? 20.453 -9.141 -19.297 1 30.31 105 SER B O 1
ATOM 2426 N N . GLN B 1 106 ? 21.594 -10.148 -20.844 1 31.89 106 GLN B N 1
ATOM 2427 C CA . GLN B 1 106 ? 22.703 -11.023 -20.469 1 31.89 106 GLN B CA 1
ATOM 2428 C C . GLN B 1 106 ? 23.578 -10.391 -19.375 1 31.89 106 GLN B C 1
ATOM 2430 O O . GLN B 1 106 ? 24.719 -10.008 -19.641 1 31.89 106 GLN B O 1
ATOM 2435 N N . SER B 1 107 ? 23.203 -9.367 -18.625 1 31.88 107 SER B N 1
ATOM 2436 C CA . SER B 1 107 ? 24.516 -9.195 -18 1 31.88 107 SER B CA 1
ATOM 2437 C C . SER B 1 107 ? 25.062 -10.516 -17.5 1 31.88 107 SER B C 1
ATOM 2439 O O . SER B 1 107 ? 24.328 -11.492 -17.344 1 31.88 107 SER B O 1
ATOM 2441 N N . SER B 1 108 ? 26.297 -10.523 -16.859 1 32.69 108 SER B N 1
ATOM 2442 C CA . SER B 1 108 ? 27.266 -11.578 -16.578 1 32.69 108 SER B CA 1
ATOM 2443 C C . SER B 1 108 ? 26.625 -12.734 -15.82 1 32.69 108 SER B C 1
ATOM 2445 O O . SER B 1 108 ? 25.516 -12.594 -15.289 1 32.69 108 SER B O 1
ATOM 2447 N N . ARG B 1 109 ? 27.406 -13.797 -15.203 1 33.53 109 ARG B N 1
ATOM 2448 C CA . ARG B 1 109 ? 27.484 -15.117 -14.594 1 33.53 109 ARG B CA 1
ATOM 2449 C C . ARG B 1 109 ? 26.484 -15.25 -13.453 1 33.53 109 ARG B C 1
ATOM 2451 O O . ARG B 1 109 ? 25.781 -16.266 -13.352 1 33.53 109 ARG B O 1
ATOM 2458 N N . ASP B 1 110 ? 26.578 -14.703 -12.172 1 42 110 ASP B N 1
ATOM 2459 C CA . ASP B 1 110 ? 26.078 -15.43 -11.016 1 42 110 ASP B CA 1
ATOM 2460 C C . ASP B 1 110 ? 24.547 -15.359 -10.945 1 42 110 ASP B C 1
ATOM 2462 O O . ASP B 1 110 ? 24 -14.438 -10.336 1 42 110 ASP B O 1
ATOM 2466 N N . GLU B 1 111 ? 23.562 -15.234 -11.883 1 47.28 111 GLU B N 1
ATOM 2467 C CA . GLU B 1 111 ? 22.453 -14.484 -12.453 1 47.28 111 GLU B CA 1
ATOM 2468 C C . GLU B 1 111 ? 21.125 -14.898 -11.805 1 47.28 111 GLU B C 1
ATOM 2470 O O . GLU B 1 111 ? 20.594 -15.961 -12.109 1 47.28 111 GLU B O 1
ATOM 2475 N N . ILE B 1 112 ? 20.844 -14.836 -10.5 1 53.41 112 ILE B N 1
ATOM 2476 C CA . ILE B 1 112 ? 19.625 -15.289 -9.852 1 53.41 112 ILE B CA 1
ATOM 2477 C C . ILE B 1 112 ? 18.406 -14.82 -10.641 1 53.41 112 ILE B C 1
ATOM 2479 O O . ILE B 1 112 ? 18.297 -13.633 -10.961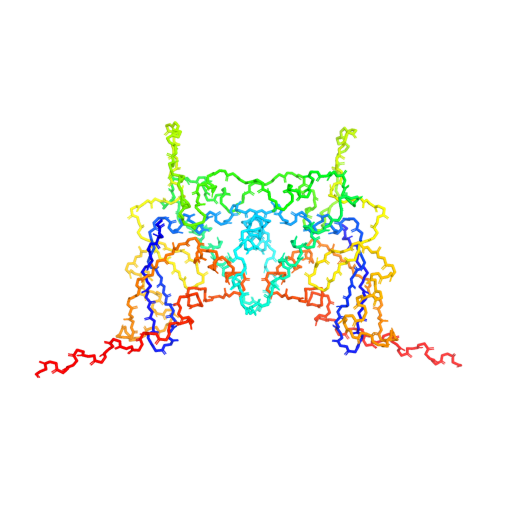 1 53.41 112 ILE B O 1
ATOM 2483 N N . ASP B 1 113 ? 17.703 -15.812 -11.289 1 66.75 113 ASP B N 1
ATOM 2484 C CA . ASP B 1 113 ? 16.484 -15.617 -12.07 1 66.75 113 ASP B CA 1
ATOM 2485 C C . ASP B 1 113 ? 15.258 -15.57 -11.164 1 66.75 113 ASP B C 1
ATOM 2487 O O . ASP B 1 113 ? 14.648 -16.609 -10.883 1 66.75 113 ASP B O 1
ATOM 2491 N N . GLY B 1 114 ? 14.906 -14.5 -10.555 1 76.88 114 GLY B N 1
ATOM 2492 C CA . GLY B 1 114 ? 13.711 -14.344 -9.734 1 76.88 114 GLY B CA 1
ATOM 2493 C C . GLY B 1 114 ? 13.906 -14.789 -8.297 1 76.88 114 GLY B C 1
ATOM 2494 O O . GLY B 1 114 ? 15.031 -14.789 -7.797 1 76.88 114 GLY B O 1
ATOM 2495 N N . TYR B 1 115 ? 12.93 -15.109 -7.633 1 83 115 TYR B N 1
ATOM 2496 C CA . TYR B 1 115 ? 12.984 -15.391 -6.203 1 83 115 TYR B CA 1
ATOM 2497 C C . TYR B 1 115 ? 12.805 -16.891 -5.938 1 83 115 TYR B C 1
ATOM 2499 O O . TYR B 1 115 ? 13.453 -17.438 -5.047 1 83 115 TYR B O 1
ATOM 2507 N N . VAL B 1 116 ? 11.945 -17.469 -6.734 1 84.25 116 VAL B N 1
ATOM 2508 C CA . VAL B 1 116 ? 11.617 -18.859 -6.449 1 84.25 116 VAL B CA 1
ATOM 2509 C C . VAL B 1 116 ? 12.172 -19.75 -7.547 1 84.25 116 VAL B C 1
ATOM 2511 O O . VAL B 1 116 ? 12.5 -19.281 -8.641 1 84.25 116 VAL B O 1
ATOM 2514 N N . LYS B 1 117 ? 12.211 -21.016 -7.207 1 79.81 117 LYS B N 1
ATOM 2515 C CA . LYS B 1 117 ? 12.719 -22 -8.156 1 79.81 117 LYS B CA 1
ATOM 2516 C C . LYS B 1 117 ? 11.656 -22.359 -9.195 1 79.81 117 LYS B C 1
ATOM 2518 O O . LYS B 1 117 ? 10.461 -22.359 -8.891 1 79.81 117 LYS B O 1
ATOM 2523 N N . GLY B 1 118 ? 11.914 -22.484 -10.438 1 70.5 118 GLY B N 1
ATOM 2524 C CA . GLY B 1 118 ? 11.047 -22.703 -11.578 1 70.5 118 GLY B CA 1
ATOM 2525 C C . GLY B 1 118 ? 10.359 -24.062 -11.555 1 70.5 118 GLY B C 1
ATOM 2526 O O . GLY B 1 118 ? 9.281 -24.219 -12.117 1 70.5 118 GLY B O 1
ATOM 2527 N N . ALA B 1 119 ? 10.773 -25.109 -10.945 1 61.34 119 ALA B N 1
ATOM 2528 C CA . ALA B 1 119 ? 10.234 -26.453 -11.141 1 61.34 119 ALA B CA 1
ATOM 2529 C C . ALA B 1 119 ? 8.961 -26.656 -10.328 1 61.34 119 ALA B C 1
ATOM 2531 O O . ALA B 1 119 ? 8.297 -27.688 -10.461 1 61.34 119 ALA B O 1
ATOM 2532 N N . ALA B 1 120 ? 8.492 -25.594 -9.797 1 64.25 120 ALA B N 1
ATOM 2533 C CA . ALA B 1 120 ? 7.383 -25.828 -8.883 1 64.25 120 ALA B CA 1
ATOM 2534 C C . ALA B 1 120 ? 6.199 -24.922 -9.211 1 64.25 120 ALA B C 1
ATOM 2536 O O . ALA B 1 120 ? 6.379 -23.844 -9.773 1 64.25 120 ALA B O 1
ATOM 2537 N N . TYR B 1 121 ? 5.062 -25.625 -9.422 1 78.38 121 TYR B N 1
ATOM 2538 C CA . TYR B 1 121 ? 3.854 -24.797 -9.367 1 78.38 121 TYR B CA 1
ATOM 2539 C C . TYR B 1 121 ? 3.527 -24.406 -7.934 1 78.38 121 TYR B C 1
ATOM 2541 O O . TYR B 1 121 ? 3.84 -25.141 -6.992 1 78.38 121 TYR B O 1
ATOM 2549 N N . TYR B 1 122 ? 3.096 -23.266 -7.836 1 87.56 122 TYR B N 1
ATOM 2550 C CA . TYR B 1 122 ? 2.684 -22.734 -6.543 1 87.56 122 TYR B CA 1
ATOM 2551 C C . TYR B 1 122 ? 1.174 -22.531 -6.492 1 87.56 122 TYR B C 1
ATOM 2553 O O . TYR B 1 122 ? 0.523 -22.406 -7.535 1 87.56 122 TYR B O 1
ATOM 2561 N N . MET B 1 123 ? 0.751 -22.656 -5.383 1 88 123 MET B N 1
ATOM 2562 C CA . MET B 1 123 ? -0.652 -22.328 -5.141 1 88 123 MET B CA 1
ATOM 2563 C C . MET B 1 123 ? -0.799 -20.906 -4.609 1 88 123 MET B C 1
ATOM 2565 O O . MET B 1 123 ? -0.105 -20.516 -3.67 1 88 123 MET B O 1
ATOM 2569 N N . VAL B 1 124 ? -1.622 -20.156 -5.25 1 91.88 124 VAL B N 1
ATOM 2570 C CA . VAL B 1 124 ? -1.945 -18.812 -4.812 1 91.88 124 VAL B CA 1
ATOM 2571 C C . VAL B 1 124 ? -3.416 -18.734 -4.41 1 91.88 124 VAL B C 1
ATOM 2573 O O . VAL B 1 124 ? -4.305 -19.016 -5.219 1 91.88 124 VAL B O 1
ATOM 2576 N N . LYS B 1 125 ? -3.688 -18.391 -3.256 1 91.38 125 LYS B N 1
ATOM 2577 C CA . LYS B 1 125 ? -5.059 -18.328 -2.76 1 91.38 125 LYS B CA 1
ATOM 2578 C C . LYS B 1 125 ? -5.746 -17.047 -3.225 1 91.38 125 LYS B C 1
ATOM 2580 O O . LYS B 1 125 ? -5.117 -16.188 -3.842 1 91.38 125 LYS B O 1
ATOM 2585 N N . ASP B 1 126 ? -7.035 -16.938 -2.863 1 92 126 ASP B N 1
ATOM 2586 C CA . ASP B 1 126 ? -7.84 -15.805 -3.301 1 92 126 ASP B CA 1
ATOM 2587 C C . ASP B 1 126 ? -7.285 -14.5 -2.742 1 92 126 ASP B C 1
ATOM 2589 O O . ASP B 1 126 ? -7.48 -13.43 -3.332 1 92 126 ASP B O 1
ATOM 2593 N N . ASP B 1 127 ? -6.633 -14.484 -1.627 1 91.44 127 ASP B N 1
ATOM 2594 C CA . ASP B 1 127 ? -6.062 -13.312 -0.974 1 91.44 127 ASP B CA 1
ATOM 2595 C C . ASP B 1 127 ? -4.609 -13.094 -1.393 1 91.44 127 ASP B C 1
ATOM 2597 O O . ASP B 1 127 ? -3.895 -12.297 -0.783 1 91.44 127 ASP B O 1
ATOM 2601 N N . LEU B 1 128 ? -4.07 -13.867 -2.328 1 93.81 128 LEU B N 1
ATOM 2602 C CA . LEU B 1 128 ? -2.76 -13.773 -2.967 1 93.81 128 LEU B CA 1
ATOM 2603 C C . LEU B 1 128 ? -1.69 -14.445 -2.113 1 93.81 128 LEU B C 1
ATOM 2605 O O . LEU B 1 128 ? -0.517 -14.477 -2.49 1 93.81 128 LEU B O 1
ATOM 2609 N N . SER B 1 129 ? -2.09 -15.055 -0.964 1 91.56 129 SER B N 1
ATOM 2610 C CA . SER B 1 129 ? -1.087 -15.828 -0.234 1 91.56 129 SER B CA 1
ATOM 2611 C C . SER B 1 129 ? -0.584 -17 -1.062 1 91.56 129 SER B C 1
ATOM 2613 O O . SER B 1 129 ? -1.354 -17.625 -1.797 1 91.56 129 SER B O 1
ATOM 2615 N N . ILE B 1 130 ? 0.682 -17.328 -0.892 1 90.25 130 ILE B N 1
ATOM 2616 C CA . ILE B 1 130 ? 1.349 -18.328 -1.717 1 90.25 130 ILE B CA 1
ATOM 2617 C C . ILE B 1 130 ? 1.708 -19.531 -0.865 1 90.25 130 ILE B C 1
ATOM 2619 O O . ILE B 1 130 ? 2.178 -19.391 0.266 1 90.25 130 ILE B O 1
ATOM 2623 N N . THR B 1 131 ? 1.491 -20.625 -1.36 1 84.25 131 THR B N 1
ATOM 2624 C CA . THR B 1 131 ? 1.942 -21.875 -0.758 1 84.25 131 THR B CA 1
ATOM 2625 C C . THR B 1 131 ? 2.41 -22.859 -1.832 1 84.25 131 THR B C 1
ATOM 2627 O O . THR B 1 131 ? 1.903 -22.844 -2.955 1 84.25 131 THR B O 1
ATOM 2630 N N . PRO B 1 132 ? 3.475 -23.547 -1.468 1 78.5 132 PRO B N 1
ATOM 2631 C CA . PRO B 1 132 ? 3.828 -24.594 -2.426 1 78.5 132 PRO B CA 1
ATOM 2632 C C . PRO B 1 132 ? 2.646 -25.5 -2.777 1 78.5 132 PRO B C 1
ATOM 2634 O O . PRO B 1 132 ? 1.804 -25.766 -1.921 1 78.5 132 PRO B O 1
ATOM 2637 N N . SER B 1 133 ? 2.648 -25.828 -4.066 1 75.38 133 SER B N 1
ATOM 2638 C CA . SER B 1 133 ? 1.52 -26.609 -4.539 1 75.38 133 SER B CA 1
ATOM 2639 C C . SER B 1 133 ? 1.738 -28.094 -4.27 1 75.38 133 SER B C 1
ATOM 2641 O O . SER B 1 133 ? 2.824 -28.625 -4.516 1 75.38 133 SER B O 1
ATOM 2643 N N . SER B 1 134 ? 0.804 -28.688 -3.496 1 71.75 134 SER B N 1
ATOM 2644 C CA . SER B 1 134 ? 0.711 -30.141 -3.406 1 71.75 134 SER B CA 1
ATOM 2645 C C . SER B 1 134 ? -0.74 -30.594 -3.463 1 71.75 134 SER B C 1
ATOM 2647 O O . SER B 1 134 ? -1.66 -29.812 -3.24 1 71.75 134 SER B O 1
ATOM 2649 N N . THR B 1 135 ? -0.846 -31.828 -4.027 1 70.69 135 THR B N 1
ATOM 2650 C CA . THR B 1 135 ? -2.191 -32.375 -4.051 1 70.69 135 THR B CA 1
ATOM 2651 C C . THR B 1 135 ? -2.818 -32.344 -2.66 1 70.69 135 THR B C 1
ATOM 2653 O O . THR B 1 135 ? -4 -32.031 -2.516 1 70.69 135 THR B O 1
ATOM 2656 N N . ILE B 1 136 ? -2.037 -32.562 -1.71 1 65.62 136 ILE B N 1
ATOM 2657 C CA . ILE B 1 136 ? -2.525 -32.594 -0.336 1 65.62 136 ILE B CA 1
ATOM 2658 C C . ILE B 1 136 ? -2.947 -31.188 0.082 1 65.62 136 ILE B C 1
ATOM 2660 O O . ILE B 1 136 ? -4.023 -31 0.653 1 65.62 136 ILE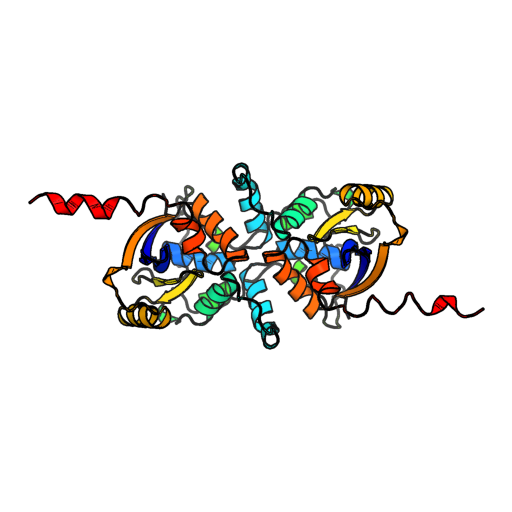 B O 1
ATOM 2664 N N . SER B 1 137 ? -2.088 -30.266 -0.272 1 68.31 137 SER B N 1
ATOM 2665 C CA . SER B 1 137 ? -2.406 -28.891 0.053 1 68.31 137 SER B CA 1
ATOM 2666 C C . SER B 1 137 ? -3.709 -28.453 -0.607 1 68.31 137 SER B C 1
ATOM 2668 O O . SER B 1 137 ? -4.496 -27.703 -0.011 1 68.31 137 SER B O 1
ATOM 2670 N N . SER B 1 138 ? -3.885 -28.891 -1.711 1 74.12 138 SER B N 1
ATOM 2671 C CA . SER B 1 138 ? -5.117 -28.562 -2.42 1 74.12 138 SER B CA 1
ATOM 2672 C C . SER B 1 138 ? -6.34 -29.109 -1.69 1 74.12 138 SER B C 1
ATOM 2674 O O . SER B 1 138 ? -7.332 -28.406 -1.518 1 74.12 138 SER B O 1
ATOM 2676 N N . ILE B 1 139 ? -6.293 -30.344 -1.309 1 75.62 139 ILE B N 1
ATOM 2677 C CA . ILE B 1 139 ? -7.395 -31 -0.611 1 75.62 139 ILE B CA 1
ATOM 2678 C C . ILE B 1 139 ? -7.668 -30.281 0.709 1 75.62 139 ILE B C 1
ATOM 2680 O O . ILE B 1 139 ? -8.828 -30.062 1.076 1 75.62 139 ILE B O 1
ATOM 2684 N N . ASN B 1 140 ? -6.566 -29.969 1.391 1 71.62 140 ASN B N 1
ATOM 2685 C CA . ASN B 1 140 ? -6.727 -29.234 2.635 1 71.62 140 ASN B CA 1
ATOM 2686 C C . ASN B 1 140 ? -7.453 -27.906 2.41 1 71.62 140 ASN B C 1
ATOM 2688 O O . ASN B 1 140 ? -8.297 -27.516 3.217 1 71.62 140 ASN B O 1
ATOM 2692 N N . LEU B 1 141 ? -7.086 -27.266 1.372 1 71.25 141 LEU B N 1
ATOM 2693 C CA . LEU B 1 141 ? -7.727 -25.984 1.06 1 71.25 141 LEU B CA 1
ATOM 2694 C C . LEU B 1 141 ? -9.211 -26.188 0.762 1 71.25 141 LEU B C 1
ATOM 2696 O O . LEU B 1 141 ? -10.039 -25.359 1.159 1 71.25 141 LEU B O 1
ATOM 2700 N N . PHE B 1 142 ? -9.5 -27.312 0.159 1 75.88 142 PHE B N 1
ATOM 2701 C CA . PHE B 1 142 ? -10.906 -27.625 -0.087 1 75.88 142 PHE B CA 1
ATOM 2702 C C . PHE B 1 142 ? -11.672 -27.734 1.226 1 75.88 142 PHE B C 1
ATOM 2704 O O . PHE B 1 142 ? -12.773 -27.203 1.353 1 75.88 142 PHE B O 1
ATOM 2711 N N . ASN B 1 143 ? -11.117 -28.359 2.107 1 75.12 143 ASN B N 1
ATOM 2712 C CA . ASN B 1 143 ? -11.766 -28.562 3.4 1 75.12 143 ASN B CA 1
ATOM 2713 C C . ASN B 1 143 ? -11.977 -27.25 4.141 1 75.12 143 ASN B C 1
ATOM 2715 O O . ASN B 1 143 ? -13.047 -27 4.695 1 75.12 143 ASN B O 1
ATOM 2719 N N . ILE B 1 144 ? -10.945 -26.453 4.117 1 68.31 144 ILE B N 1
ATOM 2720 C CA . ILE B 1 144 ? -10.992 -25.172 4.809 1 68.31 144 ILE B CA 1
ATOM 2721 C C . ILE B 1 144 ? -12.078 -24.297 4.195 1 68.31 144 ILE B C 1
ATOM 2723 O O . ILE B 1 144 ? -12.773 -23.562 4.906 1 68.31 144 ILE B O 1
ATOM 2727 N N . HIS B 1 145 ? -12.211 -24.406 2.961 1 73.12 145 HIS B N 1
ATOM 2728 C CA . HIS B 1 145 ? -13.172 -23.531 2.279 1 73.12 145 HIS B CA 1
ATOM 2729 C C . HIS B 1 145 ? -14.531 -24.203 2.154 1 73.12 145 HIS B C 1
ATOM 2731 O O . HIS B 1 145 ? -15.43 -23.688 1.485 1 73.12 145 HIS B O 1
ATOM 2737 N N . GLY B 1 146 ? -14.641 -25.328 2.775 1 69.94 146 GLY B N 1
ATOM 2738 C CA . GLY B 1 146 ? -15.922 -26 2.855 1 69.94 146 GLY B CA 1
ATOM 2739 C C . GLY B 1 146 ? -16.375 -26.578 1.527 1 69.94 146 GLY B C 1
ATOM 2740 O O . GLY B 1 146 ? -17.578 -26.656 1.261 1 69.94 146 GLY B O 1
ATOM 2741 N N . VAL B 1 147 ? -15.367 -26.844 0.705 1 73.75 147 VAL B N 1
ATOM 2742 C CA . VAL B 1 147 ? -15.727 -27.469 -0.564 1 73.75 147 VAL B CA 1
ATOM 2743 C C . VAL B 1 147 ? -16.062 -28.938 -0.337 1 73.75 147 VAL B C 1
ATOM 2745 O O . VAL B 1 147 ? -15.195 -29.719 0.047 1 73.75 147 VAL B O 1
ATOM 2748 N N . LYS B 1 148 ? -17.281 -29.172 -0.365 1 76.12 148 LYS B N 1
ATOM 2749 C CA . LYS B 1 148 ? -17.719 -30.547 -0.13 1 76.12 148 LYS B CA 1
ATOM 2750 C C . LYS B 1 148 ? -17.922 -31.297 -1.445 1 76.12 148 LYS B C 1
ATOM 2752 O O . LYS B 1 148 ? -17.703 -32.5 -1.516 1 76.12 148 LYS B O 1
ATOM 2757 N N . ASP B 1 149 ? -18.406 -30.547 -2.348 1 80 149 ASP B N 1
ATOM 2758 C CA . ASP B 1 149 ? -18.688 -31.125 -3.652 1 80 149 ASP B CA 1
ATOM 2759 C C . ASP B 1 149 ? -17.797 -30.531 -4.734 1 80 149 ASP B C 1
ATOM 2761 O O . ASP B 1 149 ? -17.953 -29.375 -5.113 1 80 149 ASP B O 1
ATOM 2765 N N . ILE B 1 150 ? -16.891 -31.312 -5.176 1 80.62 150 ILE B N 1
ATOM 2766 C CA . ILE B 1 150 ? -15.867 -30.859 -6.113 1 80.62 150 ILE B CA 1
ATOM 2767 C C . ILE B 1 150 ? -16.484 -30.672 -7.5 1 80.62 150 ILE B C 1
ATOM 2769 O O . ILE B 1 150 ? -15.867 -30.062 -8.383 1 80.62 150 ILE B O 1
ATOM 2773 N N . SER B 1 151 ? -17.719 -31.172 -7.664 1 83.38 151 SER B N 1
ATOM 2774 C CA . SER B 1 151 ? -18.344 -31.094 -8.977 1 83.38 151 SER B CA 1
ATOM 2775 C C . SER B 1 151 ? -18.641 -29.641 -9.367 1 83.38 151 SER B C 1
ATOM 2777 O O . SER B 1 151 ? -18.859 -29.344 -10.547 1 83.38 151 SER B O 1
ATOM 2779 N N . PHE B 1 152 ? -18.625 -28.797 -8.398 1 85.5 152 PHE B N 1
ATOM 2780 C CA . PHE B 1 152 ? -18.906 -27.391 -8.664 1 85.5 152 PHE B CA 1
ATOM 2781 C C . PHE B 1 152 ? -17.625 -26.625 -8.938 1 85.5 152 PHE B C 1
ATOM 2783 O O . PHE B 1 152 ? -17.656 -25.422 -9.211 1 85.5 152 PHE B O 1
ATOM 2790 N N . LEU B 1 153 ? -16.547 -27.266 -8.906 1 86.69 153 LEU B N 1
ATOM 2791 C CA . LEU B 1 153 ? -15.258 -26.609 -9.133 1 86.69 153 LEU B CA 1
ATOM 2792 C C . LEU B 1 153 ? -14.883 -26.656 -10.609 1 86.69 153 LEU B C 1
ATOM 2794 O O . LEU B 1 153 ? -14.945 -27.703 -11.242 1 86.69 153 LEU B O 1
ATOM 2798 N N . LEU B 1 154 ? -14.555 -25.484 -11.125 1 88.56 154 LEU B N 1
ATOM 2799 C CA . LEU B 1 154 ? -14.156 -25.375 -12.523 1 88.56 154 LEU B CA 1
ATOM 2800 C C . LEU B 1 154 ? -12.797 -24.703 -12.648 1 88.56 154 LEU B C 1
ATOM 2802 O O . LEU B 1 154 ? -12.453 -23.828 -11.852 1 88.56 154 LEU B O 1
ATOM 2806 N N . GLU B 1 155 ? -12.062 -25.109 -13.633 1 89.12 155 GLU B N 1
ATOM 2807 C CA . GLU B 1 155 ? -10.781 -24.484 -13.961 1 89.12 155 GLU B CA 1
ATOM 2808 C C . GLU B 1 155 ? -10.969 -23.359 -14.961 1 89.12 155 GLU B C 1
ATOM 2810 O O . GLU B 1 155 ? -11.695 -23.5 -15.945 1 89.12 155 GLU B O 1
ATOM 2815 N N . LYS B 1 156 ? -10.445 -22.266 -14.727 1 90.94 156 LYS B N 1
ATOM 2816 C CA . LYS B 1 156 ? -10.422 -21.109 -15.633 1 90.94 156 LYS B CA 1
ATOM 2817 C C . LYS B 1 156 ? -9.008 -20.578 -15.812 1 90.94 156 LYS B C 1
ATOM 2819 O O . LYS B 1 156 ? -8.32 -20.281 -14.828 1 90.94 156 LYS B O 1
ATOM 2824 N N . THR B 1 157 ? -8.594 -20.562 -17.016 1 92.38 157 THR B N 1
ATOM 2825 C CA . THR B 1 157 ? -7.273 -20 -17.297 1 92.38 157 THR B CA 1
ATOM 2826 C C . THR B 1 157 ? -7.371 -18.516 -17.625 1 92.38 157 THR B C 1
ATOM 2828 O O . THR B 1 157 ? -8.18 -18.125 -18.469 1 92.38 157 THR B O 1
ATOM 2831 N N . VAL B 1 158 ? -6.609 -17.766 -16.969 1 92.44 158 VAL B N 1
ATOM 2832 C CA . VAL B 1 158 ? -6.605 -16.328 -17.219 1 92.44 158 VAL B CA 1
ATOM 2833 C C . VAL B 1 158 ? -5.188 -15.867 -17.547 1 92.44 158 VAL B C 1
ATOM 2835 O O . VAL B 1 158 ? -4.215 -16.562 -17.25 1 92.44 158 VAL B O 1
ATOM 2838 N N . GLU B 1 159 ? -5.133 -14.82 -18.203 1 91.06 159 GLU B N 1
ATOM 2839 C CA . GLU B 1 159 ? -3.852 -14.211 -18.547 1 91.06 159 GLU B CA 1
ATOM 2840 C C . GLU B 1 159 ? -3.637 -12.922 -17.75 1 91.06 159 GLU B C 1
ATOM 2842 O O . GLU B 1 159 ? -4.535 -12.086 -17.656 1 91.06 159 GLU B O 1
ATOM 2847 N N . VAL B 1 160 ? -2.482 -12.836 -17.203 1 91 160 VAL B N 1
ATOM 2848 C CA . VAL B 1 160 ? -2.113 -11.648 -16.438 1 91 160 VAL B CA 1
ATOM 2849 C C . VAL B 1 160 ? -1.093 -10.828 -17.234 1 91 160 VAL B C 1
ATOM 2851 O O . VAL B 1 160 ? 0.089 -11.172 -17.281 1 91 160 VAL B O 1
ATOM 2854 N N . ASP B 1 161 ? -1.539 -9.797 -17.766 1 87.38 161 ASP B N 1
ATOM 2855 C CA . ASP B 1 161 ? -0.642 -8.828 -18.391 1 87.38 161 ASP B CA 1
ATOM 2856 C C . ASP B 1 161 ? -0.383 -7.641 -17.469 1 87.38 161 ASP B C 1
ATOM 2858 O O . ASP B 1 161 ? -0.752 -7.672 -16.297 1 87.38 161 ASP B O 1
ATOM 2862 N N . GLY B 1 162 ? 0.281 -6.641 -18.031 1 82.5 162 GLY B N 1
ATOM 2863 C CA . GLY B 1 162 ? 0.628 -5.48 -17.234 1 82.5 162 GLY B CA 1
ATOM 2864 C C . GLY B 1 162 ? -0.575 -4.816 -16.594 1 82.5 162 GLY B C 1
ATOM 2865 O O . GLY B 1 162 ? -0.525 -4.422 -15.422 1 82.5 162 GLY B O 1
ATOM 2866 N N . THR B 1 163 ? -1.618 -4.719 -17.312 1 83.88 163 THR B N 1
ATOM 2867 C CA . THR B 1 163 ? -2.838 -4.074 -16.844 1 83.88 163 THR B CA 1
ATOM 2868 C C . THR B 1 163 ? -3.467 -4.883 -15.703 1 83.88 163 THR B C 1
ATOM 2870 O O . THR B 1 163 ? -3.824 -4.328 -14.664 1 83.88 163 THR B O 1
ATOM 2873 N N . LYS B 1 164 ? -3.59 -6.172 -15.883 1 88.06 164 LYS B N 1
ATOM 2874 C CA . LYS B 1 164 ? -4.176 -7.035 -14.859 1 88.06 164 LYS B CA 1
ATOM 2875 C C . LYS B 1 164 ? -3.279 -7.109 -13.625 1 88.06 164 LYS B C 1
ATOM 2877 O O . LYS B 1 164 ? -3.771 -7.223 -12.5 1 88.06 164 LYS B O 1
ATOM 2882 N N . ALA B 1 165 ? -1.988 -7.105 -13.914 1 88.88 165 ALA B N 1
ATOM 2883 C CA . ALA B 1 165 ? -1.054 -7.102 -12.789 1 88.88 165 ALA B CA 1
ATOM 2884 C C . ALA B 1 165 ? -1.267 -5.875 -11.906 1 88.88 165 ALA B C 1
ATOM 2886 O O . ALA B 1 165 ? -1.317 -5.988 -10.68 1 88.88 165 ALA B O 1
ATOM 2887 N N . LEU B 1 166 ? -1.418 -4.73 -12.516 1 85.94 166 LEU B N 1
ATOM 2888 C CA . LEU B 1 166 ? -1.639 -3.5 -11.766 1 85.94 166 LEU B CA 1
ATOM 2889 C C . LEU B 1 166 ? -2.975 -3.543 -11.031 1 85.94 166 LEU B C 1
ATOM 2891 O O . LEU B 1 166 ? -3.08 -3.076 -9.891 1 85.94 166 LEU B O 1
ATOM 2895 N N . GLU B 1 167 ? -3.928 -4.078 -11.664 1 89.19 167 GLU B N 1
ATOM 2896 C CA . GLU B 1 167 ? -5.234 -4.227 -11.031 1 89.19 167 GLU B CA 1
ATOM 2897 C C . GLU B 1 167 ? -5.152 -5.129 -9.805 1 89.19 167 GLU B C 1
ATOM 2899 O O . GLU B 1 167 ? -5.789 -4.855 -8.789 1 89.19 167 GLU B O 1
ATOM 2904 N N . LEU B 1 168 ? -4.449 -6.215 -9.938 1 91.56 168 LEU B N 1
ATOM 2905 C CA . LEU B 1 168 ? -4.246 -7.113 -8.812 1 91.56 168 LEU B CA 1
ATOM 2906 C C . LEU B 1 168 ? -3.617 -6.375 -7.633 1 91.56 168 LEU B C 1
ATOM 2908 O O . LEU B 1 168 ? -4.07 -6.512 -6.496 1 91.56 168 LEU B O 1
ATOM 2912 N N . VAL B 1 169 ? -2.602 -5.594 -7.945 1 89.5 169 VAL B N 1
ATOM 2913 C CA . VAL B 1 169 ? -1.903 -4.84 -6.91 1 89.5 169 VAL B CA 1
ATOM 2914 C C . VAL B 1 169 ? -2.867 -3.859 -6.246 1 89.5 169 VAL B C 1
ATOM 2916 O O . VAL B 1 169 ? -2.943 -3.791 -5.016 1 89.5 169 VAL B O 1
ATOM 2919 N N . ARG B 1 170 ? -3.598 -3.168 -7.008 1 87.56 170 ARG B N 1
ATOM 2920 C CA . ARG B 1 170 ? -4.543 -2.195 -6.473 1 87.56 170 ARG B CA 1
ATOM 2921 C C . ARG B 1 170 ? -5.586 -2.875 -5.59 1 87.56 170 ARG B C 1
ATOM 2923 O O . ARG B 1 170 ? -5.867 -2.41 -4.484 1 87.56 170 ARG B O 1
ATOM 2930 N N . THR B 1 171 ? -6.148 -3.889 -6.082 1 89.19 171 THR B N 1
ATOM 2931 C CA . THR B 1 171 ? -7.191 -4.605 -5.359 1 89.19 171 THR B CA 1
ATOM 2932 C C . THR B 1 171 ? -6.652 -5.176 -4.051 1 89.19 171 THR B C 1
ATOM 2934 O O . THR B 1 171 ? -7.363 -5.219 -3.045 1 89.19 171 THR B O 1
ATOM 2937 N N . ALA B 1 172 ? -5.402 -5.59 -4.031 1 90.69 172 ALA B N 1
ATOM 2938 C CA . ALA B 1 172 ? -4.777 -6.195 -2.857 1 90.69 172 ALA B CA 1
ATOM 2939 C C . ALA B 1 172 ? -4.703 -5.199 -1.704 1 90.69 172 ALA B C 1
ATOM 2941 O O . ALA B 1 172 ? -4.543 -5.594 -0.546 1 90.69 172 ALA B O 1
ATOM 2942 N N . PHE B 1 173 ? -4.82 -3.924 -2.002 1 85.44 173 PHE B N 1
ATOM 2943 C CA . PHE B 1 173 ? -4.734 -2.885 -0.981 1 85.44 173 PHE B CA 1
ATOM 2944 C C . PHE B 1 173 ? -6 -2.855 -0.135 1 85.44 173 PHE B C 1
ATOM 2946 O O . PHE B 1 173 ? -5.98 -2.385 1.005 1 85.44 173 PHE B O 1
ATOM 2953 N N . TYR B 1 174 ? -7.082 -3.42 -0.682 1 84.88 174 TYR B N 1
ATOM 2954 C CA . TYR B 1 174 ? -8.297 -3.184 0.084 1 84.88 174 TYR B CA 1
ATOM 2955 C C . TYR B 1 174 ? -9.164 -4.441 0.141 1 84.88 174 TYR B C 1
ATOM 2957 O O . TYR B 1 174 ? -10.109 -4.512 0.922 1 84.88 174 TYR B O 1
ATOM 2965 N N . SER B 1 175 ? -8.891 -5.406 -0.637 1 87.56 175 SER B N 1
ATOM 2966 C CA . SER B 1 175 ? -9.734 -6.594 -0.712 1 87.56 175 SER B CA 1
ATOM 2967 C C . SER B 1 175 ? -9 -7.828 -0.193 1 87.56 175 SER B C 1
ATOM 2969 O O . SER B 1 175 ? -7.797 -7.973 -0.403 1 87.56 175 SER B O 1
ATOM 2971 N N . ASN B 1 176 ? -9.797 -8.75 0.361 1 89.38 176 ASN B N 1
ATOM 2972 C CA . ASN B 1 176 ? -9.258 -10.047 0.772 1 89.38 176 ASN B CA 1
ATOM 2973 C C . ASN B 1 176 ? -9.609 -11.141 -0.228 1 89.38 176 ASN B C 1
ATOM 2975 O O . ASN B 1 176 ? -9.32 -12.32 0.005 1 89.38 176 ASN B O 1
ATOM 2979 N N . THR B 1 177 ? -10.297 -10.797 -1.221 1 92.44 177 THR B N 1
ATOM 2980 C CA . THR B 1 177 ? -10.648 -11.711 -2.299 1 92.44 177 THR B CA 1
ATOM 2981 C C . THR B 1 177 ? -10.195 -11.164 -3.648 1 92.44 177 THR B C 1
ATOM 2983 O O . THR B 1 177 ? -11.016 -10.961 -4.547 1 92.44 177 THR B O 1
ATOM 2986 N N . VAL B 1 178 ? -8.93 -11.07 -3.775 1 94.5 178 VAL B N 1
ATOM 2987 C CA . VAL B 1 178 ? -8.312 -10.297 -4.852 1 94.5 178 VAL B CA 1
ATOM 2988 C C . VAL B 1 178 ? -8.531 -11.008 -6.184 1 94.5 178 VAL B C 1
ATOM 2990 O O . VAL B 1 178 ? -8.984 -10.391 -7.152 1 94.5 178 VAL B O 1
ATOM 2993 N N . LEU B 1 179 ? -8.219 -12.32 -6.258 1 95.5 179 LEU B N 1
ATOM 2994 C CA . LEU B 1 179 ? -8.375 -13.047 -7.516 1 95.5 179 LEU B CA 1
ATOM 2995 C C . LEU B 1 179 ? -9.828 -13.047 -7.965 1 95.5 179 LEU B C 1
ATOM 2997 O O . LEU B 1 179 ? -10.117 -12.836 -9.148 1 95.5 179 LEU B O 1
ATOM 3001 N N . THR B 1 180 ? -10.75 -13.219 -7.066 1 94.25 180 THR B N 1
ATOM 3002 C CA . THR B 1 180 ? -12.18 -13.188 -7.375 1 94.25 180 THR B CA 1
ATOM 3003 C C . THR B 1 180 ? -12.586 -11.82 -7.918 1 94.25 180 THR B C 1
ATOM 3005 O O . THR B 1 180 ? -13.234 -11.734 -8.961 1 94.25 180 THR B O 1
ATOM 3008 N N . ASP B 1 181 ? -12.203 -10.797 -7.273 1 93.69 181 ASP B N 1
ATOM 3009 C CA . ASP B 1 181 ? -12.594 -9.438 -7.633 1 93.69 181 ASP B CA 1
ATOM 3010 C C . ASP B 1 181 ? -12.047 -9.055 -9.008 1 93.69 181 ASP B C 1
ATOM 3012 O O . ASP B 1 181 ? -12.711 -8.352 -9.773 1 93.69 181 ASP B O 1
ATOM 3016 N N . VAL B 1 182 ? -10.914 -9.508 -9.312 1 93.62 182 VAL B N 1
ATOM 3017 C CA . VAL B 1 182 ? -10.25 -9.078 -10.531 1 93.62 182 VAL B CA 1
ATOM 3018 C C . VAL B 1 182 ? -10.703 -9.945 -11.703 1 93.62 182 VAL B C 1
ATOM 3020 O O . VAL B 1 182 ? -10.93 -9.438 -12.805 1 93.62 182 VAL B O 1
ATOM 3023 N N . PHE B 1 183 ? -10.922 -11.164 -11.438 1 94.06 183 PHE B N 1
ATOM 3024 C CA . PHE B 1 183 ? -11.086 -12.047 -12.586 1 94.06 183 PHE B CA 1
ATOM 3025 C C . PHE B 1 183 ? -12.531 -12.523 -12.695 1 94.06 183 PHE B C 1
ATOM 3027 O O . PHE B 1 183 ? -12.953 -13 -13.75 1 94.06 183 PHE B O 1
ATOM 3034 N N . MET B 1 184 ? -13.336 -12.5 -11.602 1 91.44 184 MET B N 1
ATOM 3035 C CA . MET B 1 184 ? -14.688 -13.047 -11.625 1 91.44 184 MET B CA 1
ATOM 3036 C C . MET B 1 184 ? -15.727 -11.938 -11.672 1 91.44 184 MET B C 1
ATOM 3038 O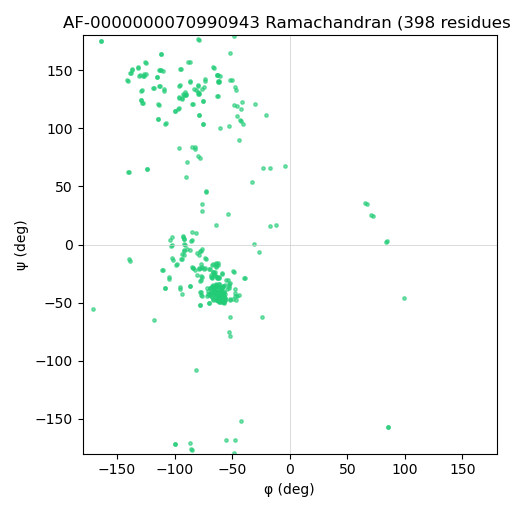 O . MET B 1 184 ? -16.906 -12.188 -11.938 1 91.44 184 MET B O 1
ATOM 3042 N N . SER B 1 185 ? -15.461 -10.758 -11.125 1 75.31 185 SER B N 1
ATOM 3043 C CA . SER B 1 185 ? -16.469 -9.695 -11.016 1 75.31 185 SER B CA 1
ATOM 3044 C C . SER B 1 185 ? -17.125 -9.414 -12.367 1 75.31 185 SER B C 1
ATOM 3046 O O . SER B 1 185 ? -18.312 -9.133 -12.438 1 75.31 185 SER B O 1
ATOM 3048 N N . ASN B 1 186 ? -16.328 -9.242 -13.484 1 59.78 186 ASN B N 1
ATOM 3049 C CA . ASN B 1 186 ? -17 -8.906 -14.727 1 59.78 186 ASN B CA 1
ATOM 3050 C C . ASN B 1 186 ? -17.453 -10.164 -15.477 1 59.78 186 ASN B C 1
ATOM 3052 O O . ASN B 1 186 ? -17.938 -10.078 -16.609 1 59.78 186 ASN B O 1
ATOM 3056 N N . ASP B 1 187 ? -17.125 -11.289 -15.016 1 54.66 187 ASP B N 1
ATOM 3057 C CA . ASP B 1 187 ? -17.375 -12.453 -15.867 1 54.66 187 ASP B CA 1
ATOM 3058 C C . ASP B 1 187 ? -18.844 -12.859 -15.828 1 54.66 187 ASP B C 1
ATOM 3060 O O . ASP B 1 187 ? -19.312 -13.43 -14.844 1 54.66 187 ASP B O 1
ATOM 3064 N N . GLN B 1 188 ? -19.656 -12.227 -16.391 1 48.31 188 GLN B N 1
ATOM 3065 C CA . GLN B 1 188 ? -20.953 -12.695 -16.859 1 48.31 188 GLN B CA 1
ATOM 3066 C C . GLN B 1 188 ? -20.812 -14.008 -17.625 1 48.31 188 GLN B C 1
ATOM 3068 O O . GLN B 1 188 ? -21.812 -14.688 -17.891 1 48.31 188 GLN B O 1
ATOM 3073 N N . SER B 1 189 ? -19.719 -14.367 -18.188 1 42.72 189 SER B N 1
ATOM 3074 C CA . SER B 1 189 ? -19.672 -15.391 -19.234 1 42.72 189 SER B CA 1
ATOM 3075 C C . SER B 1 189 ? -19.656 -16.781 -18.625 1 42.72 189 SER B C 1
ATOM 3077 O O . SER B 1 189 ? -19.688 -17.781 -19.359 1 42.72 189 SER B O 1
ATOM 3079 N N . MET B 1 190 ? -19.281 -17.094 -17.422 1 40.69 190 MET B N 1
ATOM 3080 C CA . MET B 1 190 ? -19.172 -18.484 -17.031 1 40.69 190 MET B CA 1
ATOM 3081 C C . MET B 1 190 ? -20.516 -19.203 -17.188 1 40.69 190 MET B C 1
ATOM 3083 O O . MET B 1 190 ? -20.609 -20.406 -16.938 1 40.69 190 MET B O 1
ATOM 3087 N N . ALA B 1 191 ? -21.641 -18.672 -17.172 1 36.53 191 ALA B N 1
ATOM 3088 C CA . ALA B 1 191 ? -22.906 -19.391 -17.312 1 36.53 191 ALA B CA 1
ATOM 3089 C C . ALA B 1 191 ? -22.938 -20.203 -18.609 1 36.53 191 ALA B C 1
ATOM 3091 O O . ALA B 1 191 ? -23.656 -21.203 -18.703 1 36.53 191 ALA B O 1
ATOM 3092 N N . SER B 1 192 ? -22.344 -19.719 -19.656 1 37.22 192 SER B N 1
ATOM 3093 C CA . SER B 1 192 ? -22.891 -20.25 -20.891 1 37.22 192 SER B CA 1
ATOM 3094 C C . SER B 1 192 ? -22.391 -21.672 -21.156 1 37.22 192 SER B C 1
ATOM 3096 O O . SER B 1 192 ? -22.891 -22.344 -22.047 1 37.22 192 SER B O 1
ATOM 3098 N N . THR B 1 193 ? -21.203 -22.125 -20.688 1 36.91 193 THR B N 1
ATOM 3099 C CA . THR B 1 193 ? -20.75 -23.312 -21.391 1 36.91 193 THR B CA 1
ATOM 3100 C C . THR B 1 193 ? -21.484 -24.547 -20.891 1 36.91 193 THR B C 1
ATOM 3102 O O . THR B 1 193 ? -21.234 -25.672 -21.344 1 36.91 193 THR B O 1
ATOM 3105 N N . SER B 1 194 ? -22.078 -24.594 -19.734 1 36.75 194 SER B N 1
ATOM 3106 C CA . SER B 1 194 ? -22.562 -25.938 -19.359 1 36.75 194 SER B CA 1
ATOM 3107 C C . SER B 1 194 ? -23.625 -26.422 -20.344 1 36.75 194 SER B C 1
ATOM 3109 O O . SER B 1 194 ? -24.078 -27.562 -20.25 1 36.75 194 SER B O 1
ATOM 3111 N N . LYS B 1 195 ? -24.438 -25.594 -21.016 1 35.88 195 LYS B N 1
ATOM 3112 C CA . LYS B 1 195 ? -25.656 -26.188 -21.547 1 35.88 195 LYS B CA 1
ATOM 3113 C C . LYS B 1 195 ? -25.344 -27.109 -22.734 1 35.88 195 LYS B C 1
ATOM 3115 O O . LYS B 1 195 ? -26.141 -27.984 -23.062 1 35.88 195 LYS B O 1
ATOM 3120 N N . ASN B 1 196 ? -24.344 -26.719 -23.594 1 35.72 196 ASN B N 1
ATOM 3121 C CA . ASN B 1 196 ? -24.625 -27.297 -24.906 1 35.72 196 ASN B CA 1
ATOM 3122 C C . ASN B 1 196 ? -24.281 -28.781 -24.938 1 35.72 196 ASN B C 1
ATOM 3124 O O . ASN B 1 196 ? -24.438 -29.438 -25.969 1 35.72 196 ASN B O 1
ATOM 3128 N N . GLU B 1 197 ? -23.422 -29.328 -23.984 1 36.94 197 GLU B N 1
ATOM 3129 C CA . GLU B 1 197 ? -23.016 -30.641 -24.484 1 36.94 197 GLU B CA 1
ATOM 3130 C C . GLU B 1 197 ? -24.141 -31.656 -24.266 1 36.94 197 GLU B C 1
ATOM 3132 O O . GLU B 1 197 ? -23.953 -32.844 -24.562 1 36.94 197 GLU B O 1
ATOM 3137 N N . GLY B 1 198 ? -25.25 -31.297 -23.578 1 33.53 198 GLY B N 1
ATOM 3138 C CA . GLY B 1 198 ? -26.156 -32.406 -23.406 1 33.53 198 GLY B CA 1
ATOM 3139 C C . GLY B 1 198 ? -26.719 -32.938 -24.719 1 33.53 198 GLY B C 1
ATOM 3140 O O . GLY B 1 198 ? -27.25 -34.062 -24.781 1 33.53 198 GLY B O 1
ATOM 3141 N N . GLU B 1 199 ? -27.047 -32.062 -25.719 1 34.09 199 GLU B N 1
ATOM 3142 C CA . GLU B 1 199 ? -28.062 -32.594 -26.625 1 34.09 199 GLU B CA 1
ATOM 3143 C C . GLU B 1 199 ? -27.438 -33.531 -27.641 1 34.09 199 GLU B C 1
ATOM 3145 O O . GLU B 1 199 ? -28.125 -34.031 -28.547 1 34.09 199 GLU B O 1
ATOM 3150 N N . THR B 1 200 ? -26.094 -33.688 -27.75 1 30.88 200 THR B N 1
ATOM 3151 C CA . THR B 1 200 ? -25.828 -34.469 -28.953 1 30.88 200 THR B CA 1
ATOM 3152 C C . THR B 1 200 ? -26.141 -35.938 -28.719 1 30.88 200 THR B C 1
ATOM 3154 O O . THR B 1 200 ? -25.766 -36.781 -29.516 1 30.88 200 THR B O 1
ATOM 3157 N N . ASN B 1 201 ? -27.234 -36.281 -27.859 1 25.23 201 ASN B N 1
ATOM 3158 C CA . ASN B 1 201 ? -27.75 -37.562 -28.266 1 25.23 201 ASN B CA 1
ATOM 3159 C C . ASN B 1 201 ? -28.438 -37.5 -29.625 1 25.23 201 ASN B C 1
ATOM 3161 O O . ASN B 1 201 ? -29.172 -36.562 -29.922 1 25.23 201 ASN B O 1
#

Foldseek 3Di:
DFFKKKFKAQQVVLATLKIKGFQLVVLLVVLVVQDDPLQLLLLCVVVVPPDDPDDDDPSNVVLVCLVVDDCVVPPHNCVSCCRNPPDTDCLSVVSVLGDDDDDPDPDDPPDDNGDDDGPFIWMAGQLRDIDTDDPVVVVVSCVVVVPPDCVSIDMDMDTGHNVLSSQLVVCNVPDSRSCSVSPRVPPPPPPPDPPDPPPPD/DFFKKKFKAQQVVLATLKIKGFQLVVLLVVLVVQDDPLQLLLLCVVVCPPVPDDDDDPSNVVLVCLVVDDCVVPPHNCVSCCRNPPDTDCVSVVSQLPDDDPPPPPDDPPDPDGDDDGPFIWMAGQLRDIDTDDPVVVVVSCVVVVPPDCVSIDMDMDTGDNVLSSQLVVCNVPDSRSCSVSPRVPCPPPPPPPPDPPPPD

pLDDT: mean 74.05, std 19.92, range [25.23, 95.56]

Sequence (402 aa):
MGVKLKLLVNSETKKVVFAEAGKEFVDFLMGLMEIPLGSILRLWKQNSENRDGNSTLSLEKLYESIYLFDESYLQKSDLRNSVLDPKFSSVTKTSRLLKSSYSYSQSSRDEIDGYVKGAAYYMVKDDLSITPSSTISSINLFNIHGVKDISFLLEKTVEVDGTKALELVRTAFYSNTVLTDVFMSNDQSMASTSKNEGETNMGVKLKLLVNSETKKVVFAEAGKEFVDFLMGLMEIPLGSILRLWKQNSENRDGNSTLSLEKLYESIYLFDESYLQKSDLRNSVLDPKFSSVTKTSRLLKSSYSYSQSSRDEIDGYVKGAAYYMVKDDLSITPSSTISSINLFNIHGVKDISFLLEKTVEVDGTKALELVRTAFYSNTVLTDVFMSNDQSMASTSKNEGETN